Protein AF-0000000075754663 (afdb_homodimer)

InterPro domains:
  IPR060487 Spore killer, N-terminal domain [PF27653] (59-186)

Organism: Penicillium rubens (strain ATCC 28089 / DSM 1075 / NRRL 1951 / Wisconsin 54-1255) (NCBI:txid500485)

Radius of gyration: 35.74 Å; Cα contacts (8 Å, |Δi|>4): 676; chains: 2; bounding box: 62×134×88 Å

Foldseek 3Di:
DPCPPDPPVVVVVVVVVVVVVVVVVVVVVVVVVVVVVVVVVVVVVVVVVVVCQQAFFAFPVVVVVLLCVQQPVLAAADDQVQADDDADDAQFLDDDDQWFDDPPCVVVVVVVVVVVLCCVQQPPDDDRDRQHDGNNVSNVVSVVNNVDHDRFQVNVVVSCVPSPVVRVQSSQQVLQVPVVSCVVVVQANHKDKDQADVVADPPPPPPPPPDPPSNRDRQNWIWMWGDHPNHIDTDDTHDDDGCVRQPPVNCVVVNDIDRCVVPRD/DPCPPPPPVVVVVVVVVVVVVVVVVVVVVVVVVVVVVVVVVVVVVVVVVVVCLQAFFAFPVRVVVLLCVQQPVLAAADDQVQADDDADDAQFLDDDDQWFDDPPCVVVVVVVVVVVLCCVQQPPDDDRDRQHDGNNVSNVVSVVNSVDHDRFQVNVVVSCVPSPVVRVQSSQQVLQVPVVSCVVVVQANHKDKDQADVVAPPPPPPPPPPPPPSNRPRPNWIWMWGDHPNHIDTDDTDDDDGCVRQPPVNVVVVNDIDRCVVPRD

Nearest PDB structures (foldseek):
  5ltt-assembly1_Y  TM=4.547E-01  e=4.573E+00  Homo sapiens
  3vki-assembly1_A  TM=2.164E-01  e=6.735E+00  Salmonella enterica subsp. enterica serovar Typhimurium
  3s24-assembly3_C  TM=4.549E-01  e=5.247E+00  Homo sapiens

Sequence (530 aa):
MSGNSPPNYKALFLKAEEERKRAEEERKRAEERERQAEERQRQAEERERQQRERNRPTTFPEFIRLCHDLLWRPLRAQTPSRSTTGKIPAPIGKHCPLRLRPWTDCEDKQREIYESVCRYLQPTEGDARELFTSLVALEDHGRRFARRPISSEQDLETYERLAVEDHVHDIVAELCKIPEAREEFRLGNGIWFDNHPNALDDDNEVDASQPSTTKPSKPDQFCIYQRDGNRRTLLTTVEYKPPHKLSAANLRLGLRPMDFWREVVMSGNSPPNYKALFLKAEEERKRAEEERKRAEERERQAEERQRQAEERERQQRERNRPTTFPEFIRLCHDLLWRPLRAQTPSRSTTGKIPAPIGKHCPLRLRPWTDCEDKQREIYESVCRYLQPTEGDARELFTSLVALEDHGRRFARRPISSEQDLETYERLAVEDHVHDIVAELCKIPEAREEFRLGNGIWFDNHPNALDDDNEVDASQPSTTKPSKPDQFCIYQRDGNRRTLLTTVEYKPPHKLSAANLRLGLRPMDFWREVV

Solvent-accessible surface area (backbone atoms only — not comparable to full-atom values): 29437 Å² total; per-residue (Å²): 132,84,78,72,69,74,78,61,33,60,61,50,23,55,52,30,45,51,51,25,51,50,29,46,50,50,23,52,51,29,46,51,51,24,52,51,28,46,51,52,24,52,50,28,43,49,52,22,49,55,37,41,63,36,62,35,46,20,32,60,69,57,37,55,51,47,45,43,63,37,52,52,63,54,58,44,73,39,56,61,79,46,17,67,81,75,77,84,73,78,80,60,56,51,92,68,64,69,65,45,71,88,69,87,61,46,65,60,51,50,49,52,51,49,53,51,53,43,54,72,52,45,44,87,69,71,77,72,47,59,79,39,73,19,52,54,32,45,50,51,51,19,54,57,52,52,72,50,50,36,34,32,50,64,47,45,51,46,45,44,45,65,72,40,49,51,52,50,39,52,52,44,49,58,39,44,73,34,66,70,52,19,63,74,66,65,34,58,71,19,64,43,80,33,68,51,75,46,64,60,53,80,80,64,64,73,62,80,75,58,74,87,74,80,62,49,46,69,69,90,32,33,31,34,29,33,31,45,86,94,44,68,43,81,71,48,75,42,81,83,68,31,63,80,76,50,39,73,64,54,48,60,69,60,70,48,79,41,59,36,58,80,74,74,95,130,82,77,72,69,74,77,60,31,61,61,52,24,54,52,29,46,51,51,26,52,50,28,46,50,51,25,53,51,28,46,51,52,24,52,53,27,45,51,51,22,52,51,28,43,50,52,24,50,56,35,40,63,36,62,36,45,21,32,58,70,57,37,55,52,47,46,44,63,39,52,50,65,54,57,46,73,40,57,62,78,46,18,67,79,76,77,86,73,79,82,62,55,51,92,69,63,70,66,45,72,88,68,86,61,46,66,60,50,50,48,53,51,51,51,51,51,41,53,71,53,44,46,87,69,69,77,72,47,58,78,38,74,19,52,52,32,46,50,52,50,18,54,57,51,52,71,50,49,36,33,34,48,64,48,45,51,46,45,44,45,64,70,39,49,51,52,50,42,52,51,44,49,57,39,44,73,34,68,70,50,17,62,75,66,64,34,56,70,22,68,45,82,35,66,49,74,44,63,60,52,80,80,65,66,73,62,81,77,58,74,88,74,78,63,53,47,65,71,84,30,34,30,34,29,33,31,44,86,92,44,68,44,82,72,48,75,44,82,83,67,31,62,82,76,49,39,73,66,55,48,60,70,61,70,48,79,41,58,35,58,78,74,72,97

Secondary structure (DSSP, 8-state):
--------HHHHHHHHHHHHHHHHHHHHHHHHHHHHHHHHHHHHHHHHHHHHHHHSPBPHHHHHHHHIIIIITT--BPPGGGS---------S----SEE---TTHHHHHHHHHHHHHHHHS-SSSSPP--B--HHHHHHHHHHHHTS-B-SHHHHHHHIIIIIIHHHHHHHHHHHTSHHHHHHHT-TT-EEEESSGGGS-SS----TTS-TTS-----S-EEEEEEETTEEEEEEEE----TTTS-HHHHHHH-SSEEHHHHT-/--------HHHHHHHHHHHHHHHHHHHHHHHHHHHHHHHHHHHHHHHHHHHHHHHSPBPHHHHHHHHIIIIITT--BPPGGGS---------S----SEE---TTHHHHHHHHHHHHHHHHS-SSSSPP--B--HHHHHHHHHHHHHS-B-SHHHHHHHIIIIIIHHHHHHHHHHHTSHHHHHHHT-TT-EEEESSGGGS-SS----TTS-TTS------SEEEEEEETTEEEEEEEE----TTTS-HHHHHHH-SSEEHHHHT-

Structure (mmCIF, N/CA/C/O backbone):
data_AF-0000000075754663-model_v1
#
loop_
_entity.id
_entity.type
_entity.pdbx_description
1 polymer 'Pc24g02350 protein'
#
loop_
_atom_site.group_PDB
_atom_site.id
_atom_site.type_symbol
_atom_site.label_atom_id
_atom_site.label_alt_id
_atom_site.label_comp_id
_atom_site.label_asym_id
_atom_site.label_entity_id
_atom_site.label_seq_id
_atom_site.pdbx_PDB_ins_code
_atom_site.Cartn_x
_atom_site.Cartn_y
_atom_site.Cartn_z
_atom_site.occupancy
_atom_site.B_iso_or_equiv
_atom_site.auth_seq_id
_atom_site.auth_comp_id
_atom_site.auth_asym_id
_atom_site.auth_atom_id
_atom_site.pdbx_PDB_model_num
ATOM 1 N N . MET A 1 1 ? 4.602 -79.688 -57.656 1 37.28 1 MET A N 1
ATOM 2 C CA . MET A 1 1 ? 3.871 -79.875 -56.406 1 37.28 1 MET A CA 1
ATOM 3 C C . MET A 1 1 ? 4.656 -79.312 -55.219 1 37.28 1 MET A C 1
ATOM 5 O O . MET A 1 1 ? 5.637 -79.938 -54.781 1 37.28 1 MET A O 1
ATOM 9 N N . SER A 1 2 ? 4.852 -78 -55.125 1 46.41 2 SER A N 1
ATOM 10 C CA . SER A 1 2 ? 5.637 -77.25 -54.188 1 46.41 2 SER A CA 1
ATOM 11 C C . SER A 1 2 ? 5.203 -77.562 -52.75 1 46.41 2 SER A C 1
ATOM 13 O O . SER A 1 2 ? 4.02 -77.438 -52.406 1 46.41 2 SER A O 1
ATOM 15 N N . GLY A 1 3 ? 5.598 -78.688 -52.188 1 45.28 3 GLY A N 1
ATOM 16 C CA . GLY A 1 3 ? 5.352 -79.188 -50.844 1 45.28 3 GLY A CA 1
ATOM 17 C C . GLY A 1 3 ? 5.355 -78.125 -49.781 1 45.28 3 GLY A C 1
ATOM 18 O O . GLY A 1 3 ? 6.422 -77.688 -49.344 1 45.28 3 GLY A O 1
ATOM 19 N N . ASN A 1 4 ? 4.473 -77.188 -49.781 1 51.09 4 ASN A N 1
ATOM 20 C CA . ASN A 1 4 ? 4.262 -76.188 -48.75 1 51.09 4 ASN A CA 1
ATOM 21 C C . ASN A 1 4 ? 4.113 -76.812 -47.375 1 51.09 4 ASN A C 1
ATOM 23 O O . ASN A 1 4 ? 3.152 -77.562 -47.125 1 51.09 4 ASN A O 1
ATOM 27 N N . SER A 1 5 ? 5.105 -77.312 -46.844 1 59.41 5 SER A N 1
ATOM 28 C CA . SER A 1 5 ? 5.121 -77.812 -45.469 1 59.41 5 SER A CA 1
ATOM 29 C C . SER A 1 5 ? 4.246 -77 -44.531 1 59.41 5 SER A C 1
ATOM 31 O O . SER A 1 5 ? 4.223 -75.75 -44.656 1 59.41 5 SER A O 1
ATOM 33 N N . PRO A 1 6 ? 3.252 -77.562 -44 1 69.56 6 PRO A N 1
ATOM 34 C CA . PRO A 1 6 ? 2.33 -76.875 -43.094 1 69.56 6 PRO A CA 1
ATOM 35 C C . PRO A 1 6 ? 3.051 -76 -42.062 1 69.56 6 PRO A C 1
ATOM 37 O O . PRO A 1 6 ? 4.168 -76.312 -41.656 1 69.56 6 PRO A O 1
ATOM 40 N N . PRO A 1 7 ? 2.744 -74.75 -41.969 1 74.12 7 PRO A N 1
ATOM 41 C CA . PRO A 1 7 ? 3.381 -73.812 -41 1 74.12 7 PRO A CA 1
ATOM 42 C C . PRO A 1 7 ? 3.482 -74.438 -39.594 1 74.12 7 PRO A C 1
ATOM 44 O O . PRO A 1 7 ? 2.607 -75.25 -39.219 1 74.12 7 PRO A O 1
ATOM 47 N N . ASN A 1 8 ? 4.684 -74.625 -39.125 1 86.81 8 ASN A N 1
ATOM 48 C CA . ASN A 1 8 ? 4.934 -75.125 -37.75 1 86.81 8 ASN A CA 1
ATOM 49 C C . ASN A 1 8 ? 4.238 -74.188 -36.719 1 86.81 8 ASN A C 1
ATOM 51 O O . ASN A 1 8 ? 4.848 -73.25 -36.188 1 86.81 8 ASN A O 1
ATOM 55 N N . TYR A 1 9 ? 2.949 -74.5 -36.5 1 90.06 9 TYR A N 1
ATOM 56 C CA . TYR A 1 9 ? 2.096 -73.688 -35.656 1 90.06 9 TYR A CA 1
ATOM 57 C C . TYR A 1 9 ? 2.609 -73.688 -34.219 1 90.06 9 TYR A C 1
ATOM 59 O O . TYR A 1 9 ? 2.4 -72.688 -33.5 1 90.06 9 TYR A O 1
ATOM 67 N N . LYS A 1 10 ? 3.275 -74.688 -33.938 1 88 10 LYS A N 1
ATOM 68 C CA . LYS A 1 10 ? 3.859 -74.688 -32.594 1 88 10 LYS A CA 1
ATOM 69 C C . LYS A 1 10 ? 4.91 -73.625 -32.469 1 88 10 LYS A C 1
ATOM 71 O O . LYS A 1 10 ? 4.906 -72.875 -31.484 1 88 10 LYS A O 1
ATOM 76 N N . ALA A 1 11 ? 5.789 -73.438 -33.438 1 92.12 11 ALA A N 1
ATOM 77 C CA . ALA A 1 11 ? 6.828 -72.438 -33.438 1 92.12 11 ALA A CA 1
ATOM 78 C C . ALA A 1 11 ? 6.227 -71 -33.531 1 92.12 11 ALA A C 1
ATOM 80 O O . ALA A 1 11 ? 6.676 -70.125 -32.844 1 92.12 11 ALA A O 1
ATOM 81 N N . LEU A 1 12 ? 5.25 -70.938 -34.312 1 92.12 12 LEU A N 1
ATOM 82 C CA . LEU A 1 12 ? 4.559 -69.625 -34.469 1 92.12 12 LEU A CA 1
ATOM 83 C C . LEU A 1 12 ? 3.859 -69.25 -33.188 1 92.12 12 LEU A C 1
ATOM 85 O O . LEU A 1 12 ? 3.875 -68.062 -32.812 1 92.12 12 LEU A O 1
ATOM 89 N N . PHE A 1 13 ? 3.283 -70.062 -32.531 1 90.44 13 PHE A N 1
ATOM 90 C CA . PHE A 1 13 ? 2.607 -69.812 -31.266 1 90.44 13 PHE A CA 1
ATOM 91 C C . PHE A 1 13 ? 3.598 -69.375 -30.203 1 90.44 13 PHE A C 1
ATOM 93 O O . PHE A 1 13 ? 3.346 -68.375 -29.516 1 90.44 13 PHE A O 1
ATOM 100 N N . LEU A 1 14 ? 4.707 -70.062 -30.156 1 92.62 14 LEU A N 1
ATOM 101 C CA . LEU A 1 14 ? 5.707 -69.75 -29.156 1 92.62 14 LEU A CA 1
ATOM 102 C C . LEU A 1 14 ? 6.238 -68.312 -29.391 1 92.62 14 LEU A C 1
ATOM 104 O O . LEU A 1 14 ? 6.422 -67.562 -28.438 1 92.62 14 LEU A O 1
ATOM 108 N N . LYS A 1 15 ? 6.453 -67.938 -30.609 1 92.31 15 LYS A N 1
ATOM 109 C CA . LYS A 1 15 ? 6.906 -66.625 -30.969 1 92.31 15 LYS A CA 1
ATOM 110 C C . LYS A 1 15 ? 5.844 -65.562 -30.625 1 92.31 15 LYS A C 1
ATOM 112 O O . LYS A 1 15 ? 6.156 -64.5 -30.062 1 92.31 15 LYS A O 1
ATOM 117 N N . ALA A 1 16 ? 4.605 -65.875 -30.938 1 91.75 16 ALA A N 1
ATOM 118 C CA . ALA A 1 16 ? 3.494 -65 -30.672 1 91.75 16 ALA A CA 1
ATOM 119 C C . ALA A 1 16 ? 3.322 -64.75 -29.156 1 91.75 16 ALA A C 1
ATOM 121 O O . ALA A 1 16 ? 3.029 -63.656 -28.719 1 91.75 16 ALA A O 1
ATOM 122 N N . GLU A 1 17 ? 3.555 -65.812 -28.438 1 92.81 17 GLU A N 1
ATOM 123 C CA . GLU A 1 17 ? 3.436 -65.75 -26.984 1 92.81 17 GLU A CA 1
ATOM 124 C C . GLU A 1 17 ? 4.523 -64.875 -26.375 1 92.81 17 GLU A C 1
ATOM 126 O O . GLU A 1 17 ? 4.262 -64.062 -25.453 1 92.81 17 GLU A O 1
ATOM 131 N N . GLU A 1 18 ? 5.676 -65 -26.922 1 94.06 18 GLU A N 1
ATOM 132 C CA . GLU A 1 18 ? 6.773 -64.125 -26.469 1 94.06 18 GLU A CA 1
ATOM 133 C C . GLU A 1 18 ? 6.5 -62.656 -26.781 1 94.06 18 GLU A C 1
ATOM 135 O O . GLU A 1 18 ? 6.715 -61.781 -25.938 1 94.06 18 GLU A O 1
ATOM 140 N N . GLU A 1 19 ? 6.027 -62.438 -27.953 1 93.44 19 GLU A N 1
ATOM 141 C CA . GLU A 1 19 ? 5.711 -61.094 -28.375 1 93.44 19 GLU A CA 1
ATOM 142 C C . GLU A 1 19 ? 4.551 -60.5 -27.562 1 93.44 19 GLU A C 1
ATOM 144 O O . GLU A 1 19 ? 4.543 -59.312 -27.234 1 93.44 19 GLU A O 1
ATOM 149 N N . ARG A 1 20 ? 3.631 -61.312 -27.234 1 91.44 20 ARG A N 1
ATOM 150 C CA . ARG A 1 20 ? 2.51 -60.906 -26.391 1 91.44 20 ARG A CA 1
ATOM 151 C C . ARG A 1 20 ? 2.986 -60.5 -25 1 91.44 20 ARG A C 1
ATOM 153 O O . ARG A 1 20 ? 2.582 -59.469 -24.484 1 91.44 20 ARG A O 1
ATOM 160 N N . LYS A 1 21 ? 3.854 -61.281 -24.469 1 93.31 21 LYS A N 1
ATOM 161 C CA . LYS A 1 21 ? 4.395 -61 -23.156 1 93.31 21 LYS A CA 1
ATOM 162 C C . LYS A 1 21 ? 5.168 -59.656 -23.172 1 93.31 21 LYS A C 1
ATOM 164 O O . LYS A 1 21 ? 5.035 -58.844 -22.25 1 93.31 21 LYS A O 1
ATOM 169 N N . ARG A 1 22 ? 5.891 -59.469 -24.172 1 93.94 22 ARG A N 1
ATOM 170 C CA . ARG A 1 22 ? 6.637 -58.219 -24.312 1 93.94 22 ARG A CA 1
ATOM 171 C C . ARG A 1 22 ? 5.695 -57.031 -24.453 1 93.94 22 ARG A C 1
ATOM 173 O O . ARG A 1 22 ? 5.898 -55.969 -23.828 1 93.94 22 ARG A O 1
ATOM 180 N N . ALA A 1 23 ? 4.695 -57.156 -25.266 1 93.44 23 ALA A N 1
ATOM 181 C CA . ALA A 1 23 ? 3.719 -56.094 -25.469 1 93.44 23 ALA A CA 1
ATOM 182 C C . ALA A 1 23 ? 2.984 -55.781 -24.188 1 93.44 23 ALA A C 1
ATOM 184 O O . ALA A 1 23 ? 2.727 -54.594 -23.891 1 93.44 23 ALA A O 1
ATOM 185 N N . GLU A 1 24 ? 2.695 -56.812 -23.438 1 93.94 24 GLU A N 1
ATOM 186 C CA . GLU A 1 24 ? 2.014 -56.625 -22.172 1 93.94 24 GLU A CA 1
ATOM 187 C C . GLU A 1 24 ? 2.902 -55.875 -21.172 1 93.94 24 GLU A C 1
ATOM 189 O O . GLU A 1 24 ? 2.43 -55 -20.453 1 93.94 24 GLU A O 1
ATOM 194 N N . GLU A 1 25 ? 4.133 -56.219 -21.172 1 95.69 25 GLU A N 1
ATOM 195 C CA . GLU A 1 25 ? 5.078 -55.531 -20.297 1 95.69 25 GLU A CA 1
ATOM 196 C C . GLU A 1 25 ? 5.23 -54.062 -20.688 1 95.69 25 GLU A C 1
ATOM 198 O O . GLU A 1 25 ? 5.262 -53.188 -19.828 1 95.69 25 GLU A O 1
ATOM 203 N N . GLU A 1 26 ? 5.312 -53.875 -21.938 1 95.06 26 GLU A N 1
ATOM 204 C CA . GLU A 1 26 ? 5.43 -52.5 -22.438 1 95.06 26 GLU A CA 1
ATOM 205 C C . GLU A 1 26 ? 4.168 -51.688 -22.141 1 95.06 26 GLU A C 1
ATOM 207 O O . GLU A 1 26 ? 4.25 -50.5 -21.797 1 95.06 26 GLU A O 1
ATOM 212 N N . ARG A 1 27 ? 3.098 -52.344 -22.234 1 93.19 27 ARG A N 1
ATOM 213 C CA . ARG A 1 27 ? 1.831 -51.719 -21.891 1 93.19 27 ARG A CA 1
ATOM 214 C C . ARG A 1 27 ? 1.812 -51.312 -20.422 1 93.19 27 ARG A C 1
ATOM 216 O O . ARG A 1 27 ? 1.45 -50.188 -20.094 1 93.19 27 ARG A O 1
ATOM 223 N N . LYS A 1 28 ? 2.219 -52.156 -19.578 1 94.81 28 LYS A N 1
ATOM 224 C CA . LYS A 1 28 ? 2.254 -51.875 -18.156 1 94.81 28 LYS A CA 1
ATOM 225 C C . LYS A 1 28 ? 3.195 -50.719 -17.844 1 94.81 28 LYS A C 1
ATOM 227 O O . LYS A 1 28 ? 2.873 -49.844 -17.031 1 94.81 28 LYS A O 1
ATOM 232 N N . ARG A 1 29 ? 4.277 -50.656 -18.531 1 95.5 29 ARG A N 1
ATOM 233 C CA . ARG A 1 29 ? 5.223 -49.562 -18.344 1 95.5 29 ARG A CA 1
ATOM 234 C C . ARG A 1 29 ? 4.629 -48.25 -18.828 1 95.5 29 ARG A C 1
ATOM 236 O O . ARG A 1 29 ? 4.797 -47.219 -18.172 1 95.5 29 ARG A O 1
ATOM 243 N N . ALA A 1 30 ? 3.977 -48.281 -19.906 1 94.69 30 ALA A N 1
ATOM 244 C CA . ALA A 1 30 ? 3.338 -47.094 -20.453 1 94.69 30 ALA A CA 1
ATOM 245 C C . ALA A 1 30 ? 2.256 -46.562 -19.516 1 94.69 30 ALA A C 1
ATOM 247 O O . ALA A 1 30 ? 2.139 -45.375 -19.312 1 94.69 30 ALA A O 1
ATOM 248 N N . GLU A 1 31 ? 1.5 -47.5 -19 1 94.62 31 GLU A N 1
ATOM 249 C CA . GLU A 1 31 ? 0.452 -47.125 -18.047 1 94.62 31 GLU A CA 1
ATOM 250 C C . GLU A 1 31 ? 1.044 -46.5 -16.797 1 94.62 31 GLU A C 1
ATOM 252 O O . GLU A 1 31 ? 0.483 -45.531 -16.25 1 94.62 31 GLU A O 1
ATOM 257 N N . GLU A 1 32 ? 2.129 -47.031 -16.359 1 96.25 32 GLU A N 1
ATOM 258 C CA . GLU A 1 32 ? 2.809 -46.469 -15.203 1 96.25 32 GLU A CA 1
ATOM 259 C C . GLU A 1 32 ? 3.316 -45.062 -15.5 1 96.25 32 GLU A C 1
ATOM 261 O O . GLU A 1 32 ? 3.174 -44.156 -14.672 1 96.25 32 GLU A O 1
ATOM 266 N N . ARG A 1 33 ? 3.881 -44.844 -16.609 1 95.44 33 ARG A N 1
ATOM 267 C CA . ARG A 1 33 ? 4.352 -43.531 -17.016 1 95.44 33 ARG A CA 1
ATOM 268 C C . ARG A 1 33 ? 3.193 -42.531 -17.125 1 95.44 33 ARG A C 1
ATOM 270 O O . ARG A 1 33 ? 3.33 -41.375 -16.766 1 95.44 33 ARG A O 1
ATOM 277 N N . GLU A 1 34 ? 2.141 -43.031 -17.578 1 94.69 34 GLU A N 1
ATOM 278 C CA . GLU A 1 34 ? 0.929 -42.219 -17.656 1 94.69 34 GLU A CA 1
ATOM 279 C C . GLU A 1 34 ? 0.484 -41.75 -16.266 1 94.69 34 GLU A C 1
ATOM 281 O O . GLU A 1 34 ? 0.195 -40.594 -16.062 1 94.69 34 GLU A O 1
ATOM 286 N N . ARG A 1 35 ? 0.458 -42.688 -15.375 1 95.56 35 ARG A N 1
ATOM 287 C CA . ARG A 1 35 ? 0.061 -42.375 -14.008 1 95.56 35 ARG A CA 1
ATOM 288 C C . ARG A 1 35 ? 1.013 -41.344 -13.398 1 95.56 35 ARG A C 1
ATOM 290 O O . ARG A 1 35 ? 0.577 -40.406 -12.727 1 95.56 35 ARG A O 1
ATOM 297 N N . GLN A 1 36 ? 2.254 -41.531 -13.633 1 96.31 36 GLN A N 1
ATOM 298 C CA . GLN A 1 36 ? 3.25 -40.594 -13.125 1 96.31 36 GLN A CA 1
ATOM 299 C C . GLN A 1 36 ? 3.082 -39.188 -13.75 1 96.31 36 GLN A C 1
ATOM 301 O O . GLN A 1 36 ? 3.174 -38.188 -13.055 1 96.31 36 GLN A O 1
ATOM 306 N N . ALA A 1 37 ? 2.834 -39.125 -14.945 1 95.81 37 ALA A N 1
ATOM 307 C CA . ALA A 1 37 ? 2.625 -37.875 -15.648 1 95.81 37 ALA A CA 1
ATOM 308 C C . ALA A 1 37 ? 1.385 -37.156 -15.133 1 95.81 37 ALA A C 1
ATOM 310 O O . ALA A 1 37 ? 1.398 -35.938 -14.945 1 95.81 37 ALA A O 1
ATOM 311 N N . GLU A 1 38 ? 0.35 -37.906 -14.898 1 95.06 38 GLU A N 1
ATOM 312 C CA . GLU A 1 38 ? -0.881 -37.344 -14.352 1 95.06 38 GLU A CA 1
ATOM 313 C C . GLU A 1 38 ? -0.659 -36.781 -12.953 1 95.06 38 GLU A C 1
ATOM 315 O O . GLU A 1 38 ? -1.199 -35.719 -12.609 1 95.06 38 GLU A O 1
ATOM 320 N N . GLU A 1 39 ? 0.078 -37.469 -12.203 1 96.62 39 GLU A N 1
ATOM 321 C CA . GLU A 1 39 ? 0.384 -37 -10.859 1 96.62 39 GLU A CA 1
ATOM 322 C C . GLU A 1 39 ? 1.194 -35.719 -10.906 1 96.62 39 GLU A C 1
ATOM 324 O O . GLU A 1 39 ? 0.918 -34.781 -10.156 1 96.62 39 GLU A O 1
ATOM 329 N N . ARG A 1 40 ? 2.131 -35.656 -11.766 1 96.06 40 ARG A N 1
ATOM 330 C CA . ARG A 1 40 ? 2.922 -34.438 -11.938 1 96.06 40 ARG A CA 1
ATOM 331 C C . ARG A 1 40 ? 2.053 -33.281 -12.414 1 96.06 40 ARG A C 1
ATOM 333 O O . ARG A 1 40 ? 2.242 -32.125 -11.992 1 96.06 40 ARG A O 1
ATOM 340 N N . GLN A 1 41 ? 1.186 -33.594 -13.211 1 95.88 41 GLN A N 1
ATOM 341 C CA . GLN A 1 41 ? 0.239 -32.594 -13.688 1 95.88 41 GLN A CA 1
ATOM 342 C C . GLN A 1 41 ? -0.611 -32.062 -12.539 1 95.88 41 GLN A C 1
ATOM 344 O O . GLN A 1 41 ? -0.78 -30.844 -12.406 1 95.88 41 GLN A O 1
ATOM 349 N N . ARG A 1 42 ? -1.092 -32.938 -11.773 1 96.44 42 ARG A N 1
ATOM 350 C CA . ARG A 1 42 ? -1.917 -32.531 -10.641 1 96.44 42 ARG A CA 1
ATOM 351 C C . ARG A 1 42 ? -1.124 -31.656 -9.664 1 96.44 42 ARG A C 1
ATOM 353 O O . ARG A 1 42 ? -1.636 -30.656 -9.156 1 96.44 42 ARG A O 1
ATOM 360 N N . GLN A 1 43 ? 0.031 -32.031 -9.477 1 96.62 43 GLN A N 1
ATOM 361 C CA . GLN A 1 43 ? 0.887 -31.25 -8.586 1 96.62 43 GLN A CA 1
ATOM 362 C C . GLN A 1 43 ? 1.161 -29.859 -9.148 1 96.62 43 GLN A C 1
ATOM 364 O O . GLN A 1 43 ? 1.131 -28.875 -8.422 1 96.62 43 GLN A O 1
ATOM 369 N N . ALA A 1 44 ? 1.394 -29.781 -10.359 1 96.44 44 ALA A N 1
ATOM 370 C CA . ALA A 1 44 ? 1.641 -28.5 -11.016 1 96.44 44 ALA A CA 1
ATOM 371 C C . ALA A 1 44 ? 0.406 -27.594 -10.961 1 96.44 44 ALA A C 1
ATOM 373 O O . ALA A 1 44 ? 0.516 -26.406 -10.703 1 96.44 44 ALA A O 1
ATOM 374 N N . GLU A 1 45 ? -0.693 -28.203 -11.164 1 96.19 45 GLU A N 1
ATOM 375 C CA . GLU A 1 45 ? -1.946 -27.453 -11.102 1 96.19 45 GLU A CA 1
ATOM 376 C C . GLU A 1 45 ? -2.213 -26.938 -9.688 1 96.19 45 GLU A C 1
ATOM 378 O O . GLU A 1 45 ? -2.734 -25.844 -9.516 1 96.19 45 GLU A O 1
ATOM 383 N N . GLU A 1 46 ? -1.876 -27.734 -8.797 1 96.44 46 GLU A N 1
ATOM 384 C CA . GLU A 1 46 ? -2.047 -27.312 -7.406 1 96.44 46 GLU A CA 1
ATOM 385 C C . GLU A 1 46 ? -1.134 -26.141 -7.066 1 96.44 46 GLU A C 1
ATOM 387 O O . GLU A 1 46 ? -1.555 -25.188 -6.406 1 96.44 46 GLU A O 1
ATOM 392 N N . ARG A 1 47 ? 0.027 -26.188 -7.496 1 96.19 47 ARG A N 1
ATOM 393 C CA . ARG A 1 47 ? 0.956 -25.078 -7.281 1 96.19 47 ARG A CA 1
ATOM 394 C C . ARG A 1 47 ? 0.466 -23.812 -7.977 1 96.19 47 ARG A C 1
ATOM 396 O O . ARG A 1 47 ? 0.554 -22.719 -7.414 1 96.19 47 ARG A O 1
ATOM 403 N N . GLU A 1 48 ? -0.001 -24.016 -9.07 1 96.06 48 GLU A N 1
ATOM 404 C CA . GLU A 1 48 ? -0.581 -22.891 -9.805 1 96.06 48 GLU A CA 1
ATOM 405 C C . GLU A 1 48 ? -1.748 -22.281 -9.047 1 96.06 48 GLU A C 1
ATOM 407 O O . GLU A 1 48 ? -1.853 -21.062 -8.945 1 96.06 48 GLU A O 1
ATOM 412 N N . ARG A 1 49 ? -2.547 -23.125 -8.602 1 95 49 ARG A N 1
ATOM 413 C CA . ARG A 1 49 ? -3.715 -22.656 -7.863 1 95 49 ARG A CA 1
ATOM 414 C C . ARG A 1 49 ? -3.301 -21.891 -6.617 1 95 49 ARG A C 1
ATOM 416 O O . ARG A 1 49 ? -3.9 -20.859 -6.289 1 95 49 ARG A O 1
ATOM 423 N N . GLN A 1 50 ? -2.332 -22.328 -6.031 1 95.12 50 GLN A N 1
ATOM 424 C CA . GLN A 1 50 ? -1.848 -21.672 -4.828 1 95.12 50 GLN A CA 1
ATOM 425 C C . GLN A 1 50 ? -1.304 -20.281 -5.145 1 95.12 50 GLN A C 1
ATOM 427 O O . GLN A 1 50 ? -1.589 -19.328 -4.43 1 95.12 50 GLN A O 1
ATOM 432 N N . GLN A 1 51 ? -0.638 -20.188 -6.16 1 95.62 51 GLN A N 1
ATOM 433 C CA . GLN A 1 51 ? -0.104 -18.906 -6.578 1 95.62 51 GLN A CA 1
ATOM 434 C C . GLN A 1 51 ? -1.221 -17.953 -7.027 1 95.62 51 GLN A C 1
ATOM 436 O O . GLN A 1 51 ? -1.197 -16.766 -6.719 1 95.62 51 GLN A O 1
ATOM 441 N N . ARG A 1 52 ? -2.076 -18.484 -7.656 1 95.31 52 ARG A N 1
ATOM 442 C CA . ARG A 1 52 ? -3.209 -17.703 -8.133 1 95.31 52 ARG A CA 1
ATOM 443 C C . ARG A 1 52 ? -4.039 -17.172 -6.969 1 95.31 52 ARG A C 1
ATOM 445 O O . ARG A 1 52 ? -4.523 -16.031 -7.004 1 95.31 52 ARG A O 1
ATOM 452 N N . GLU A 1 53 ? -4.188 -17.984 -6.035 1 94.94 53 GLU A N 1
ATOM 453 C CA . GLU A 1 53 ? -4.969 -17.609 -4.867 1 94.94 53 GLU A CA 1
ATOM 454 C C . GLU A 1 53 ? -4.355 -16.391 -4.164 1 94.94 53 GLU A C 1
ATOM 456 O O . GLU A 1 53 ? -5.078 -15.555 -3.627 1 94.94 53 GLU A O 1
ATOM 461 N N . ARG A 1 54 ? -3.119 -16.25 -4.27 1 95.88 54 ARG A N 1
ATOM 462 C CA . ARG A 1 54 ? -2.422 -15.148 -3.625 1 95.88 54 ARG A CA 1
ATOM 463 C C . ARG A 1 54 ? -2.508 -13.875 -4.469 1 95.88 54 ARG A C 1
ATOM 465 O O . ARG A 1 54 ? -2.516 -12.766 -3.932 1 95.88 54 ARG A O 1
ATOM 472 N N . ASN A 1 55 ? -2.682 -14.102 -5.746 1 95.56 55 ASN A N 1
ATOM 473 C CA . ASN A 1 55 ? -2.604 -13 -6.699 1 95.56 55 ASN A CA 1
ATOM 474 C C . ASN A 1 55 ? -3.986 -12.453 -7.043 1 95.56 55 ASN A C 1
ATOM 476 O O . ASN A 1 55 ? -4.125 -11.281 -7.395 1 95.56 55 ASN A O 1
ATOM 480 N N . ARG A 1 56 ? -4.867 -13.25 -6.918 1 95.12 56 ARG A N 1
ATOM 481 C CA . ARG A 1 56 ? -6.195 -12.859 -7.379 1 95.12 56 ARG A CA 1
ATOM 482 C C . ARG A 1 56 ? -6.82 -11.828 -6.438 1 95.12 56 ARG A C 1
ATOM 484 O O . ARG A 1 56 ? -6.469 -11.766 -5.258 1 95.12 56 ARG A O 1
ATOM 491 N N . PRO A 1 57 ? -7.734 -11.07 -7.023 1 96.56 57 PRO A N 1
ATOM 492 C CA . PRO A 1 57 ? -8.531 -10.25 -6.105 1 96.56 57 PRO A CA 1
ATOM 493 C C . PRO A 1 57 ? -9.281 -11.086 -5.07 1 96.56 57 PRO A C 1
ATOM 495 O O . PRO A 1 57 ? -9.555 -12.266 -5.309 1 96.56 57 PRO A O 1
ATOM 498 N N . THR A 1 58 ? -9.516 -10.555 -4.023 1 97.38 58 THR A N 1
ATOM 499 C CA . THR A 1 58 ? -10.203 -11.258 -2.941 1 97.38 58 THR A CA 1
ATOM 500 C C . THR A 1 58 ? -11.711 -11.055 -3.037 1 97.38 58 THR A C 1
ATOM 502 O O . THR A 1 58 ? -12.18 -10.086 -3.646 1 97.38 58 THR A O 1
ATOM 505 N N . THR A 1 59 ? -12.422 -12.023 -2.465 1 96.5 59 THR A N 1
ATOM 506 C CA . THR A 1 59 ? -13.852 -11.852 -2.246 1 96.5 59 THR A CA 1
ATOM 507 C C . THR A 1 59 ? -14.109 -10.906 -1.074 1 96.5 59 THR A C 1
ATOM 509 O O . THR A 1 59 ? -13.195 -10.609 -0.297 1 96.5 59 THR A O 1
ATOM 512 N N . PHE A 1 60 ? -15.398 -10.477 -0.955 1 96.94 60 PHE A N 1
ATOM 513 C CA . PHE A 1 60 ? -15.711 -9.492 0.073 1 96.94 60 PHE A CA 1
ATOM 514 C C . PHE A 1 60 ? -15.461 -10.062 1.464 1 96.94 60 PHE A C 1
ATOM 516 O O . PHE A 1 60 ? -14.766 -9.445 2.273 1 96.94 60 PHE A O 1
ATOM 523 N N . PRO A 1 61 ? -15.883 -11.25 1.719 1 95.19 61 PRO A N 1
ATOM 524 C CA . PRO A 1 61 ? -15.617 -11.781 3.061 1 95.19 61 PRO A CA 1
ATOM 525 C C . PRO A 1 61 ? -14.133 -12.008 3.322 1 95.19 61 PRO A C 1
ATOM 527 O O . PRO A 1 61 ? -13.641 -11.727 4.418 1 95.19 61 PRO A O 1
ATOM 530 N N . GLU A 1 62 ? -13.469 -12.539 2.299 1 96.31 62 GLU A N 1
ATOM 531 C CA . GLU A 1 62 ? -12.031 -12.703 2.432 1 96.31 62 GLU A CA 1
ATOM 532 C C . GLU A 1 62 ? -11.336 -11.367 2.691 1 96.31 62 GLU A C 1
ATOM 534 O O . GLU A 1 62 ? -10.484 -11.266 3.574 1 96.31 62 GLU A O 1
ATOM 539 N N . PHE A 1 63 ? -11.82 -10.484 1.983 1 98.06 63 PHE A N 1
ATOM 540 C CA . PHE A 1 63 ? -11.227 -9.148 2.029 1 98.06 63 PHE A CA 1
ATOM 541 C C . PHE A 1 63 ? -11.383 -8.539 3.416 1 98.06 63 PHE A C 1
ATOM 543 O O . PHE A 1 63 ? -10.414 -8.047 3.992 1 98.06 63 PHE A O 1
ATOM 550 N N . ILE A 1 64 ? -12.484 -8.562 3.936 1 97.19 64 ILE A N 1
ATOM 551 C CA . ILE A 1 64 ? -12.766 -7.98 5.242 1 97.19 64 ILE A CA 1
ATOM 552 C C . ILE A 1 64 ? -11.938 -8.688 6.312 1 97.19 64 ILE A C 1
ATOM 554 O O . ILE A 1 64 ? -11.336 -8.031 7.172 1 97.19 64 ILE A O 1
ATOM 558 N N . ARG A 1 65 ? -11.883 -9.938 6.223 1 97.69 65 ARG A N 1
ATOM 559 C CA . ARG A 1 65 ? -11.102 -10.711 7.18 1 97.69 65 ARG A CA 1
ATOM 560 C C . ARG A 1 65 ? -9.617 -10.359 7.09 1 97.69 65 ARG A C 1
ATOM 562 O O . ARG A 1 65 ? -8.961 -10.156 8.109 1 97.69 65 ARG A O 1
ATOM 569 N N . LEU A 1 66 ? -9.141 -10.297 5.906 1 98.31 66 LEU A N 1
ATOM 570 C CA . LEU A 1 66 ? -7.73 -9.992 5.688 1 98.31 66 LEU A CA 1
ATOM 571 C C . LEU A 1 66 ? -7.398 -8.578 6.16 1 98.31 66 LEU A C 1
ATOM 573 O O . LEU A 1 66 ? -6.348 -8.352 6.758 1 98.31 66 LEU A O 1
ATOM 577 N N . CYS A 1 67 ? -8.297 -7.648 5.891 1 97.94 67 CYS A N 1
ATOM 578 C CA . CYS A 1 67 ? -8.078 -6.289 6.375 1 97.94 67 CYS A CA 1
ATOM 579 C C . CYS A 1 67 ? -7.984 -6.258 7.895 1 97.94 67 CYS A C 1
ATOM 581 O O . CYS A 1 67 ? -7.133 -5.562 8.453 1 97.94 67 CYS A O 1
ATOM 583 N N . HIS A 1 68 ? -8.812 -7.004 8.484 1 97.38 68 HIS A N 1
ATOM 584 C CA . HIS A 1 68 ? -8.805 -7.07 9.938 1 97.38 68 HIS A CA 1
ATOM 585 C C . HIS A 1 68 ? -7.488 -7.652 10.453 1 97.38 68 HIS A C 1
ATOM 587 O O . HIS A 1 68 ? -6.852 -7.078 11.336 1 97.38 68 HIS A O 1
ATOM 593 N N . ASP A 1 69 ? -7.051 -8.664 9.914 1 97.88 69 ASP A N 1
ATOM 594 C CA . ASP A 1 69 ? -5.91 -9.422 10.422 1 97.88 69 ASP A CA 1
ATOM 595 C C . ASP A 1 69 ? -4.594 -8.727 10.07 1 97.88 69 ASP A C 1
ATOM 597 O O . ASP A 1 69 ? -3.648 -8.742 10.859 1 97.88 69 ASP A O 1
ATOM 601 N N . LEU A 1 70 ? -4.574 -8.125 8.891 1 97.94 70 LEU A N 1
ATOM 602 C CA . LEU A 1 70 ? -3.291 -7.66 8.383 1 97.94 70 LEU A CA 1
ATOM 603 C C . LEU A 1 70 ? -3.133 -6.156 8.594 1 97.94 70 LEU A C 1
ATOM 605 O O . LEU A 1 70 ? -2.012 -5.656 8.695 1 97.94 70 LEU A O 1
ATOM 609 N N . LEU A 1 71 ? -4.234 -5.426 8.656 1 97.38 71 LEU A N 1
ATOM 610 C CA . LEU A 1 71 ? -4.137 -3.973 8.734 1 97.38 71 LEU A CA 1
ATOM 611 C C . LEU A 1 71 ? -4.562 -3.469 10.109 1 97.38 71 LEU A C 1
ATOM 613 O O . LEU A 1 71 ? -3.93 -2.574 10.672 1 97.38 71 LEU A O 1
ATOM 617 N N . TRP A 1 72 ? -5.523 -4.074 10.664 1 96.12 72 TRP A N 1
ATOM 618 C CA . TRP A 1 72 ? -6.074 -3.543 11.906 1 96.12 72 TRP A CA 1
ATOM 619 C C . TRP A 1 72 ? -5.359 -4.137 13.117 1 96.12 72 TRP A C 1
ATOM 621 O O . TRP A 1 72 ? -4.875 -3.402 13.984 1 96.12 72 TRP A O 1
ATOM 631 N N . ARG A 1 73 ? -5.199 -5.398 13.164 1 95.56 73 ARG A N 1
ATOM 632 C CA . ARG A 1 73 ? -4.68 -6.086 14.336 1 95.56 73 ARG A CA 1
ATOM 633 C C . ARG A 1 73 ? -3.254 -5.637 14.648 1 95.56 73 ARG A C 1
ATOM 635 O O . ARG A 1 73 ? -2.904 -5.426 15.812 1 95.56 73 ARG A O 1
ATOM 642 N N . PRO A 1 74 ? -2.496 -5.379 13.68 1 94.75 74 PRO A N 1
ATOM 643 C CA . PRO A 1 74 ? -1.109 -5.016 13.984 1 94.75 74 PRO A CA 1
ATOM 644 C C . PRO A 1 74 ? -0.953 -3.545 14.367 1 94.75 74 PRO A C 1
ATOM 646 O O . PRO A 1 74 ? 0.142 -3.113 14.734 1 94.75 74 PRO A O 1
ATOM 649 N N . LEU A 1 75 ? -1.974 -2.783 14.266 1 93.5 75 LEU A N 1
ATOM 650 C CA . LEU A 1 75 ? -1.915 -1.36 14.578 1 93.5 75 LEU A CA 1
ATOM 651 C C . LEU A 1 75 ? -1.497 -1.137 16.031 1 93.5 75 LEU A C 1
ATOM 653 O O . LEU A 1 75 ? -2.025 -1.78 16.938 1 93.5 75 LEU A O 1
ATOM 657 N N . ARG A 1 76 ? -0.472 -0.211 16.156 1 93.88 76 ARG A N 1
ATOM 658 C CA . ARG A 1 76 ? 0.031 0.071 17.5 1 93.88 76 ARG A CA 1
ATOM 659 C C . ARG A 1 76 ? 0.308 1.561 17.688 1 93.88 76 ARG A C 1
ATOM 661 O O . ARG A 1 76 ? 0.666 2.25 16.719 1 93.88 76 ARG A O 1
ATOM 668 N N . ALA A 1 77 ? 0.141 1.92 18.922 1 92.81 77 ALA A N 1
ATOM 669 C CA . ALA A 1 77 ? 0.532 3.273 19.312 1 92.81 77 ALA A CA 1
ATOM 670 C C . ALA A 1 77 ? 1.97 3.305 19.812 1 92.81 77 ALA A C 1
ATOM 672 O O . ALA A 1 77 ? 2.414 2.377 20.5 1 92.81 77 ALA A O 1
ATOM 673 N N . GLN A 1 78 ? 2.619 4.355 19.406 1 91.88 78 GLN A N 1
ATOM 674 C CA . GLN A 1 78 ? 3.963 4.566 19.922 1 91.88 78 GLN A CA 1
ATOM 675 C C . GLN A 1 78 ? 3.922 5.035 21.375 1 91.88 78 GLN A C 1
ATOM 677 O O . GLN A 1 78 ? 2.912 5.578 21.828 1 91.88 78 GLN A O 1
ATOM 682 N N . THR A 1 79 ? 5.031 4.801 22.031 1 89.94 79 THR A N 1
ATOM 683 C CA . THR A 1 79 ? 5.133 5.312 23.391 1 89.94 79 THR A CA 1
ATOM 684 C C . THR A 1 79 ? 5.055 6.84 23.406 1 89.94 79 THR A C 1
ATOM 686 O O . THR A 1 79 ? 5.555 7.496 22.484 1 89.94 79 THR A O 1
ATOM 689 N N . PRO A 1 80 ? 4.492 7.344 24.438 1 86.94 80 PRO A N 1
ATOM 690 C CA . PRO A 1 80 ? 4.34 8.797 24.5 1 86.94 80 PRO A CA 1
ATOM 691 C C . PRO A 1 80 ? 5.672 9.539 24.406 1 86.94 80 PRO A C 1
ATOM 693 O O . PRO A 1 80 ? 5.742 10.609 23.797 1 86.94 80 PRO A O 1
ATOM 696 N N . SER A 1 81 ? 6.676 8.992 24.922 1 84.88 81 SER A N 1
ATOM 697 C CA . SER A 1 81 ? 7.977 9.648 24.922 1 84.88 81 SER A CA 1
ATOM 698 C C . SER A 1 81 ? 8.539 9.773 23.516 1 84.88 81 SER A C 1
ATOM 700 O O . SER A 1 81 ? 9.352 10.648 23.234 1 84.88 81 SER A O 1
ATOM 702 N N . ARG A 1 82 ? 8.023 8.969 22.625 1 85.44 82 ARG A N 1
ATOM 703 C CA . ARG A 1 82 ? 8.508 8.969 21.25 1 85.44 82 ARG A CA 1
ATOM 704 C C . ARG A 1 82 ? 7.453 9.516 20.297 1 85.44 82 ARG A C 1
ATOM 706 O O . ARG A 1 82 ? 7.531 9.305 19.094 1 85.44 82 ARG A O 1
ATOM 713 N N . SER A 1 83 ? 6.539 10.156 20.938 1 89.19 83 SER A N 1
ATOM 714 C CA . SER A 1 83 ? 5.438 10.727 20.172 1 89.19 83 SER A CA 1
ATOM 715 C C . SER A 1 83 ? 5.445 12.25 20.219 1 89.19 83 SER A C 1
ATOM 717 O O . SER A 1 83 ? 6.203 12.844 21 1 89.19 83 SER A O 1
ATOM 719 N N . THR A 1 84 ? 4.664 12.781 19.297 1 85.75 84 THR A N 1
ATOM 720 C CA . THR A 1 84 ? 4.562 14.234 19.297 1 85.75 84 THR A CA 1
ATOM 721 C C . THR A 1 84 ? 4.027 14.742 20.625 1 85.75 84 THR A C 1
ATOM 723 O O . THR A 1 84 ? 3.254 14.047 21.297 1 85.75 84 THR A O 1
ATOM 726 N N . THR A 1 85 ? 4.395 15.914 21.062 1 79.25 85 THR A N 1
ATOM 727 C CA . THR A 1 85 ? 4.082 16.391 22.406 1 79.25 85 THR A CA 1
ATOM 728 C C . THR A 1 85 ? 3.068 17.531 22.344 1 79.25 85 THR A C 1
ATOM 730 O O . THR A 1 85 ? 2.654 18.047 23.391 1 79.25 85 THR A O 1
ATOM 733 N N . GLY A 1 86 ? 2.568 17.906 21.297 1 76.12 86 GLY A N 1
ATOM 734 C CA . GLY A 1 86 ? 1.632 19.016 21.234 1 76.12 86 GLY A CA 1
ATOM 735 C C . GLY A 1 86 ? 0.323 18.734 21.953 1 76.12 86 GLY A C 1
ATOM 736 O O . GLY A 1 86 ? 0.002 17.578 22.234 1 76.12 86 GLY A O 1
ATOM 737 N N . LYS A 1 87 ? -0.293 19.828 22.391 1 78.19 87 LYS A N 1
ATOM 738 C CA . LYS A 1 87 ? -1.592 19.719 23.047 1 78.19 87 LYS A CA 1
ATOM 739 C C . LYS A 1 87 ? -2.732 19.906 22.047 1 78.19 87 LYS A C 1
ATOM 741 O O . LYS A 1 87 ? -2.518 20.422 20.953 1 78.19 87 LYS A O 1
ATOM 746 N N . ILE A 1 88 ? -3.857 19.391 22.484 1 78.81 88 ILE A N 1
ATOM 747 C CA . ILE A 1 88 ? -5.047 19.625 21.672 1 78.81 88 ILE A CA 1
ATOM 748 C C . ILE A 1 88 ? -5.586 21.031 21.938 1 78.81 88 ILE A C 1
ATOM 750 O O . ILE A 1 88 ? -6.016 21.328 23.062 1 78.81 88 ILE A O 1
ATOM 754 N N . PRO A 1 89 ? -5.543 21.797 20.938 1 74.75 89 PRO A N 1
ATOM 755 C CA . PRO A 1 89 ? -6.047 23.141 21.172 1 74.75 89 PRO A CA 1
ATOM 756 C C . PRO A 1 89 ? -7.559 23.188 21.375 1 74.75 89 PRO A C 1
ATOM 758 O O . PRO A 1 89 ? -8.273 22.297 20.906 1 74.75 89 PRO A O 1
ATOM 761 N N . ALA A 1 90 ? -7.973 24.234 22.078 1 73.44 90 ALA A N 1
ATOM 762 C CA . ALA A 1 90 ? -9.414 24.453 22.203 1 73.44 90 ALA A CA 1
ATOM 763 C C . ALA A 1 90 ? -10.062 24.703 20.859 1 73.44 90 ALA A C 1
ATOM 765 O O . ALA A 1 90 ? -9.484 25.391 20 1 73.44 90 ALA A O 1
ATOM 766 N N . PRO A 1 91 ? -11.188 24.062 20.688 1 71.5 91 PRO A N 1
ATOM 767 C CA . PRO A 1 91 ? -11.852 24.297 19.406 1 71.5 91 PRO A CA 1
ATOM 768 C C . PRO A 1 91 ? -12.344 25.734 19.234 1 71.5 91 PRO A C 1
ATOM 770 O O . PRO A 1 91 ? -13.172 26.203 20.031 1 71.5 91 PRO A O 1
ATOM 773 N N . ILE A 1 92 ? -11.617 26.484 18.578 1 67.19 92 ILE A N 1
ATOM 774 C CA . ILE A 1 92 ? -12.047 27.859 18.344 1 67.19 92 ILE A CA 1
ATOM 775 C C . ILE A 1 92 ? -12.609 27.984 16.922 1 67.19 92 ILE A C 1
ATOM 777 O O . ILE A 1 92 ? -11.984 27.547 15.953 1 67.19 92 ILE A O 1
ATOM 781 N N . GLY A 1 93 ? -13.891 28.531 16.906 1 66.81 93 GLY A N 1
ATOM 782 C CA . GLY A 1 93 ? -14.469 28.859 15.602 1 66.81 93 GLY A CA 1
ATOM 783 C C . GLY A 1 93 ? -14.961 27.641 14.852 1 66.81 93 GLY A C 1
ATOM 784 O O . GLY A 1 93 ? -15.18 27.688 13.641 1 66.81 93 GLY A O 1
ATOM 785 N N . LYS A 1 94 ? -14.984 26.516 15.508 1 68.56 94 LYS A N 1
ATOM 786 C CA . LYS A 1 94 ? -15.445 25.297 14.836 1 68.56 94 LYS A CA 1
ATOM 787 C C . LYS A 1 94 ? -16.938 25.094 15.047 1 68.56 94 LYS A C 1
ATOM 789 O O . LYS A 1 94 ? -17.5 25.547 16.047 1 68.56 94 LYS A O 1
ATOM 794 N N . HIS A 1 95 ? -17.438 24.531 14.016 1 71.75 95 HIS A N 1
ATOM 795 C CA . HIS A 1 95 ? -18.828 24.125 14.195 1 71.75 95 HIS A CA 1
ATOM 796 C C . HIS A 1 95 ? -18.969 23.078 15.289 1 71.75 95 HIS A C 1
ATOM 798 O O . HIS A 1 95 ? -18.109 22.203 15.414 1 71.75 95 HIS A O 1
ATOM 804 N N . CYS A 1 96 ? -19.875 23.344 16.172 1 75.06 96 CYS A N 1
ATOM 805 C CA . CYS A 1 96 ? -20.094 22.375 17.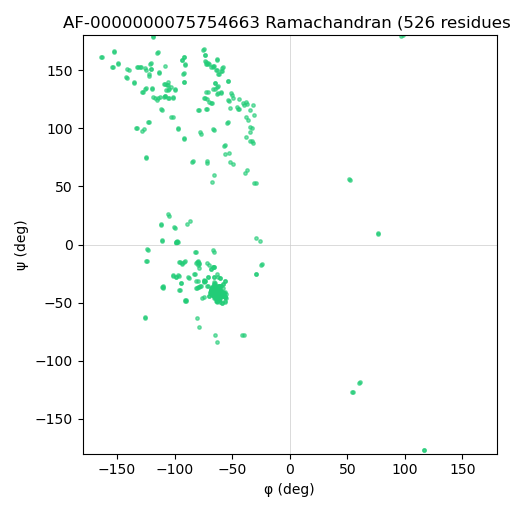25 1 75.06 96 CYS A CA 1
ATOM 806 C C . CYS A 1 96 ? -21.531 21.891 17.266 1 75.06 96 CYS A C 1
ATOM 808 O O . CYS A 1 96 ? -22.438 22.641 16.875 1 75.06 96 CYS A O 1
ATOM 810 N N . PRO A 1 97 ? -21.594 20.609 17.625 1 77.62 97 PRO A N 1
ATOM 811 C CA . PRO A 1 97 ? -22.984 20.141 17.781 1 77.62 97 PRO A CA 1
ATOM 812 C C . PRO A 1 97 ? -23.703 20.812 18.953 1 77.62 97 PRO A C 1
ATOM 814 O O . PRO A 1 97 ? -23.047 21.297 19.891 1 77.62 97 PRO A O 1
ATOM 817 N N . LEU A 1 98 ? -24.969 20.875 18.781 1 79.19 98 LEU A N 1
ATOM 818 C CA . LEU A 1 98 ? -25.766 21.469 19.844 1 79.19 98 LEU A CA 1
ATOM 819 C C . LEU A 1 98 ? -25.984 20.484 20.984 1 79.19 98 LEU A C 1
ATOM 821 O O . LEU A 1 98 ? -25.953 20.859 22.156 1 79.19 98 LEU A O 1
ATOM 825 N N . ARG A 1 99 ? -26.141 19.266 20.609 1 81.81 99 ARG A N 1
ATOM 826 C CA . ARG A 1 99 ? -26.422 18.234 21.609 1 81.81 99 ARG A CA 1
ATOM 827 C C . ARG A 1 99 ? -25.688 16.938 21.266 1 81.81 99 ARG A C 1
ATOM 829 O O . ARG A 1 99 ? -25.484 16.625 20.094 1 81.81 99 ARG A O 1
ATOM 836 N N . LEU A 1 100 ? -25.25 16.297 22.328 1 84.94 100 LEU A N 1
ATOM 837 C CA . LEU A 1 100 ? -24.719 14.945 22.219 1 84.94 100 LEU A CA 1
ATOM 838 C C . LEU A 1 100 ? -25.641 13.945 22.906 1 84.94 100 LEU A C 1
ATOM 840 O O . LEU A 1 100 ? -25.953 14.086 24.094 1 84.94 100 LEU A O 1
ATOM 844 N N . ARG A 1 101 ? -26.172 13.055 22.062 1 85.56 101 ARG A N 1
ATOM 845 C CA . ARG A 1 101 ? -27.109 12.062 22.578 1 85.56 101 ARG A CA 1
ATOM 846 C C . ARG A 1 101 ? -26.656 10.648 22.219 1 85.56 101 ARG A C 1
ATOM 848 O O . ARG A 1 101 ? -25.984 10.438 21.219 1 85.56 101 ARG A O 1
ATOM 855 N N . PRO A 1 102 ? -27.062 9.711 23.109 1 86.88 102 PRO A N 1
ATOM 856 C CA . PRO A 1 102 ? -26.734 8.32 22.781 1 86.88 102 PRO A CA 1
ATOM 857 C C . PRO A 1 102 ? -27.484 7.824 21.531 1 86.88 102 PRO A C 1
ATOM 859 O O . PRO A 1 102 ? -28.641 8.164 21.328 1 86.88 102 PRO A O 1
ATOM 862 N N . TRP A 1 103 ? -26.719 7.168 20.656 1 89.44 103 TRP A N 1
ATOM 863 C CA . TRP A 1 103 ? -27.312 6.473 19.516 1 89.44 103 TRP A CA 1
ATOM 864 C C . TRP A 1 103 ? -27.609 5.02 19.859 1 89.44 103 TRP A C 1
ATOM 866 O O . TRP A 1 103 ? -26.797 4.133 19.609 1 89.44 103 TRP A O 1
ATOM 876 N N . THR A 1 104 ? -28.844 4.758 20.359 1 92.19 104 THR A N 1
ATOM 877 C CA . THR A 1 104 ? -29.188 3.508 21.016 1 92.19 104 THR A CA 1
ATOM 878 C C . THR A 1 104 ? -29.312 2.371 20.016 1 92.19 104 THR A C 1
ATOM 880 O O . THR A 1 104 ? -29.062 1.209 20.344 1 92.19 104 THR A O 1
ATOM 883 N N . ASP A 1 105 ? -29.719 2.613 18.812 1 94.62 105 ASP A N 1
ATOM 884 C CA . ASP A 1 105 ? -29.922 1.535 17.844 1 94.62 105 ASP A CA 1
ATOM 885 C C . ASP A 1 105 ? -28.797 1.507 16.812 1 94.62 105 ASP A C 1
ATOM 887 O O . ASP A 1 105 ? -28.984 1.036 15.688 1 94.62 105 ASP A O 1
ATOM 891 N N . CYS A 1 106 ? -27.641 2.031 17.156 1 94.5 106 CYS A N 1
ATOM 892 C CA . CYS A 1 106 ? -26.516 2.141 16.234 1 94.5 106 CYS A CA 1
ATOM 893 C C . CYS A 1 106 ? -26.047 0.763 15.773 1 94.5 106 CYS A C 1
ATOM 895 O O . CYS A 1 106 ? -25.875 0.533 14.57 1 94.5 106 CYS A O 1
ATOM 897 N N . GLU A 1 107 ? -25.906 -0.114 16.672 1 95.75 107 GLU A N 1
ATOM 898 C CA . GLU A 1 107 ? -25.406 -1.45 16.359 1 95.75 107 GLU A CA 1
ATOM 899 C C . GLU A 1 107 ? -26.344 -2.184 15.414 1 95.75 107 GLU A C 1
ATOM 901 O O . GLU A 1 107 ? -25.906 -2.84 14.469 1 95.75 107 GLU A O 1
ATOM 906 N N . ASP A 1 108 ? -27.594 -2.061 15.727 1 96.81 108 ASP A N 1
ATOM 907 C CA . ASP A 1 108 ? -28.578 -2.711 14.883 1 96.81 108 ASP A CA 1
ATOM 908 C C . ASP A 1 108 ? -28.562 -2.137 13.469 1 96.81 108 ASP A C 1
ATOM 910 O O . ASP A 1 108 ? -28.656 -2.881 12.484 1 96.81 108 ASP A O 1
ATOM 914 N N . LYS A 1 109 ? -28.453 -0.892 13.422 1 96.31 109 LYS A N 1
ATOM 915 C CA . LYS A 1 109 ? -28.422 -0.237 12.117 1 96.31 109 LYS A CA 1
ATOM 916 C C . LYS A 1 109 ? -27.172 -0.631 11.344 1 96.31 109 LYS A C 1
ATOM 918 O O . LYS A 1 109 ? -27.234 -0.87 10.133 1 96.31 109 LYS A O 1
ATOM 923 N N . GLN A 1 110 ? -26.109 -0.684 12.039 1 95.75 110 GLN A N 1
ATOM 924 C CA . GLN A 1 110 ? -24.859 -1.094 11.398 1 95.75 110 GLN A CA 1
ATOM 925 C C . GLN A 1 110 ? -24.953 -2.525 10.883 1 95.75 110 GLN A C 1
ATOM 927 O O . GLN A 1 110 ? -24.469 -2.822 9.781 1 95.75 110 GLN A O 1
ATOM 932 N N . ARG A 1 111 ? -25.516 -3.322 11.609 1 96.81 111 ARG A N 1
ATOM 933 C CA . ARG A 1 111 ? -25.672 -4.719 11.219 1 96.81 111 ARG A CA 1
ATOM 934 C C . ARG A 1 111 ? -26.547 -4.844 9.984 1 96.81 111 ARG A C 1
ATOM 936 O O . ARG A 1 111 ? -26.25 -5.621 9.078 1 96.81 111 ARG A O 1
ATOM 943 N N . GLU A 1 112 ? -27.594 -4.121 10.016 1 97.12 112 GLU A N 1
ATOM 944 C CA . GLU A 1 112 ? -28.516 -4.133 8.875 1 97.12 112 GLU A CA 1
ATOM 945 C C . GLU A 1 112 ? -27.812 -3.682 7.598 1 97.12 112 GLU A C 1
ATOM 947 O O . GLU A 1 112 ? -27.969 -4.297 6.543 1 97.12 112 GLU A O 1
ATOM 952 N N . ILE A 1 113 ? -27.047 -2.674 7.727 1 96.62 113 ILE A N 1
ATOM 953 C CA . ILE A 1 113 ? -26.328 -2.137 6.582 1 96.62 113 ILE A CA 1
ATOM 954 C C . ILE A 1 113 ? -25.297 -3.15 6.102 1 96.62 113 ILE A C 1
ATOM 956 O O . ILE A 1 113 ? -25.188 -3.418 4.902 1 96.62 113 ILE A O 1
ATOM 960 N N . TYR A 1 114 ? -24.625 -3.73 7.02 1 96.19 114 TYR A N 1
ATOM 961 C CA . TYR A 1 114 ? -23.609 -4.715 6.68 1 96.19 114 TYR A CA 1
ATOM 962 C C . TYR A 1 114 ? -24.219 -5.922 5.977 1 96.19 114 TYR A C 1
ATOM 964 O O . TYR A 1 114 ? -23.656 -6.422 4.996 1 96.19 114 TYR A O 1
ATOM 972 N N . GLU A 1 115 ? -25.266 -6.332 6.488 1 95.81 115 GLU A N 1
ATOM 973 C CA . GLU A 1 115 ? -25.953 -7.465 5.875 1 95.81 115 GLU A CA 1
ATOM 974 C C . GLU A 1 115 ? -26.391 -7.141 4.449 1 95.81 115 GLU A C 1
ATOM 976 O O . GLU A 1 115 ? -26.281 -7.988 3.559 1 95.81 115 GLU A O 1
ATOM 981 N N . SER A 1 116 ? -26.844 -5.984 4.305 1 96.56 116 SER A N 1
ATOM 982 C CA . SER A 1 116 ? -27.234 -5.551 2.965 1 96.56 116 SER A CA 1
ATOM 983 C C . SER A 1 116 ? -26.031 -5.496 2.033 1 96.56 116 SER A C 1
ATOM 985 O O . SER A 1 116 ? -26.094 -5.949 0.888 1 96.56 116 SER A O 1
ATOM 987 N N . VAL A 1 117 ? -24.938 -4.957 2.496 1 96.62 117 VAL A N 1
ATOM 988 C CA . VAL A 1 117 ? -23.703 -4.898 1.713 1 96.62 117 VAL A CA 1
ATOM 989 C C . VAL A 1 117 ? -23.266 -6.309 1.324 1 96.62 117 VAL A C 1
ATOM 991 O O . VAL A 1 117 ? -22.922 -6.562 0.17 1 96.62 117 VAL A O 1
ATOM 994 N N . CYS A 1 118 ? -23.391 -7.23 2.232 1 94.88 118 CYS A N 1
ATOM 995 C CA . CYS A 1 118 ? -23.016 -8.617 1.984 1 94.88 118 CYS A CA 1
ATOM 996 C C . CYS A 1 118 ? -23.906 -9.242 0.917 1 94.88 118 CYS A C 1
ATOM 998 O O . CYS A 1 118 ? -23.422 -9.984 0.057 1 94.88 118 CYS A O 1
ATOM 1000 N N . ARG A 1 119 ? -25.141 -8.961 1.019 1 93.88 119 ARG A N 1
ATOM 1001 C CA . ARG A 1 119 ? -26.094 -9.5 0.046 1 93.88 119 ARG A CA 1
ATOM 1002 C C . ARG A 1 119 ? -25.719 -9.07 -1.37 1 93.88 119 ARG A C 1
ATOM 1004 O O . ARG A 1 119 ? -25.828 -9.859 -2.312 1 93.88 119 ARG A O 1
ATOM 1011 N N . TYR A 1 120 ? -25.25 -7.887 -1.503 1 95.06 120 TYR A N 1
ATOM 1012 C CA . TYR A 1 120 ? -24.938 -7.359 -2.826 1 95.06 120 TYR A CA 1
ATOM 1013 C C . TYR A 1 120 ? -23.578 -7.863 -3.312 1 95.06 120 TYR A C 1
ATOM 1015 O O . TYR A 1 120 ? -23.406 -8.133 -4.504 1 95.06 120 TYR A O 1
ATOM 1023 N N . LEU A 1 121 ? -22.656 -7.969 -2.4 1 95.69 121 LEU A N 1
ATOM 1024 C CA . LEU A 1 121 ? -21.281 -8.234 -2.814 1 95.69 121 LEU A CA 1
ATOM 1025 C C . LEU A 1 121 ? -20.969 -9.727 -2.748 1 95.69 121 LEU A C 1
ATOM 1027 O O . LEU A 1 121 ? -19.969 -10.18 -3.297 1 95.69 121 LEU A O 1
ATOM 1031 N N . GLN A 1 122 ? -21.766 -10.414 -2.102 1 90.69 122 GLN A N 1
ATOM 1032 C CA . GLN A 1 122 ? -21.641 -11.859 -1.998 1 90.69 122 GLN A CA 1
ATOM 1033 C C . GLN A 1 122 ? -22.922 -12.555 -2.441 1 90.69 122 GLN A C 1
ATOM 1035 O O . GLN A 1 122 ? -23.656 -13.125 -1.618 1 90.69 122 GLN A O 1
ATOM 1040 N N . PRO A 1 123 ? -23.062 -12.539 -3.678 1 77.12 123 PRO A N 1
ATOM 1041 C CA . PRO A 1 123 ? -24.312 -13.188 -4.086 1 77.12 123 PRO A CA 1
ATOM 1042 C C . PRO A 1 123 ? -24.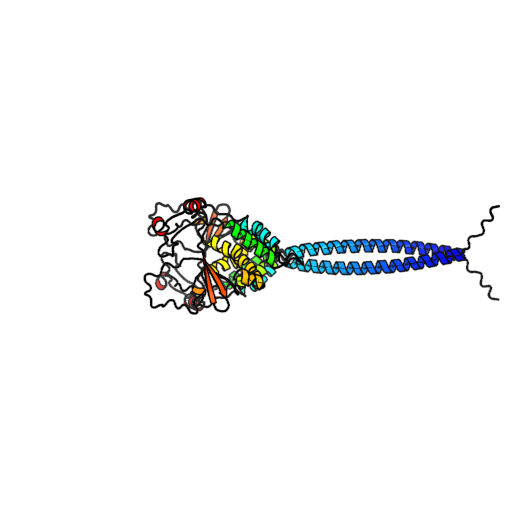344 -14.68 -3.768 1 77.12 123 PRO A C 1
ATOM 1044 O O . PRO A 1 123 ? -23.297 -15.336 -3.779 1 77.12 123 PRO A O 1
ATOM 1047 N N . THR A 1 124 ? -25.469 -15.102 -3.324 1 76.88 124 THR A N 1
ATOM 1048 C CA . THR A 1 124 ? -25.703 -16.484 -2.9 1 76.88 124 THR A CA 1
ATOM 1049 C C . THR A 1 124 ? -25.578 -17.438 -4.082 1 76.88 124 THR A C 1
ATOM 1051 O O . THR A 1 124 ? -25.203 -18.594 -3.912 1 76.88 124 THR A O 1
ATOM 1054 N N . GLU A 1 125 ? -25.953 -16.922 -5.105 1 77 125 GLU A N 1
ATOM 1055 C CA . GLU A 1 125 ? -25.891 -17.766 -6.289 1 77 125 GLU A CA 1
ATOM 1056 C C . GLU A 1 125 ? -24.719 -17.375 -7.188 1 77 125 GLU A C 1
ATOM 1058 O O . GLU A 1 125 ? -24.422 -16.188 -7.328 1 77 125 GLU A O 1
ATOM 1063 N N . GLY A 1 126 ? -24.031 -18.328 -7.594 1 74.69 126 GLY A N 1
ATOM 1064 C CA . GLY A 1 126 ? -22.938 -18.094 -8.531 1 74.69 126 GLY A CA 1
ATOM 1065 C C . GLY A 1 126 ? -21.578 -17.984 -7.852 1 74.69 126 GLY A C 1
ATOM 1066 O O . GLY A 1 126 ? -21.469 -18.219 -6.641 1 74.69 126 GLY A O 1
ATOM 1067 N N . ASP A 1 127 ? -20.594 -17.797 -8.656 1 78.69 127 ASP A N 1
ATOM 1068 C CA . ASP A 1 127 ? -19.219 -17.703 -8.172 1 78.69 127 ASP A CA 1
ATOM 1069 C C . ASP A 1 127 ? -18.984 -16.391 -7.418 1 78.69 127 ASP A C 1
ATOM 1071 O O . ASP A 1 127 ? -19.516 -15.352 -7.789 1 78.69 127 ASP A O 1
ATOM 1075 N N . ALA A 1 128 ? -18.391 -16.609 -6.242 1 84.25 128 ALA A N 1
ATOM 1076 C CA . ALA A 1 128 ? -18.016 -15.438 -5.465 1 84.25 128 ALA A CA 1
ATOM 1077 C C . ALA A 1 128 ? -17.234 -14.445 -6.312 1 84.25 128 ALA A C 1
ATOM 1079 O O . ALA A 1 128 ? -16.328 -14.836 -7.055 1 84.25 128 ALA A O 1
ATOM 1080 N N . ARG A 1 129 ? -17.688 -13.25 -6.258 1 91.69 129 ARG A N 1
ATOM 1081 C CA . ARG A 1 129 ? -17.016 -12.195 -7.031 1 91.69 129 ARG A CA 1
ATOM 1082 C C . ARG A 1 129 ? -15.688 -11.812 -6.398 1 91.69 129 ARG A C 1
ATOM 1084 O O . ARG A 1 129 ? -15.625 -11.523 -5.199 1 91.69 129 ARG A O 1
ATOM 1091 N N . GLU A 1 130 ? -14.672 -11.859 -7.164 1 94.88 130 GLU A N 1
ATOM 1092 C CA . GLU A 1 130 ? -13.328 -11.453 -6.754 1 94.88 130 GLU A CA 1
ATOM 1093 C C . GLU A 1 130 ? -13.031 -10.023 -7.188 1 94.88 130 GLU A C 1
ATOM 1095 O O . GLU A 1 130 ? -12.625 -9.789 -8.328 1 94.88 130 GLU A O 1
ATOM 1100 N N . LEU A 1 131 ? -13.18 -9.062 -6.172 1 96.56 131 LEU A N 1
ATOM 1101 C CA . LEU A 1 131 ? -13.266 -7.664 -6.578 1 96.56 131 LEU A CA 1
ATOM 1102 C C . LEU A 1 131 ? -12.203 -6.824 -5.875 1 96.56 131 LEU A C 1
ATOM 1104 O O . LEU A 1 131 ? -11.906 -5.707 -6.301 1 96.56 131 LEU A O 1
ATOM 1108 N N . PHE A 1 132 ? -11.609 -7.367 -4.867 1 97.81 132 PHE A N 1
ATOM 1109 C CA . PHE A 1 132 ? -10.898 -6.469 -3.969 1 97.81 132 PHE A CA 1
ATOM 1110 C C . PHE A 1 132 ? -9.406 -6.809 -3.934 1 97.81 132 PHE A C 1
ATOM 1112 O O . PHE A 1 132 ? -8.961 -7.719 -4.633 1 97.81 132 PHE A O 1
ATOM 1119 N N . THR A 1 133 ? -8.688 -6.035 -3.162 1 98 133 THR A N 1
ATOM 1120 C CA . THR A 1 133 ? -7.234 -6.105 -3.111 1 98 133 THR A CA 1
ATOM 1121 C C . THR A 1 133 ? -6.77 -7.531 -2.834 1 98 133 THR A C 1
ATOM 1123 O O . THR A 1 133 ? -7.348 -8.227 -1.992 1 98 133 THR A O 1
ATOM 1126 N N . SER A 1 134 ? -5.715 -7.934 -3.49 1 98.06 134 SER A N 1
ATOM 1127 C CA . SER A 1 134 ? -5.18 -9.289 -3.379 1 98.06 134 SER A CA 1
ATOM 1128 C C . SER A 1 134 ? -4.477 -9.5 -2.041 1 98.06 134 SER A C 1
ATOM 1130 O O . SER A 1 134 ? -4.117 -8.531 -1.366 1 98.06 134 SER A O 1
ATOM 1132 N N . LEU A 1 135 ? -4.305 -10.734 -1.769 1 98.12 135 LEU A N 1
ATOM 1133 C CA . LEU A 1 135 ? -3.643 -11.109 -0.521 1 98.12 135 LEU A CA 1
ATOM 1134 C C . LEU A 1 135 ? -2.223 -10.555 -0.475 1 98.12 135 LEU A C 1
ATOM 1136 O O . LEU A 1 135 ? -1.809 -9.977 0.533 1 98.12 135 LEU A O 1
ATOM 1140 N N . VAL A 1 136 ? -1.525 -10.656 -1.543 1 97.62 136 VAL A N 1
ATOM 1141 C CA . VAL A 1 136 ? -0.13 -10.234 -1.604 1 97.62 136 VAL A CA 1
ATOM 1142 C C . VAL A 1 136 ? -0.037 -8.727 -1.363 1 97.62 136 VAL A C 1
ATOM 1144 O O . VAL A 1 136 ? 0.835 -8.266 -0.625 1 97.62 136 VAL A O 1
ATOM 1147 N N . ALA A 1 137 ? -0.908 -8.023 -1.905 1 97.75 137 ALA A N 1
ATOM 1148 C CA . ALA A 1 137 ? -0.917 -6.574 -1.738 1 97.75 137 ALA A CA 1
ATOM 1149 C C . ALA A 1 137 ? -1.271 -6.188 -0.304 1 97.75 137 ALA A C 1
ATOM 1151 O O . ALA A 1 137 ? -0.648 -5.297 0.278 1 97.75 137 ALA A O 1
ATOM 1152 N N . LEU A 1 138 ? -2.203 -6.875 0.251 1 98.12 138 LEU A N 1
ATOM 1153 C CA . LEU A 1 138 ? -2.605 -6.582 1.622 1 98.12 138 LEU A CA 1
ATOM 1154 C C . LEU A 1 138 ? -1.491 -6.93 2.604 1 98.12 138 LEU A C 1
ATOM 1156 O O . LEU A 1 138 ? -1.285 -6.227 3.592 1 98.12 138 LEU A O 1
ATOM 1160 N N . GLU A 1 139 ? -0.82 -7.992 2.279 1 97.56 139 GLU A N 1
ATOM 1161 C CA . GLU A 1 139 ? 0.314 -8.367 3.117 1 97.56 139 GLU A CA 1
ATOM 1162 C C . GLU A 1 139 ? 1.399 -7.297 3.09 1 97.56 139 GLU A C 1
ATOM 1164 O O . GLU A 1 139 ? 2.004 -6.992 4.121 1 97.56 139 GLU A O 1
ATOM 1169 N N . ASP A 1 140 ? 1.59 -6.777 1.949 1 96.94 140 ASP A N 1
ATOM 1170 C CA . ASP A 1 140 ? 2.584 -5.711 1.833 1 96.94 140 ASP A CA 1
ATOM 1171 C C . ASP A 1 140 ? 2.156 -4.473 2.617 1 96.94 140 ASP A C 1
ATOM 1173 O O . ASP A 1 140 ? 2.963 -3.877 3.332 1 96.94 140 ASP A O 1
ATOM 1177 N N . HIS A 1 141 ? 0.939 -4.094 2.518 1 96.12 141 HIS A N 1
ATOM 1178 C CA . HIS A 1 141 ? 0.405 -3.004 3.324 1 96.12 141 HIS A CA 1
ATOM 1179 C C . HIS A 1 141 ? 0.601 -3.271 4.812 1 96.12 141 HIS A C 1
ATOM 1181 O O . HIS A 1 141 ? 1.059 -2.396 5.551 1 96.12 141 HIS A O 1
ATOM 1187 N N . GLY A 1 142 ? 0.217 -4.426 5.133 1 96.5 142 GLY A N 1
ATOM 1188 C CA . GLY A 1 142 ? 0.32 -4.793 6.535 1 96.5 142 GLY A CA 1
ATOM 1189 C C . GLY A 1 142 ? 1.729 -4.668 7.082 1 96.5 142 GLY A C 1
ATOM 1190 O O . GLY A 1 142 ? 1.928 -4.152 8.188 1 96.5 142 GLY A O 1
ATOM 1191 N N . ARG A 1 143 ? 2.67 -5.07 6.324 1 93.94 143 ARG A N 1
ATOM 1192 C CA . ARG A 1 143 ? 4.07 -4.988 6.73 1 93.94 143 ARG A CA 1
ATOM 1193 C C . ARG A 1 143 ? 4.5 -3.539 6.926 1 93.94 143 ARG A C 1
ATOM 1195 O O . ARG A 1 143 ? 5.207 -3.217 7.879 1 93.94 143 ARG A O 1
ATOM 1202 N N . ARG A 1 144 ? 4.082 -2.732 6.109 1 92.25 144 ARG A N 1
ATOM 1203 C CA . ARG A 1 144 ? 4.469 -1.326 6.156 1 92.25 144 ARG A CA 1
ATOM 1204 C C . ARG A 1 144 ? 3.854 -0.63 7.367 1 92.25 144 ARG A C 1
ATOM 1206 O O . ARG A 1 144 ? 4.527 0.13 8.062 1 92.25 144 ARG A O 1
ATOM 1213 N N . PHE A 1 145 ? 2.672 -0.927 7.621 1 92.62 145 PHE A N 1
ATOM 1214 C CA . PHE A 1 145 ? 1.994 -0.288 8.742 1 92.62 145 PHE A CA 1
ATOM 1215 C C . PHE A 1 145 ? 2.484 -0.861 10.07 1 92.62 145 PHE A C 1
ATOM 1217 O O . PHE A 1 145 ? 2.529 -0.154 11.078 1 92.62 145 PHE A O 1
ATOM 1224 N N . ALA A 1 146 ? 2.842 -2.121 10.008 1 91.94 146 ALA A N 1
ATOM 1225 C CA . ALA A 1 146 ? 3.316 -2.766 11.234 1 91.94 146 ALA A CA 1
ATOM 1226 C C . ALA A 1 146 ? 4.664 -2.197 11.664 1 91.94 146 ALA A C 1
ATOM 1228 O O . ALA A 1 146 ? 5.02 -2.248 12.844 1 91.94 146 ALA A O 1
ATOM 1229 N N . ARG A 1 147 ? 5.332 -1.635 10.781 1 87.88 147 ARG A N 1
ATOM 1230 C CA . ARG A 1 147 ? 6.676 -1.125 11.047 1 87.88 147 ARG A CA 1
ATOM 1231 C C . ARG A 1 147 ? 6.621 0.219 11.758 1 87.88 147 ARG A C 1
ATOM 1233 O O . ARG A 1 147 ? 7.586 0.622 12.414 1 87.88 147 ARG A O 1
ATOM 1240 N N . ARG A 1 148 ? 5.504 0.828 11.68 1 87.19 148 ARG A N 1
ATOM 1241 C CA . ARG A 1 148 ? 5.445 2.199 12.18 1 87.19 148 ARG A CA 1
ATOM 1242 C C . ARG A 1 148 ? 4.301 2.379 13.164 1 87.19 148 ARG A C 1
ATOM 1244 O O . ARG A 1 148 ? 3.176 2.699 12.773 1 87.19 148 ARG A O 1
ATOM 1251 N N . PRO A 1 149 ? 4.664 2.309 14.422 1 92.25 149 PRO A N 1
ATOM 1252 C CA . PRO A 1 149 ? 3.607 2.66 15.367 1 92.25 149 PRO A CA 1
ATOM 1253 C C . PRO A 1 149 ? 3.146 4.109 15.234 1 92.25 149 PRO A C 1
ATOM 1255 O O . PRO A 1 149 ? 3.938 4.977 14.859 1 92.25 149 PRO A O 1
ATOM 1258 N N . ILE A 1 150 ? 1.941 4.371 15.531 1 93.5 150 ILE A N 1
ATOM 1259 C CA . ILE A 1 150 ? 1.361 5.703 15.398 1 93.5 150 ILE A CA 1
ATOM 1260 C C . ILE A 1 150 ? 1.93 6.625 16.469 1 93.5 150 ILE A C 1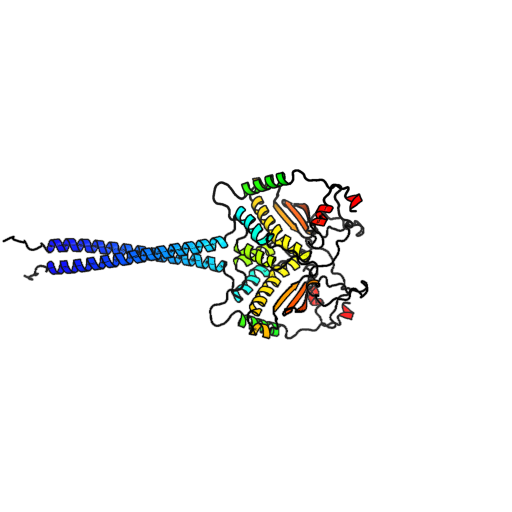
ATOM 1262 O O . ILE A 1 150 ? 1.708 6.41 17.672 1 93.5 150 ILE A O 1
ATOM 1266 N N . SER A 1 151 ? 2.629 7.641 16.031 1 91.06 151 SER A N 1
ATOM 1267 C CA . SER A 1 151 ? 3.268 8.547 16.984 1 91.06 151 SER A CA 1
ATOM 1268 C C . SER A 1 151 ? 2.828 9.984 16.75 1 91.06 151 SER A C 1
ATOM 1270 O O . SER A 1 151 ? 3.232 10.891 17.484 1 91.06 151 SER A O 1
ATOM 1272 N N . SER A 1 152 ? 2.049 10.18 15.727 1 89.25 152 SER A N 1
ATOM 1273 C CA . SER A 1 152 ? 1.625 11.531 15.359 1 89.25 152 SER A CA 1
ATOM 1274 C C . SER A 1 152 ? 0.283 11.508 14.633 1 89.25 152 SER A C 1
ATOM 1276 O O . SER A 1 152 ? -0.191 10.453 14.227 1 89.25 152 SER A O 1
ATOM 1278 N N . GLU A 1 153 ? -0.316 12.68 14.508 1 89.12 153 GLU A N 1
ATOM 1279 C CA . GLU A 1 153 ? -1.534 12.828 13.719 1 89.12 153 GLU A CA 1
ATOM 1280 C C . GLU A 1 153 ? -1.297 12.453 12.258 1 89.12 153 GLU A C 1
ATOM 1282 O O . GLU A 1 153 ? -2.154 11.836 11.625 1 89.12 153 GLU A O 1
ATOM 1287 N N . GLN A 1 154 ? -0.195 12.766 11.844 1 86.81 154 GLN A N 1
ATOM 1288 C CA . GLN A 1 154 ? 0.151 12.461 10.461 1 86.81 154 GLN A CA 1
ATOM 1289 C C . GLN A 1 154 ? 0.217 10.953 10.234 1 86.81 154 GLN A C 1
ATOM 1291 O O . GLN A 1 154 ? -0.207 10.453 9.188 1 86.81 154 GLN A O 1
ATOM 1296 N N . ASP A 1 155 ? 0.812 10.281 11.172 1 90.81 155 ASP A N 1
ATOM 1297 C CA . ASP A 1 155 ? 0.84 8.82 11.078 1 90.81 155 ASP A CA 1
ATOM 1298 C C . ASP A 1 155 ? -0.573 8.25 10.992 1 90.81 155 ASP A C 1
ATOM 1300 O O . ASP A 1 155 ? -0.838 7.359 10.18 1 90.81 155 ASP A O 1
ATOM 1304 N N . LEU A 1 156 ? -1.342 8.789 11.812 1 92.25 156 LEU A N 1
ATOM 1305 C CA . LEU A 1 156 ? -2.719 8.312 11.867 1 92.25 156 LEU A CA 1
ATOM 1306 C C . LEU A 1 156 ? -3.453 8.617 10.57 1 92.25 156 LEU A C 1
ATOM 1308 O O . LEU A 1 156 ? -4.195 7.777 10.062 1 92.25 156 LEU A O 1
ATOM 1312 N N . GLU A 1 157 ? -3.271 9.758 10.086 1 90.62 157 GLU A N 1
ATOM 1313 C CA . GLU A 1 157 ? -3.898 10.148 8.828 1 90.62 157 GLU A CA 1
ATOM 1314 C C . GLU A 1 157 ? -3.455 9.242 7.688 1 90.62 157 GLU A C 1
ATOM 1316 O O . GLU A 1 157 ? -4.27 8.844 6.852 1 90.62 157 GLU A O 1
ATOM 1321 N N . THR A 1 158 ? -2.234 8.977 7.656 1 90.56 158 THR A N 1
ATOM 1322 C CA . THR A 1 158 ? -1.697 8.102 6.625 1 90.56 158 THR A CA 1
ATOM 1323 C C . THR A 1 158 ? -2.316 6.707 6.727 1 90.56 158 THR A C 1
ATOM 1325 O O . THR A 1 158 ? -2.725 6.129 5.719 1 90.56 158 THR A O 1
ATOM 1328 N N . TYR A 1 159 ? -2.334 6.25 7.934 1 93.75 159 TYR A N 1
ATOM 1329 C CA . TYR A 1 159 ? -2.945 4.945 8.156 1 93.75 159 TYR A CA 1
ATOM 1330 C C . TYR A 1 159 ? -4.402 4.941 7.699 1 93.75 159 TYR A C 1
ATOM 1332 O O . TYR A 1 159 ? -4.828 4.047 6.969 1 93.75 159 TYR A O 1
ATOM 1340 N N . GLU A 1 160 ? -5.156 5.914 8.141 1 93.5 160 GLU A N 1
ATOM 1341 C CA . GLU A 1 160 ? -6.578 5.977 7.809 1 93.5 160 GLU A CA 1
ATOM 1342 C C . GLU A 1 160 ? -6.789 6.066 6.297 1 93.5 160 GLU A C 1
ATOM 1344 O O . GLU A 1 160 ? -7.691 5.43 5.754 1 93.5 160 GLU A O 1
ATOM 1349 N N . ARG A 1 161 ? -6.02 6.773 5.68 1 91.25 161 ARG A N 1
ATOM 1350 C CA . ARG A 1 161 ? -6.156 6.969 4.238 1 91.25 161 ARG A CA 1
ATOM 1351 C C . ARG A 1 161 ? -5.918 5.668 3.484 1 91.25 161 ARG A C 1
ATOM 1353 O O . ARG A 1 161 ? -6.738 5.262 2.658 1 91.25 161 ARG A O 1
ATOM 1360 N N . LEU A 1 162 ? -4.879 4.992 3.861 1 92.5 162 LEU A N 1
ATOM 1361 C CA . LEU A 1 162 ? -4.426 3.887 3.023 1 92.5 162 LEU A CA 1
ATOM 1362 C C . LEU A 1 162 ? -5.016 2.564 3.502 1 92.5 162 LEU A C 1
ATOM 1364 O O . LEU A 1 162 ? -5.262 1.663 2.697 1 92.5 162 LEU A O 1
ATOM 1368 N N . ALA A 1 163 ? -5.203 2.469 4.781 1 95 163 ALA A N 1
ATOM 1369 C CA . ALA A 1 163 ? -5.648 1.19 5.324 1 95 163 ALA A CA 1
ATOM 1370 C C . ALA A 1 163 ? -7.172 1.146 5.445 1 95 163 ALA A C 1
ATOM 1372 O O . ALA A 1 163 ? -7.762 0.069 5.555 1 95 163 ALA A O 1
ATOM 1373 N N . VAL A 1 164 ? -7.793 2.311 5.383 1 94.88 164 VAL A N 1
ATOM 1374 C CA . VAL A 1 164 ? -9.234 2.305 5.625 1 94.88 164 VAL A CA 1
ATOM 1375 C C . VAL A 1 164 ? -9.961 2.971 4.461 1 94.88 164 VAL A C 1
ATOM 1377 O O . VAL A 1 164 ? -10.648 2.303 3.689 1 94.88 164 VAL A O 1
ATOM 1380 N N . GLU A 1 165 ? -9.688 4.211 4.254 1 93.75 165 GLU A N 1
ATOM 1381 C CA . GLU A 1 165 ? -10.461 5.008 3.311 1 93.75 165 GLU A CA 1
ATOM 1382 C C . GLU A 1 165 ? -10.367 4.438 1.898 1 93.75 165 GLU A C 1
ATOM 1384 O O . GLU A 1 165 ? -11.375 4.344 1.193 1 93.75 165 GLU A O 1
ATOM 1389 N N . ASP A 1 166 ? -9.211 4.113 1.513 1 93.88 166 ASP A N 1
ATOM 1390 C CA . ASP A 1 166 ? -9.031 3.564 0.172 1 93.88 166 ASP A CA 1
ATOM 1391 C C . ASP A 1 166 ? -9.852 2.289 -0.017 1 93.88 166 ASP A C 1
ATOM 1393 O O . ASP A 1 166 ? -10.43 2.07 -1.082 1 93.88 166 ASP A O 1
ATOM 1397 N N . HIS A 1 167 ? -9.812 1.497 0.951 1 96.56 167 HIS A N 1
ATOM 1398 C CA . HIS A 1 167 ? -10.539 0.236 0.85 1 96.56 167 HIS A CA 1
ATOM 1399 C C . HIS A 1 167 ? -12.047 0.46 0.917 1 96.56 167 HIS A C 1
ATOM 1401 O O . HIS A 1 167 ? -12.812 -0.236 0.247 1 96.56 167 HIS A O 1
ATOM 1407 N N . VAL A 1 168 ? -12.469 1.411 1.701 1 95.69 168 VAL A N 1
ATOM 1408 C CA . VAL A 1 168 ? -13.875 1.785 1.728 1 95.69 168 VAL A CA 1
ATOM 1409 C C . VAL A 1 168 ? -14.297 2.32 0.36 1 95.69 168 VAL A C 1
ATOM 1411 O O . VAL A 1 168 ? -15.375 1.989 -0.14 1 95.69 168 VAL A O 1
ATOM 1414 N N . HIS A 1 169 ? -13.469 3.076 -0.172 1 95.19 169 HIS A N 1
ATOM 1415 C CA . HIS A 1 169 ? -13.727 3.576 -1.519 1 95.19 169 HIS A CA 1
ATOM 1416 C C . HIS A 1 169 ? -13.938 2.428 -2.5 1 95.19 169 HIS A C 1
ATOM 1418 O O . HIS A 1 169 ? -14.859 2.469 -3.322 1 95.19 169 HIS A O 1
ATOM 1424 N N . ASP A 1 170 ? -13.062 1.429 -2.404 1 96.56 170 ASP A N 1
ATOM 1425 C CA . ASP A 1 170 ? -13.188 0.278 -3.295 1 96.56 170 ASP A CA 1
ATOM 1426 C C . ASP A 1 170 ? -14.539 -0.41 -3.125 1 96.56 170 ASP A C 1
ATOM 1428 O O . ASP A 1 170 ? -15.18 -0.781 -4.109 1 96.56 170 ASP A O 1
ATOM 1432 N N . ILE A 1 171 ? -14.898 -0.561 -1.906 1 97.38 171 ILE A N 1
ATOM 1433 C CA . ILE A 1 171 ? -16.156 -1.229 -1.614 1 97.38 171 ILE A CA 1
ATOM 1434 C C . ILE A 1 171 ? -17.312 -0.414 -2.186 1 97.38 171 ILE A C 1
ATOM 1436 O O . ILE A 1 171 ? -18.188 -0.954 -2.877 1 97.38 171 ILE A O 1
ATOM 1440 N N . VAL A 1 172 ? -17.344 0.834 -1.935 1 97 172 VAL A N 1
ATOM 1441 C CA . VAL A 1 172 ? -18.406 1.718 -2.391 1 97 172 VAL A CA 1
ATOM 1442 C C . VAL A 1 172 ? -18.438 1.756 -3.916 1 97 172 VAL A C 1
ATOM 1444 O O . VAL A 1 172 ? -19.5 1.755 -4.527 1 97 172 VAL A O 1
ATOM 1447 N N . ALA A 1 173 ? -17.266 1.791 -4.508 1 96 173 ALA A N 1
ATOM 1448 C CA . ALA A 1 173 ? -17.188 1.796 -5.965 1 96 173 ALA A CA 1
ATOM 1449 C C . ALA A 1 173 ? -17.844 0.555 -6.559 1 96 173 ALA A C 1
ATOM 1451 O O . ALA A 1 173 ? -18.547 0.642 -7.562 1 96 173 ALA A O 1
ATOM 1452 N N . GLU A 1 174 ? -17.609 -0.575 -5.945 1 97.25 174 GLU A N 1
ATOM 1453 C CA . GLU A 1 174 ? -18.234 -1.808 -6.422 1 97.25 174 GLU A CA 1
ATOM 1454 C C . GLU A 1 174 ? -19.75 -1.781 -6.215 1 97.25 174 GLU A C 1
ATOM 1456 O O . GLU A 1 174 ? -20.5 -2.26 -7.059 1 97.25 174 GLU A O 1
ATOM 1461 N N . LEU A 1 175 ? -20.141 -1.224 -5.117 1 97.12 175 LEU A N 1
ATOM 1462 C CA . LEU A 1 175 ? -21.562 -1.101 -4.844 1 97.12 175 LEU A CA 1
ATOM 1463 C C . LEU A 1 175 ? -22.234 -0.162 -5.844 1 97.12 175 LEU A C 1
ATOM 1465 O O . LEU A 1 175 ? -23.375 -0.378 -6.234 1 97.12 175 LEU A O 1
ATOM 1469 N N . CYS A 1 176 ? -21.547 0.811 -6.258 1 96.44 176 CYS A N 1
ATOM 1470 C CA . CYS A 1 176 ? -22.078 1.797 -7.188 1 96.44 176 CYS A CA 1
ATOM 1471 C C . CYS A 1 176 ? -22.375 1.167 -8.547 1 96.44 176 CYS A C 1
ATOM 1473 O O . CYS A 1 176 ? -23.156 1.705 -9.328 1 96.44 176 CYS A O 1
ATOM 1475 N N . LYS A 1 177 ? -21.812 0.051 -8.844 1 95.56 177 LYS A N 1
ATOM 1476 C CA . LYS A 1 177 ? -22.031 -0.648 -10.109 1 95.56 177 LYS A CA 1
ATOM 1477 C C . LYS A 1 177 ? -23.344 -1.425 -10.078 1 95.56 177 LYS A C 1
ATOM 1479 O O . LYS A 1 177 ? -23.812 -1.894 -11.117 1 95.56 177 LYS A O 1
ATOM 1484 N N . ILE A 1 178 ? -23.844 -1.584 -8.938 1 95.38 178 ILE A N 1
ATOM 1485 C CA . ILE A 1 178 ? -25.109 -2.291 -8.742 1 95.38 178 ILE A CA 1
ATOM 1486 C C . ILE A 1 178 ? -26.234 -1.284 -8.523 1 95.38 178 ILE A C 1
ATOM 1488 O O . ILE A 1 178 ? -26.344 -0.702 -7.441 1 95.38 178 ILE A O 1
ATOM 1492 N N . PRO A 1 179 ? -27.156 -1.127 -9.469 1 96.31 179 PRO A N 1
ATOM 1493 C CA . PRO A 1 179 ? -28.188 -0.09 -9.383 1 96.31 179 PRO A CA 1
ATOM 1494 C C . PRO A 1 179 ? -29.016 -0.187 -8.109 1 96.31 179 PRO A C 1
ATOM 1496 O O . PRO A 1 179 ? -29.297 0.832 -7.469 1 96.31 179 PRO A O 1
ATOM 1499 N N . GLU A 1 180 ? -29.359 -1.357 -7.719 1 96.44 180 GLU A N 1
ATOM 1500 C CA . GLU A 1 180 ? -30.172 -1.534 -6.52 1 96.44 180 GLU A CA 1
ATOM 1501 C C . GLU A 1 180 ? -29.422 -1.084 -5.27 1 96.44 180 GLU A C 1
ATOM 1503 O O . GLU A 1 180 ? -30.016 -0.474 -4.371 1 96.44 180 GLU A O 1
ATOM 1508 N N . ALA A 1 181 ? -28.203 -1.361 -5.23 1 96.5 181 ALA A N 1
ATOM 1509 C CA . ALA A 1 181 ? -27.375 -0.944 -4.102 1 96.5 181 ALA A CA 1
ATOM 1510 C C . ALA A 1 181 ? -27.203 0.572 -4.078 1 96.5 181 ALA A C 1
ATOM 1512 O O . ALA A 1 181 ? -27.266 1.196 -3.018 1 96.5 181 ALA A O 1
ATOM 1513 N N . ARG A 1 182 ? -26.984 1.113 -5.242 1 95.12 182 ARG A N 1
ATOM 1514 C CA . ARG A 1 182 ? -26.828 2.559 -5.363 1 95.12 182 ARG A CA 1
ATOM 1515 C C . ARG A 1 182 ? -28.047 3.289 -4.82 1 95.12 182 ARG A C 1
ATOM 1517 O O . ARG A 1 182 ? -27.922 4.289 -4.109 1 95.12 182 ARG A O 1
ATOM 1524 N N . GLU A 1 183 ? -29.156 2.828 -5.125 1 95.75 183 GLU A N 1
ATOM 1525 C CA . GLU A 1 183 ? -30.406 3.428 -4.668 1 95.75 183 GLU A CA 1
ATOM 1526 C C . GLU A 1 183 ? -30.609 3.225 -3.17 1 95.75 183 GLU A C 1
ATOM 1528 O O . GLU A 1 183 ? -30.922 4.172 -2.443 1 95.75 183 GLU A O 1
ATOM 1533 N N . GLU A 1 184 ? -30.359 2.066 -2.715 1 96.75 184 GLU A N 1
ATOM 1534 C CA . GLU A 1 184 ? -30.578 1.74 -1.31 1 96.75 184 GLU A CA 1
ATOM 1535 C C . GLU A 1 184 ? -29.703 2.588 -0.398 1 96.75 184 GLU A C 1
ATOM 1537 O O . GLU A 1 184 ? -30.156 3.088 0.631 1 96.75 184 GLU A O 1
ATOM 1542 N N . PHE A 1 185 ? -28.406 2.723 -0.843 1 95.31 185 PHE A N 1
ATOM 1543 C CA . PHE A 1 185 ? -27.453 3.406 0.022 1 95.31 185 PHE A CA 1
ATOM 1544 C C . PHE A 1 185 ? -27.281 4.859 -0.407 1 95.31 185 PHE A C 1
ATOM 1546 O O . PHE A 1 185 ? -26.453 5.582 0.153 1 95.31 185 PHE A O 1
ATOM 1553 N N . ARG A 1 186 ? -28 5.266 -1.412 1 92.38 186 ARG A N 1
ATOM 1554 C CA . ARG A 1 186 ? -27.938 6.637 -1.906 1 92.38 186 ARG A CA 1
ATOM 1555 C C . ARG A 1 186 ? -26.5 7.055 -2.186 1 92.38 186 ARG A C 1
ATOM 1557 O O . ARG A 1 186 ? -26.047 8.102 -1.711 1 92.38 186 ARG A O 1
ATOM 1564 N N . LEU A 1 187 ? -25.859 6.262 -3.012 1 94.19 187 LEU A N 1
ATOM 1565 C CA . LEU A 1 187 ? -24.422 6.402 -3.195 1 94.19 187 LEU A CA 1
ATOM 1566 C C . LEU A 1 187 ? -24.109 7.367 -4.34 1 94.19 187 LEU A C 1
ATOM 1568 O O . LEU A 1 187 ? -22.984 7.855 -4.453 1 94.19 187 LEU A O 1
ATOM 1572 N N . GLY A 1 188 ? -25.109 7.641 -5.102 1 91.75 188 GLY A N 1
ATOM 1573 C CA . GLY A 1 188 ? -24.797 8.422 -6.289 1 91.75 188 GLY A CA 1
ATOM 1574 C C . GLY A 1 188 ? -23.703 7.797 -7.141 1 91.75 188 GLY A C 1
ATOM 1575 O O . GLY A 1 188 ? -23.781 6.621 -7.5 1 91.75 188 GLY A O 1
ATOM 1576 N N . ASN A 1 189 ? -22.672 8.602 -7.434 1 91.5 189 ASN A N 1
ATOM 1577 C CA . ASN A 1 189 ? -21.562 8.094 -8.227 1 91.5 189 ASN A CA 1
ATOM 1578 C C . ASN A 1 189 ? -20.375 7.73 -7.352 1 91.5 189 ASN A C 1
ATOM 1580 O O . ASN A 1 189 ? -19.25 7.594 -7.848 1 91.5 189 ASN A O 1
ATOM 1584 N N . GLY A 1 190 ? -20.625 7.625 -6.062 1 93.06 190 GLY A N 1
ATOM 1585 C CA . GLY A 1 190 ? -19.562 7.191 -5.176 1 93.06 190 GLY A CA 1
ATOM 1586 C C . GLY A 1 190 ? -19.172 8.242 -4.156 1 93.06 190 GLY A C 1
ATOM 1587 O O . GLY A 1 190 ? -19.812 9.289 -4.055 1 93.06 190 GLY A O 1
ATOM 1588 N N . ILE A 1 191 ? -18.141 7.898 -3.357 1 91.75 191 ILE A N 1
ATOM 1589 C CA . ILE A 1 191 ? -17.672 8.797 -2.309 1 91.75 191 ILE A CA 1
ATOM 1590 C C . ILE A 1 191 ? -16.203 9.133 -2.537 1 91.75 191 ILE A C 1
ATOM 1592 O O . ILE A 1 191 ? -15.484 8.375 -3.186 1 91.75 191 ILE A O 1
ATOM 1596 N N . TRP A 1 192 ? -15.875 10.25 -1.996 1 87.94 192 TRP A N 1
ATOM 1597 C CA . TRP A 1 192 ? -14.492 10.711 -2.107 1 87.94 192 TRP A CA 1
ATOM 1598 C C . TRP A 1 192 ? -13.977 11.227 -0.769 1 87.94 192 TRP A C 1
ATOM 1600 O O . TRP A 1 192 ? -14.719 11.875 -0.024 1 87.94 192 TRP A O 1
ATOM 1610 N N . PHE A 1 193 ? -12.758 10.883 -0.529 1 89.25 193 PHE A N 1
ATOM 1611 C CA . PHE A 1 193 ? -12.094 11.344 0.684 1 89.25 193 PHE A CA 1
ATOM 1612 C C . PHE A 1 193 ? -11.086 12.438 0.366 1 89.25 193 PHE A C 1
ATOM 1614 O O . PHE A 1 193 ? -10.242 12.281 -0.523 1 89.25 193 PHE A O 1
ATOM 1621 N N . ASP A 1 194 ? -11.281 13.531 1.074 1 84.88 194 ASP A N 1
ATOM 1622 C CA . ASP A 1 194 ? -10.344 14.641 0.881 1 84.88 194 ASP A CA 1
ATOM 1623 C C . ASP A 1 194 ? -9.852 15.18 2.221 1 84.88 194 ASP A C 1
ATOM 1625 O O . ASP A 1 194 ? -10.531 15.055 3.238 1 84.88 194 ASP A O 1
ATOM 1629 N N . ASN A 1 195 ? -8.656 15.734 2.143 1 82.25 195 ASN A N 1
ATOM 1630 C CA . ASN A 1 195 ? -8.109 16.281 3.381 1 82.25 195 ASN A CA 1
ATOM 1631 C C . ASN A 1 195 ? -8.32 17.781 3.469 1 82.25 195 ASN A C 1
ATOM 1633 O O . ASN A 1 195 ? -7.832 18.438 4.402 1 82.25 195 ASN A O 1
ATOM 1637 N N . HIS A 1 196 ? -8.992 18.359 2.451 1 76.12 196 HIS A N 1
ATOM 1638 C CA . HIS A 1 196 ? -9.344 19.781 2.447 1 76.12 196 HIS A CA 1
ATOM 1639 C C . HIS A 1 196 ? -10.641 20.016 1.69 1 76.12 196 HIS A C 1
ATOM 1641 O O . HIS A 1 196 ? -11.047 19.203 0.861 1 76.12 196 HIS A O 1
ATOM 1647 N N . PRO A 1 197 ? -11.289 21.094 2.039 1 68.75 197 PRO A N 1
ATOM 1648 C CA . PRO A 1 197 ? -12.625 21.328 1.482 1 68.75 197 PRO A CA 1
ATOM 1649 C C . PRO A 1 197 ? -12.586 21.906 0.072 1 68.75 197 PRO A C 1
ATOM 1651 O O . PRO A 1 197 ? -13.617 22.016 -0.59 1 68.75 197 PRO A O 1
ATOM 1654 N N . ASN A 1 198 ? -11.484 22.406 -0.376 1 65.12 198 ASN A N 1
ATOM 1655 C CA . ASN A 1 198 ? -11.422 23.125 -1.639 1 65.12 198 ASN A CA 1
ATOM 1656 C C . ASN A 1 198 ? -11.688 22.219 -2.828 1 65.12 198 ASN A C 1
ATOM 1658 O O . ASN A 1 198 ? -11.797 22.672 -3.965 1 65.12 198 ASN A O 1
ATOM 1662 N N . ALA A 1 199 ? -11.805 21.062 -2.518 1 58.72 199 ALA A N 1
ATOM 1663 C CA . ALA A 1 199 ? -12.047 20.172 -3.643 1 58.72 199 ALA A CA 1
ATOM 1664 C C . ALA A 1 199 ? -13.461 20.344 -4.195 1 58.72 199 ALA A C 1
ATOM 1666 O O . ALA A 1 199 ? -13.805 19.781 -5.238 1 58.72 199 ALA A O 1
ATOM 1667 N N . LEU A 1 200 ? -14.508 21 -3.488 1 48.84 200 LEU A N 1
ATOM 1668 C CA . LEU A 1 200 ? -15.922 21.109 -3.832 1 48.84 200 LEU A CA 1
ATOM 1669 C C . LEU A 1 200 ? -16.141 22.188 -4.887 1 48.84 200 LEU A C 1
ATOM 1671 O O . LEU A 1 200 ? -17.094 22.109 -5.668 1 48.84 200 LEU A O 1
ATOM 1675 N N . ASP A 1 201 ? -15.984 23.594 -4.52 1 47.06 201 ASP A N 1
ATOM 1676 C CA .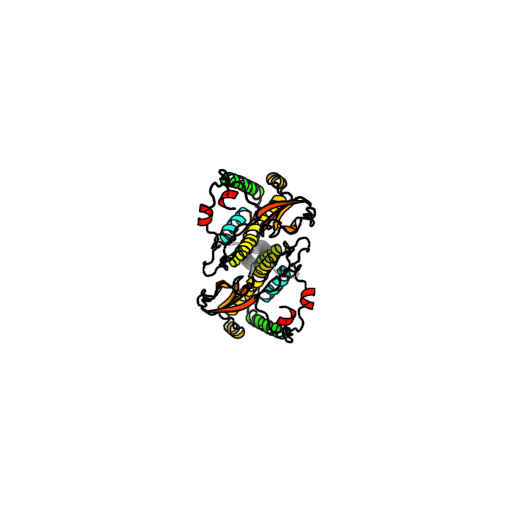 ASP A 1 201 ? -16.781 24.703 -5.02 1 47.06 201 ASP A CA 1
ATOM 1677 C C . ASP A 1 201 ? -16.547 24.906 -6.516 1 47.06 201 ASP A C 1
ATOM 1679 O O . ASP A 1 201 ? -15.547 25.5 -6.914 1 47.06 201 ASP A O 1
ATOM 1683 N N . ASP A 1 202 ? -16.766 24.062 -7.359 1 45.75 202 ASP A N 1
ATOM 1684 C CA . ASP A 1 202 ? -17.031 24.906 -8.516 1 45.75 202 ASP A CA 1
ATOM 1685 C C . ASP A 1 202 ? -17.859 26.125 -8.125 1 45.75 202 ASP A C 1
ATOM 1687 O O . ASP A 1 202 ? -17.531 27.25 -8.523 1 45.75 202 ASP A O 1
ATOM 1691 N N . ASP A 1 203 ? -19.312 26.031 -7.906 1 40.12 203 ASP A N 1
ATOM 1692 C CA . ASP A 1 203 ? -20.359 27.031 -7.723 1 40.12 203 ASP A CA 1
ATOM 1693 C C . ASP A 1 203 ? -20.297 27.656 -6.328 1 40.12 203 ASP A C 1
ATOM 1695 O O . ASP A 1 203 ? -21.062 28.562 -6.008 1 40.12 203 ASP A O 1
ATOM 1699 N N . ASN A 1 204 ? -20.156 27.062 -5.301 1 37.25 204 ASN A N 1
ATOM 1700 C CA . ASN A 1 204 ? -20.219 27.844 -4.074 1 37.25 204 ASN A CA 1
ATOM 1701 C C . ASN A 1 204 ? -18.984 28.719 -3.898 1 37.25 204 ASN A C 1
ATOM 1703 O O . ASN A 1 204 ? -17.938 28.234 -3.42 1 37.25 204 ASN A O 1
ATOM 1707 N N . GLU A 1 205 ? -18.844 29.75 -4.711 1 36.53 205 GLU A N 1
ATOM 1708 C CA . GLU A 1 205 ? -18.234 31.047 -4.398 1 36.53 205 GLU A CA 1
ATOM 1709 C C . GLU A 1 205 ? -18.406 31.391 -2.924 1 36.53 205 GLU A C 1
ATOM 1711 O O . GLU A 1 205 ? -19.453 31.891 -2.523 1 36.53 205 GLU A O 1
ATOM 1716 N N . VAL A 1 206 ? -18.109 30.719 -1.975 1 36 206 VAL A N 1
ATOM 1717 C CA . VAL A 1 206 ? -18 31.578 -0.797 1 36 206 VAL A CA 1
ATOM 1718 C C . VAL A 1 206 ? -17.484 32.969 -1.203 1 36 206 VAL A C 1
ATOM 1720 O O . VAL A 1 206 ? -16.484 33.062 -1.916 1 36 206 VAL A O 1
ATOM 1723 N N . ASP A 1 207 ? -18.359 33.938 -1.333 1 32.59 207 ASP A N 1
ATOM 1724 C CA . ASP A 1 207 ? -18.125 35.344 -1.541 1 32.59 207 ASP A CA 1
ATOM 1725 C C . ASP A 1 207 ? -16.828 35.812 -0.869 1 32.59 207 ASP A C 1
ATOM 1727 O O . ASP A 1 207 ? -16.703 35.75 0.355 1 32.59 207 ASP A O 1
ATOM 1731 N N . ALA A 1 208 ? -15.766 35.75 -1.445 1 36.16 208 ALA A N 1
ATOM 1732 C CA . ALA A 1 208 ? -14.555 36.5 -1.117 1 36.16 208 ALA A CA 1
ATOM 1733 C C . ALA A 1 208 ? -14.883 37.844 -0.48 1 36.16 208 ALA A C 1
ATOM 1735 O O . ALA A 1 208 ? -13.992 38.562 -0.034 1 36.16 208 ALA A O 1
ATOM 1736 N N . SER A 1 209 ? -16.031 38.344 -0.773 1 33.44 209 SER A N 1
ATOM 1737 C CA . SER A 1 209 ? -16.375 39.656 -0.202 1 33.44 209 SER A CA 1
ATOM 1738 C C . SER A 1 209 ? -16.625 39.531 1.299 1 33.44 209 SER A C 1
ATOM 1740 O O . SER A 1 209 ? -16.938 40.531 1.954 1 33.44 209 SER A O 1
ATOM 1742 N N . GLN A 1 210 ? -17.078 38.375 1.84 1 36.44 210 GLN A N 1
ATOM 1743 C CA . GLN A 1 210 ? -17.188 38.594 3.281 1 36.44 210 GLN A CA 1
ATOM 1744 C C . GLN A 1 210 ? -15.805 38.719 3.924 1 36.44 210 GLN A C 1
ATOM 1746 O O . GLN A 1 210 ? -14.852 38.062 3.5 1 36.44 210 GLN A O 1
ATOM 1751 N N . PRO A 1 211 ? -15.461 39.844 4.637 1 35.31 211 PRO A N 1
ATOM 1752 C CA . PRO A 1 211 ? -14.195 40.188 5.273 1 35.31 211 PRO A CA 1
ATOM 1753 C C . PRO A 1 211 ? -13.492 39 5.895 1 35.31 211 PRO A C 1
ATOM 1755 O O . PRO A 1 211 ? -14.141 38 6.262 1 35.31 211 PRO A O 1
ATOM 1758 N N . SER A 1 212 ? -12.211 38.625 5.496 1 38.91 212 SER A N 1
ATOM 1759 C CA . SER A 1 212 ? -11.164 37.719 5.984 1 38.91 212 SER A CA 1
ATOM 1760 C C . SER A 1 212 ? -11.305 37.469 7.48 1 38.91 212 SER A C 1
ATOM 1762 O O . SER A 1 212 ? -10.523 36.719 8.07 1 38.91 212 SER A O 1
ATOM 1764 N N . THR A 1 213 ? -12.039 38.281 8.188 1 38.5 213 THR A N 1
ATOM 1765 C CA . THR A 1 213 ? -11.93 38.344 9.641 1 38.5 213 THR A CA 1
ATOM 1766 C C . THR A 1 213 ? -12.344 37 10.25 1 38.5 213 THR A C 1
ATOM 1768 O O . THR A 1 213 ? -11.75 36.531 11.234 1 38.5 213 THR A O 1
ATOM 1771 N N . THR A 1 214 ? -13.766 36.719 10.477 1 40.59 214 THR A N 1
ATOM 1772 C CA . THR A 1 214 ? -14.211 35.688 11.422 1 40.59 214 THR A CA 1
ATOM 1773 C C . THR A 1 214 ? -14.266 34.312 10.75 1 40.59 214 THR A C 1
ATOM 1775 O O . THR A 1 214 ? -15.352 33.812 10.438 1 40.59 214 THR A O 1
ATOM 1778 N N . LYS A 1 215 ? -13.609 34.125 9.703 1 45.12 215 LYS A N 1
ATOM 1779 C CA . LYS A 1 215 ? -13.828 32.812 9.094 1 45.12 215 LYS A CA 1
ATOM 1780 C C . LYS A 1 215 ? -13.578 31.688 10.102 1 45.12 215 LYS A C 1
ATOM 1782 O O . LYS A 1 215 ? -12.531 31.641 10.742 1 45.12 215 LYS A O 1
ATOM 1787 N N . PRO A 1 216 ? -14.641 31.062 10.594 1 44.78 216 PRO A N 1
ATOM 1788 C CA . PRO A 1 216 ? -14.406 29.938 11.508 1 44.78 216 PRO A CA 1
ATOM 1789 C C . PRO A 1 216 ? -13.258 29.047 11.062 1 44.78 216 PRO A C 1
ATOM 1791 O O . PRO A 1 216 ? -12.977 28.953 9.859 1 44.78 216 PRO A O 1
ATOM 1794 N N . SER A 1 217 ? -12.336 28.969 11.953 1 46.53 217 SER A N 1
ATOM 1795 C CA . SER A 1 217 ? -11.195 28.078 11.758 1 46.53 217 SER A CA 1
ATOM 1796 C C . SER A 1 217 ? -11.594 26.812 11.016 1 46.53 217 SER A C 1
ATOM 1798 O O . SER A 1 217 ? -12.594 26.188 11.359 1 46.53 217 SER A O 1
ATOM 1800 N N . LYS A 1 218 ? -11.391 26.781 9.711 1 48.41 218 LYS A N 1
ATOM 1801 C CA . LYS A 1 218 ? -11.578 25.594 8.891 1 48.41 218 LYS A CA 1
ATOM 1802 C C . LYS A 1 218 ? -11.109 24.328 9.625 1 48.41 218 LYS A C 1
ATOM 1804 O O . LYS A 1 218 ? -10.109 24.375 10.352 1 48.41 218 LYS A O 1
ATOM 1809 N N . PRO A 1 219 ? -11.922 23.594 9.969 1 46.97 219 PRO A N 1
ATOM 1810 C CA . PRO A 1 219 ? -11.453 22.328 10.547 1 46.97 219 PRO A CA 1
ATOM 1811 C C . PRO A 1 219 ? -10.195 21.812 9.867 1 46.97 219 PRO A C 1
ATOM 1813 O O . PRO A 1 219 ? -9.969 22.062 8.688 1 46.97 219 PRO A O 1
ATOM 1816 N N . ASP A 1 220 ? -9.125 21.828 10.344 1 52.16 220 ASP A N 1
ATOM 1817 C CA . ASP A 1 220 ? -7.949 21.125 9.844 1 52.16 220 ASP A CA 1
ATOM 1818 C C . ASP A 1 220 ? -8.344 19.891 9.039 1 52.16 220 ASP A C 1
ATOM 1820 O O . ASP A 1 220 ? -7.492 19.094 8.664 1 52.16 220 ASP A O 1
ATOM 1824 N N . GLN A 1 221 ? -9.812 19.453 8.703 1 58.38 221 GLN A N 1
ATOM 1825 C CA . GLN A 1 221 ? -10.477 18.172 8.922 1 58.38 221 GLN A CA 1
ATOM 1826 C C . GLN A 1 221 ? -10.688 17.422 7.602 1 58.38 221 GLN A C 1
ATOM 1828 O O . GLN A 1 221 ? -10.773 18.047 6.539 1 58.38 221 GLN A O 1
ATOM 1833 N N . PHE A 1 222 ? -10.406 16.156 7.422 1 74.69 222 PHE A N 1
ATOM 1834 C CA . PHE A 1 222 ? -10.742 15.133 6.445 1 74.69 222 PHE A CA 1
ATOM 1835 C C . PHE A 1 222 ? -12.227 15.172 6.102 1 74.69 222 PHE A C 1
ATOM 1837 O O . PHE A 1 222 ? -13.07 15.305 6.992 1 74.69 222 PHE A O 1
ATOM 1844 N N . CYS A 1 223 ? -12.516 15.469 4.801 1 82.12 223 CYS A N 1
ATOM 1845 C CA . CYS A 1 223 ? -13.867 15.562 4.262 1 82.12 223 CYS A CA 1
ATOM 1846 C C . CYS A 1 223 ? -14.227 14.32 3.455 1 82.12 223 CYS A C 1
ATOM 1848 O O . CYS A 1 223 ? -13.391 13.805 2.705 1 82.12 223 CYS A O 1
ATOM 1850 N N . ILE A 1 224 ? -15.422 13.867 3.703 1 89.12 224 ILE A N 1
ATOM 1851 C CA . ILE A 1 224 ? -15.984 12.812 2.873 1 89.12 224 ILE A CA 1
ATOM 1852 C C . ILE A 1 224 ? -17.109 13.375 2.012 1 89.12 224 ILE A C 1
ATOM 1854 O O . ILE A 1 224 ? -18.047 13.992 2.529 1 89.12 224 ILE A O 1
ATOM 1858 N N . TYR A 1 225 ? -16.969 13.125 0.727 1 87.62 225 TYR A N 1
ATOM 1859 C CA . TYR A 1 225 ? -17.922 13.672 -0.216 1 87.62 225 TYR A CA 1
ATOM 1860 C C . TYR A 1 225 ? -18.625 12.57 -0.992 1 87.62 225 TYR A C 1
ATOM 1862 O O . TYR A 1 225 ? -18.062 11.492 -1.204 1 87.62 225 TYR A O 1
ATOM 1870 N N . GLN A 1 226 ? -19.797 12.945 -1.337 1 90.94 226 GLN A N 1
ATOM 1871 C CA . GLN A 1 226 ? -20.5 12.148 -2.332 1 90.94 226 GLN A CA 1
ATOM 1872 C C . GLN A 1 226 ? -20.531 12.859 -3.682 1 90.94 226 GLN A C 1
ATOM 1874 O O . GLN A 1 226 ? -20.719 14.078 -3.744 1 90.94 226 GLN A O 1
ATOM 1879 N N . ARG A 1 227 ? -20.281 11.977 -4.664 1 86.25 227 ARG A N 1
ATOM 1880 C CA . ARG A 1 227 ? -20.391 12.516 -6.016 1 86.25 227 ARG A CA 1
ATOM 1881 C C . ARG A 1 227 ? -21.641 11.984 -6.723 1 86.25 227 ARG A C 1
ATOM 1883 O O . ARG A 1 227 ? -21.906 10.781 -6.695 1 86.25 227 ARG A O 1
ATOM 1890 N N . ASP A 1 228 ? -22.359 13 -7.203 1 85.5 228 ASP A N 1
ATOM 1891 C CA . ASP A 1 228 ? -23.516 12.688 -8.031 1 85.5 228 ASP A CA 1
ATOM 1892 C C . ASP A 1 228 ? -23.531 13.531 -9.305 1 85.5 228 ASP A C 1
ATOM 1894 O O . ASP A 1 228 ? -24.016 14.664 -9.297 1 85.5 228 ASP A O 1
ATOM 1898 N N . GLY A 1 229 ? -23.078 12.852 -10.336 1 80 229 GLY A N 1
ATOM 1899 C CA . GLY A 1 229 ? -22.859 13.664 -11.523 1 80 229 GLY A CA 1
ATOM 1900 C C . GLY A 1 229 ? -21.844 14.773 -11.305 1 80 229 GLY A C 1
ATOM 1901 O O . GLY A 1 229 ? -20.719 14.523 -10.906 1 80 229 GLY A O 1
ATOM 1902 N N . ASN A 1 230 ? -22.297 16 -11.477 1 79.62 230 ASN A N 1
ATOM 1903 C CA . ASN A 1 230 ? -21.406 17.156 -11.312 1 79.62 230 ASN A CA 1
ATOM 1904 C C . ASN A 1 230 ? -21.531 17.766 -9.914 1 79.62 230 ASN A C 1
ATOM 1906 O O . ASN A 1 230 ? -20.812 18.703 -9.578 1 79.62 230 ASN A O 1
ATOM 1910 N N . ARG A 1 231 ? -22.359 17.109 -9.148 1 83.06 231 ARG A N 1
ATOM 1911 C CA . ARG A 1 231 ? -22.609 17.641 -7.812 1 83.06 231 ARG A CA 1
ATOM 1912 C C . ARG A 1 231 ? -21.781 16.891 -6.77 1 83.06 231 ARG A C 1
ATOM 1914 O O . ARG A 1 231 ? -21.688 15.664 -6.816 1 83.06 231 ARG A O 1
ATOM 1921 N N . ARG A 1 232 ? -21.156 17.609 -5.918 1 83.06 232 ARG A N 1
ATOM 1922 C CA . ARG A 1 232 ? -20.438 17.062 -4.773 1 83.06 232 ARG A CA 1
ATOM 1923 C C . ARG A 1 232 ? -21.078 17.5 -3.459 1 83.06 232 ARG A C 1
ATOM 1925 O O . ARG A 1 232 ? -21.297 18.688 -3.229 1 83.06 232 ARG A O 1
ATOM 1932 N N . THR A 1 233 ? -21.422 16.609 -2.668 1 86.06 233 THR A N 1
ATOM 1933 C CA . THR A 1 233 ? -22.062 16.891 -1.389 1 86.06 233 THR A CA 1
ATOM 1934 C C . THR A 1 233 ? -21.188 16.422 -0.231 1 86.06 233 THR A C 1
ATOM 1936 O O . THR A 1 233 ? -20.734 15.273 -0.219 1 86.06 233 THR A O 1
ATOM 1939 N N . LEU A 1 234 ? -20.922 17.359 0.68 1 85.88 234 LEU A N 1
ATOM 1940 C CA . LEU A 1 234 ? -20.203 16.984 1.888 1 85.88 234 LEU A CA 1
ATOM 1941 C C . LEU A 1 234 ? -21.047 16.078 2.777 1 85.88 234 LEU A C 1
ATOM 1943 O O . LEU A 1 234 ? -22.141 16.469 3.186 1 85.88 234 LEU A O 1
ATOM 1947 N N . LEU A 1 235 ? -20.484 14.922 3.016 1 87.62 235 LEU A N 1
ATOM 1948 C CA . LEU A 1 235 ? -21.219 13.984 3.85 1 87.62 235 LEU A CA 1
ATOM 1949 C C . LEU A 1 235 ? -20.859 14.156 5.32 1 87.62 235 LEU A C 1
ATOM 1951 O O . LEU A 1 235 ? -21.734 14.156 6.184 1 87.62 235 LEU A O 1
ATOM 1955 N N . THR A 1 236 ? -19.625 14.211 5.488 1 85.88 236 THR A N 1
ATOM 1956 C CA . THR A 1 236 ? -19.156 14.367 6.863 1 85.88 236 THR A CA 1
ATOM 1957 C C . THR A 1 236 ? -17.703 14.82 6.891 1 85.88 236 THR A C 1
ATOM 1959 O O . THR A 1 236 ? -17.047 14.852 5.855 1 85.88 236 THR A O 1
ATOM 1962 N N . THR A 1 237 ? -17.297 15.359 8.055 1 84 237 THR A N 1
ATOM 1963 C CA . THR A 1 237 ? -15.898 15.719 8.297 1 84 237 THR A CA 1
ATOM 1964 C C . THR A 1 237 ? -15.305 14.82 9.383 1 84 237 THR A C 1
ATOM 1966 O O . THR A 1 237 ? -16.031 14.289 10.227 1 84 237 THR A O 1
ATOM 1969 N N . VAL A 1 238 ? -14.047 14.617 9.211 1 86.19 238 VAL A N 1
ATOM 1970 C CA . VAL A 1 238 ? -13.344 13.773 10.172 1 86.19 238 VAL A CA 1
ATOM 1971 C C . VAL A 1 238 ? -12.141 14.516 10.734 1 86.19 238 VAL A C 1
ATOM 1973 O O . VAL A 1 238 ? -11.422 15.195 10 1 86.19 238 VAL A O 1
ATOM 1976 N N . GLU A 1 239 ? -12.008 14.438 12.055 1 83 239 GLU A N 1
ATOM 1977 C CA . GLU A 1 239 ? -10.812 14.945 12.727 1 83 239 GLU A CA 1
ATOM 1978 C C . GLU A 1 239 ? -10.086 13.836 13.484 1 83 239 GLU A C 1
ATOM 1980 O O . GLU A 1 239 ? -10.727 13.039 14.18 1 83 239 GLU A O 1
ATOM 1985 N N . TYR A 1 240 ? -8.719 13.844 13.281 1 85.81 240 TYR A N 1
ATOM 1986 C CA . TYR A 1 240 ? -7.918 12.805 13.93 1 85.81 240 TYR A CA 1
ATOM 1987 C C . TYR A 1 240 ? -7.074 13.398 15.055 1 85.81 240 TYR A C 1
ATOM 1989 O O . TYR A 1 240 ? -6.539 14.5 14.922 1 85.81 240 TYR A O 1
ATOM 1997 N N . LYS A 1 241 ? -7.055 12.648 16.125 1 87.75 241 LYS A N 1
ATOM 1998 C CA . LYS A 1 241 ? -6.117 12.906 17.219 1 87.75 241 LYS A CA 1
ATOM 1999 C C . LYS A 1 241 ? -5.332 11.648 17.578 1 87.75 241 LYS A C 1
ATOM 2001 O O . LYS A 1 241 ? -5.91 10.562 17.703 1 87.75 241 LYS A O 1
ATOM 2006 N N . PRO A 1 242 ? -4.07 11.773 17.672 1 89.69 242 PRO A N 1
ATOM 2007 C CA . PRO A 1 242 ? -3.289 10.57 17.984 1 89.69 242 PRO A CA 1
ATOM 2008 C C . PRO A 1 242 ? -3.615 9.984 19.359 1 89.69 242 PRO A C 1
ATOM 2010 O O . PRO A 1 242 ? -4.098 10.703 20.234 1 89.69 242 PRO A O 1
ATOM 2013 N N . PRO A 1 243 ? -3.291 8.766 19.484 1 90.06 243 PRO A N 1
ATOM 2014 C CA . PRO A 1 243 ? -3.736 8.047 20.672 1 90.06 243 PRO A CA 1
ATOM 2015 C C . PRO A 1 243 ? -3.096 8.578 21.953 1 90.06 243 PRO A C 1
ATOM 2017 O O . PRO A 1 243 ? -3.689 8.484 23.031 1 90.06 243 PRO A O 1
ATOM 2020 N N . HIS A 1 244 ? -1.921 9.141 21.875 1 89.5 244 HIS A N 1
ATOM 2021 C CA . HIS A 1 244 ? -1.26 9.594 23.094 1 89.5 244 HIS A CA 1
ATOM 2022 C C . HIS A 1 244 ? -1.833 10.93 23.562 1 89.5 244 HIS A C 1
ATOM 2024 O O . HIS A 1 244 ? -1.598 11.344 24.703 1 89.5 244 HIS A O 1
ATOM 2030 N N . LYS A 1 245 ? -2.525 11.578 22.703 1 89.12 245 LYS A N 1
ATOM 2031 C CA . LYS A 1 245 ? -3.15 12.852 23.062 1 89.12 245 LYS A CA 1
ATOM 2032 C C . LYS A 1 245 ? -4.605 12.648 23.469 1 89.12 245 LYS A C 1
ATOM 2034 O O . LYS A 1 245 ? -5.141 13.406 24.281 1 89.12 245 LYS A O 1
ATOM 2039 N N . LEU A 1 246 ? -5.254 11.82 22.812 1 89.44 246 LEU A N 1
ATOM 2040 C CA . LEU A 1 246 ? -6.645 11.492 23.109 1 89.44 246 LEU A CA 1
ATOM 2041 C C . LEU A 1 246 ? -6.812 10 23.375 1 89.44 246 LEU A C 1
ATOM 2043 O O . LEU A 1 246 ? -6.879 9.203 22.438 1 89.44 246 LEU A O 1
ATOM 2047 N N . SER A 1 247 ? -6.977 9.727 24.656 1 85.75 247 SER A N 1
ATOM 2048 C CA . SER A 1 247 ? -7.066 8.328 25.062 1 85.75 247 SER A CA 1
ATOM 2049 C C . SER A 1 247 ? -8.516 7.852 25.078 1 85.75 247 SER A C 1
ATOM 2051 O O . SER A 1 247 ? -9.445 8.664 25.031 1 85.75 247 SER A O 1
ATOM 2053 N N . ALA A 1 248 ? -8.57 6.551 25.047 1 86.69 248 ALA A N 1
ATOM 2054 C CA . ALA A 1 248 ? -9.898 5.961 25.172 1 86.69 248 ALA A CA 1
ATOM 2055 C C . ALA A 1 248 ? -10.594 6.438 26.453 1 86.69 248 ALA A C 1
ATOM 2057 O O . ALA A 1 248 ? -11.805 6.645 26.469 1 86.69 248 ALA A O 1
ATOM 2058 N N . ALA A 1 249 ? -9.805 6.688 27.438 1 88.69 249 ALA A N 1
ATOM 2059 C CA . ALA A 1 249 ? -10.352 7.164 28.703 1 88.69 249 ALA A CA 1
ATOM 2060 C C . ALA A 1 249 ? -10.922 8.57 28.562 1 88.69 249 ALA A C 1
ATOM 2062 O O . ALA A 1 249 ? -11.992 8.867 29.094 1 88.69 249 ALA A O 1
ATOM 2063 N N . ASN A 1 250 ? -10.211 9.375 27.812 1 85.94 250 ASN A N 1
ATOM 2064 C CA . ASN A 1 250 ? -10.695 10.727 27.562 1 85.94 250 ASN A CA 1
ATOM 2065 C C . ASN A 1 250 ? -12.031 10.711 26.812 1 85.94 250 ASN A C 1
ATOM 2067 O O . ASN A 1 250 ? -12.938 11.484 27.125 1 85.94 250 ASN A O 1
ATOM 2071 N N . LEU A 1 251 ? -12.125 9.781 25.875 1 87.19 251 LEU A N 1
ATOM 2072 C CA . LEU A 1 251 ? -13.344 9.688 25.078 1 87.19 251 LEU A CA 1
ATOM 2073 C C . LEU A 1 251 ? -14.516 9.219 25.922 1 87.19 251 LEU A C 1
ATOM 2075 O O . LEU A 1 251 ? -15.625 9.742 25.797 1 87.19 251 LEU A O 1
ATOM 2079 N N . ARG A 1 252 ? -14.242 8.312 26.781 1 86.44 252 ARG A N 1
ATOM 2080 C CA . ARG A 1 252 ? -15.297 7.793 27.656 1 86.44 252 ARG A CA 1
ATOM 2081 C C . ARG A 1 252 ? -15.82 8.883 28.594 1 86.44 252 ARG A C 1
ATOM 2083 O O . ARG A 1 252 ? -17.031 8.969 28.828 1 86.44 252 ARG A O 1
ATOM 2090 N N . LEU A 1 253 ? -14.945 9.695 28.984 1 83.81 253 LEU A N 1
ATOM 2091 C CA . LEU A 1 253 ? -15.32 10.773 29.891 1 83.81 253 LEU A CA 1
ATOM 2092 C C . LEU A 1 253 ? -16.094 11.859 29.156 1 83.81 253 LEU A C 1
ATOM 2094 O O . LEU A 1 253 ? -17 12.477 29.719 1 83.81 253 LEU A O 1
ATOM 2098 N N . GLY A 1 254 ? -15.758 11.977 27.922 1 83.44 254 GLY A N 1
ATOM 2099 C CA . GLY A 1 254 ? -16.344 13.062 27.156 1 83.44 254 GLY A CA 1
ATOM 2100 C C . GLY A 1 254 ? -17.656 12.688 26.5 1 83.44 254 GLY A C 1
ATOM 2101 O O . GLY A 1 254 ? -18.484 13.555 26.219 1 83.44 254 GLY A O 1
ATOM 2102 N N . LEU A 1 255 ? -17.781 11.414 26.219 1 85.75 255 LEU A N 1
ATOM 2103 C CA . LEU A 1 255 ? -18.969 10.977 25.484 1 85.75 255 LEU A CA 1
ATOM 2104 C C . LEU A 1 255 ? -20.125 10.727 26.453 1 85.75 255 LEU A C 1
ATOM 2106 O O . LEU A 1 255 ? -20.469 9.57 26.734 1 85.75 255 LEU A O 1
ATOM 2110 N N . ARG A 1 256 ? -20.656 11.758 27 1 83.75 256 ARG A N 1
ATOM 2111 C CA . ARG A 1 256 ? -21.844 11.789 27.859 1 83.75 256 ARG A CA 1
ATOM 2112 C C . ARG A 1 256 ? -22.844 12.836 27.375 1 83.75 256 ARG A C 1
ATOM 2114 O O . ARG A 1 256 ? -22.469 13.758 26.641 1 83.75 256 ARG A O 1
ATOM 2121 N N . PRO A 1 257 ? -24.109 12.477 27.734 1 83.56 257 PRO A N 1
ATOM 2122 C CA . PRO A 1 257 ? -25.062 13.539 27.391 1 83.56 257 PRO A CA 1
ATOM 2123 C C . PRO A 1 257 ? -24.656 14.898 27.953 1 83.56 257 PRO A C 1
ATOM 2125 O O . PRO A 1 257 ? -24.281 15 29.125 1 83.56 257 PRO A O 1
ATOM 2128 N N . MET A 1 258 ? -24.531 15.906 27.031 1 82.62 258 MET A N 1
ATOM 2129 C CA . MET A 1 258 ? -24.125 17.234 27.5 1 82.62 258 MET A CA 1
ATOM 2130 C C . MET A 1 258 ? -24.625 18.328 26.578 1 82.62 258 MET A C 1
ATOM 2132 O O . MET A 1 258 ? -24.953 18.062 25.406 1 82.62 258 MET A O 1
ATOM 2136 N N . ASP A 1 259 ? -24.797 19.484 27.25 1 80.62 259 ASP A N 1
ATOM 2137 C CA . ASP A 1 259 ? -24.922 20.703 26.453 1 80.62 259 ASP A CA 1
ATOM 2138 C C . ASP A 1 259 ? -23.562 21.172 25.938 1 80.62 259 ASP A C 1
ATOM 2140 O O . ASP A 1 259 ? -22.828 21.844 26.641 1 80.62 259 ASP A O 1
ATOM 2144 N N . PHE A 1 260 ? -23.25 20.781 24.75 1 78 260 PHE A N 1
ATOM 2145 C CA . PHE A 1 260 ? -21.906 20.859 24.172 1 78 260 PHE A CA 1
ATOM 2146 C C . PHE A 1 260 ? -21.391 22.297 24.234 1 78 260 PHE A C 1
ATOM 2148 O O . PHE A 1 260 ? -20.234 22.516 24.594 1 78 260 PHE A O 1
ATOM 2155 N N . TRP A 1 261 ? -22.234 23.25 23.844 1 76 261 TRP A N 1
ATOM 2156 C CA . TRP A 1 261 ? -21.812 24.641 23.781 1 76 261 TRP A CA 1
ATOM 2157 C C . TRP A 1 261 ? -21.391 25.156 25.156 1 76 261 TRP A C 1
ATOM 2159 O O . TRP A 1 261 ? -20.406 25.875 25.297 1 76 261 TRP A O 1
ATOM 2169 N N . ARG A 1 262 ? -22.062 24.766 26.141 1 76.38 262 ARG A N 1
ATOM 2170 C CA . ARG A 1 262 ? -21.828 25.266 27.484 1 76.38 262 ARG A CA 1
ATOM 2171 C C . ARG A 1 262 ? -20.625 24.578 28.125 1 76.38 262 ARG A C 1
ATOM 2173 O O . ARG A 1 262 ? -19.859 25.203 28.875 1 76.38 262 ARG A O 1
ATOM 2180 N N . GLU A 1 263 ? -20.438 23.375 27.75 1 77.12 263 GLU A N 1
ATOM 2181 C CA . GLU A 1 263 ? -19.453 22.594 28.5 1 77.12 263 GLU A CA 1
ATOM 2182 C C . GLU A 1 263 ? -18.109 22.562 27.766 1 77.12 263 GLU A C 1
ATOM 2184 O O . GLU A 1 263 ? -17.062 22.359 28.391 1 77.12 263 GLU A O 1
ATOM 2189 N N . VAL A 1 264 ? -18.141 22.672 26.484 1 74 264 VAL A N 1
ATOM 2190 C CA . VAL A 1 264 ? -16.922 22.453 25.703 1 74 264 VAL A CA 1
ATOM 2191 C C . VAL A 1 264 ? -16.453 23.781 25.109 1 74 264 VAL A C 1
ATOM 2193 O O . VAL A 1 264 ? -15.258 24.047 25.031 1 74 264 VAL A O 1
ATOM 2196 N N . VAL A 1 265 ? -17.453 24.547 24.75 1 68.88 265 VAL A N 1
ATOM 2197 C CA . VAL A 1 265 ? -17.094 25.812 24.109 1 68.88 265 VAL A CA 1
ATOM 2198 C C . VAL A 1 265 ? -17.109 26.938 25.125 1 68.88 265 VAL A C 1
ATOM 2200 O O . VAL A 1 265 ? -16.219 27.781 25.156 1 68.88 265 VAL A O 1
ATOM 2203 N N . MET B 1 1 ? -5.324 -94.375 -20.953 1 37.19 1 MET B N 1
ATOM 2204 C CA . MET B 1 1 ? -4.59 -93.688 -22.016 1 37.19 1 MET B CA 1
ATOM 2205 C C . MET B 1 1 ? -5.312 -92.438 -22.453 1 37.19 1 MET B C 1
ATOM 2207 O O . MET B 1 1 ? -6.32 -92.5 -23.156 1 37.19 1 MET B O 1
ATOM 2211 N N . SER B 1 2 ? -5.43 -91.438 -21.531 1 45.91 2 SER B N 1
ATOM 2212 C CA . SER B 1 2 ? -6.109 -90.188 -21.688 1 45.91 2 SER B CA 1
ATOM 2213 C C . SER B 1 2 ? -5.645 -89.438 -22.938 1 45.91 2 SER B C 1
ATOM 2215 O O . SER B 1 2 ? -4.445 -89.188 -23.125 1 45.91 2 SER B O 1
ATOM 2217 N N . GLY B 1 3 ? -6.125 -89.812 -24.094 1 45.16 3 GLY B N 1
ATOM 2218 C CA . GLY B 1 3 ? -5.871 -89.312 -25.422 1 45.16 3 GLY B CA 1
ATOM 2219 C C . GLY B 1 3 ? -5.746 -87.75 -25.438 1 45.16 3 GLY B C 1
ATOM 2220 O O . GLY B 1 3 ? -6.75 -87.062 -25.359 1 45.16 3 GLY B O 1
ATOM 2221 N N . ASN B 1 4 ? -4.805 -87.188 -24.766 1 51.22 4 ASN B N 1
ATOM 2222 C CA . ASN B 1 4 ? -4.48 -85.75 -24.797 1 51.22 4 ASN B CA 1
ATOM 2223 C C . ASN B 1 4 ? -4.352 -85.25 -26.234 1 51.22 4 ASN B C 1
ATOM 2225 O O . ASN B 1 4 ? -3.451 -85.688 -26.969 1 51.22 4 ASN B O 1
ATOM 2229 N N . SER B 1 5 ? -5.379 -85.188 -26.906 1 60 5 SER B N 1
ATOM 2230 C CA . SER B 1 5 ? -5.395 -84.562 -28.234 1 60 5 SER B CA 1
ATOM 2231 C C . SER B 1 5 ? -4.406 -83.438 -28.328 1 60 5 SER B C 1
ATOM 2233 O O . SER B 1 5 ? -4.254 -82.625 -27.391 1 60 5 SER B O 1
ATOM 2235 N N . PRO B 1 6 ? -3.455 -83.438 -29.172 1 69.75 6 PRO B N 1
ATOM 2236 C CA . PRO B 1 6 ? -2.426 -82.438 -29.328 1 69.75 6 PRO B CA 1
ATOM 2237 C C . PRO B 1 6 ? -3.01 -81 -29.391 1 69.75 6 PRO B C 1
ATOM 2239 O O . PRO B 1 6 ? -4.141 -80.812 -29.844 1 69.75 6 PRO B O 1
ATOM 2242 N N . PRO B 1 7 ? -2.562 -80.125 -28.578 1 74.88 7 PRO B N 1
ATOM 2243 C CA . PRO B 1 7 ? -3.055 -78.75 -28.562 1 74.88 7 PRO B CA 1
ATOM 2244 C C . PRO B 1 7 ? -3.164 -78.125 -29.969 1 74.88 7 PRO B C 1
ATOM 2246 O O . PRO B 1 7 ? -2.369 -78.438 -30.844 1 74.88 7 PRO B O 1
ATOM 2249 N N . ASN B 1 8 ? -4.375 -77.75 -30.391 1 87.12 8 ASN B N 1
ATOM 2250 C CA . ASN B 1 8 ? -4.609 -77.062 -31.656 1 87.12 8 ASN B CA 1
ATOM 2251 C C . ASN B 1 8 ? -3.779 -75.75 -31.734 1 87.12 8 ASN B C 1
ATOM 2253 O O . ASN B 1 8 ? -4.254 -74.688 -31.375 1 87.12 8 ASN B O 1
ATOM 2257 N N . TYR B 1 9 ? -2.531 -75.938 -32.156 1 90.31 9 TYR B N 1
ATOM 2258 C CA . TYR B 1 9 ? -1.552 -74.875 -32.156 1 90.31 9 TYR B CA 1
ATOM 2259 C C . TYR B 1 9 ? -1.998 -73.75 -33.094 1 90.31 9 TYR B C 1
ATOM 2261 O O . TYR B 1 9 ? -1.655 -72.562 -32.875 1 90.31 9 TYR B O 1
ATOM 2269 N N . LYS B 1 10 ? -2.73 -74.125 -34.062 1 88.75 10 LYS B N 1
ATOM 2270 C CA . LYS B 1 10 ? -3.254 -73.062 -34.938 1 88.75 10 LYS B CA 1
ATOM 2271 C C . LYS B 1 10 ? -4.184 -72.125 -34.188 1 88.75 10 LYS B C 1
ATOM 2273 O O . LYS B 1 10 ? -4.059 -70.938 -34.281 1 88.75 10 LYS B O 1
ATOM 2278 N N . ALA B 1 11 ? -5.086 -72.688 -33.344 1 92.44 11 ALA B N 1
ATOM 2279 C CA . ALA B 1 11 ? -6.023 -71.875 -32.562 1 92.44 11 ALA B CA 1
ATOM 2280 C C . ALA B 1 11 ? -5.293 -71.062 -31.5 1 92.44 11 ALA B C 1
ATOM 2282 O O . ALA B 1 11 ? -5.629 -69.875 -31.266 1 92.44 11 ALA B O 1
ATOM 2283 N N . LEU B 1 12 ? -4.332 -71.625 -30.938 1 92.56 12 LEU B N 1
ATOM 2284 C CA . LEU B 1 12 ? -3.535 -70.938 -29.906 1 92.56 12 LEU B CA 1
ATOM 2285 C C . LEU B 1 12 ? -2.736 -69.812 -30.516 1 92.56 12 LEU B C 1
ATOM 2287 O O . LEU B 1 12 ? -2.623 -68.75 -29.906 1 92.56 12 LEU B O 1
ATOM 2291 N N . PHE B 1 13 ? -2.23 -70 -31.609 1 91.19 13 PHE B N 1
ATOM 2292 C CA . PHE B 1 13 ? -1.487 -68.938 -32.344 1 91.19 13 PHE B CA 1
ATOM 2293 C C . PHE B 1 13 ? -2.381 -67.75 -32.656 1 91.19 13 PHE B C 1
ATOM 2295 O O . PHE B 1 13 ? -2.012 -66.625 -32.406 1 91.19 13 PHE B O 1
ATOM 2302 N N . LEU B 1 14 ? -3.555 -68.062 -33.188 1 93.12 14 LEU B N 1
ATOM 2303 C CA . LEU B 1 14 ? -4.48 -67 -33.562 1 93.12 14 LEU B CA 1
ATOM 2304 C C . LEU B 1 14 ? -4.898 -66.188 -32.312 1 93.12 14 LEU B C 1
ATOM 2306 O O . LEU B 1 14 ? -4.992 -64.938 -32.406 1 93.12 14 LEU B O 1
ATOM 2310 N N . LYS B 1 15 ? -5.121 -66.812 -31.234 1 92.69 15 LYS B N 1
ATOM 2311 C CA . LYS B 1 15 ? -5.484 -66.125 -29.984 1 92.69 15 LYS B CA 1
ATOM 2312 C C . LYS B 1 15 ? -4.336 -65.25 -29.484 1 92.69 15 LYS B C 1
ATOM 2314 O O . LYS B 1 15 ? -4.555 -64.125 -29.078 1 92.69 15 LYS B O 1
ATOM 2319 N N . ALA B 1 16 ? -3.119 -65.75 -29.531 1 92.31 16 ALA B N 1
ATOM 2320 C CA . ALA B 1 16 ? -1.936 -65 -29.094 1 92.31 16 ALA B CA 1
ATOM 2321 C C . ALA B 1 16 ? -1.719 -63.75 -29.969 1 92.31 16 ALA B C 1
ATOM 2323 O O . ALA B 1 16 ? -1.349 -62.688 -29.453 1 92.31 16 ALA B O 1
ATOM 2324 N N . GLU B 1 17 ? -2.002 -63.938 -31.219 1 93.06 17 GLU B N 1
ATOM 2325 C CA . GLU B 1 17 ? -1.854 -62.812 -32.156 1 93.06 17 GLU B CA 1
ATOM 2326 C C . GLU B 1 17 ? -2.879 -61.719 -31.875 1 93.06 17 GLU B C 1
ATOM 2328 O O . GLU B 1 17 ? -2.557 -60.531 -31.938 1 93.06 17 GLU B O 1
ATOM 2333 N N . GLU B 1 18 ? -4.066 -62.156 -31.594 1 94.31 18 GLU B N 1
ATOM 2334 C CA . GLU B 1 18 ? -5.109 -61.188 -31.25 1 94.31 18 GLU B CA 1
ATOM 2335 C C . GLU B 1 18 ? -4.77 -60.438 -29.969 1 94.31 18 GLU B C 1
ATOM 2337 O O . GLU B 1 18 ? -4.93 -59.219 -29.891 1 94.31 18 GLU B O 1
ATOM 2342 N N . GLU B 1 19 ? -4.293 -61.125 -29.016 1 93.81 19 GLU B N 1
ATOM 2343 C CA . GLU B 1 19 ? -3.918 -60.531 -27.734 1 93.81 19 GLU B CA 1
ATOM 2344 C C . GLU B 1 19 ? -2.723 -59.594 -27.891 1 93.81 19 GLU B C 1
ATOM 2346 O O . GLU B 1 19 ? -2.658 -58.562 -27.25 1 93.81 19 GLU B O 1
ATOM 2351 N N . ARG B 1 20 ? -1.845 -59.938 -28.734 1 91.88 20 ARG B N 1
ATOM 2352 C CA . ARG B 1 20 ? -0.699 -59.094 -29.047 1 91.88 20 ARG B CA 1
ATOM 2353 C C . ARG B 1 20 ? -1.145 -57.781 -29.672 1 91.88 20 ARG B C 1
ATOM 2355 O O . ARG B 1 20 ? -0.705 -56.688 -29.266 1 91.88 20 ARG B O 1
ATOM 2362 N N . LYS B 1 21 ? -2.047 -57.906 -30.594 1 93.56 21 LYS B N 1
ATOM 2363 C CA . LYS B 1 21 ? -2.559 -56.719 -31.266 1 93.56 21 LYS B CA 1
ATOM 2364 C C . LYS B 1 21 ? -3.293 -55.781 -30.297 1 93.56 21 LYS B C 1
ATOM 2366 O O . LYS B 1 21 ? -3.129 -54.562 -30.328 1 93.56 21 LYS B O 1
ATOM 2371 N N . ARG B 1 22 ? -4.02 -56.375 -29.438 1 94.06 22 ARG B N 1
ATOM 2372 C CA . ARG B 1 22 ? -4.738 -55.594 -28.422 1 94.06 22 ARG B CA 1
ATOM 2373 C C . ARG B 1 22 ? -3.77 -54.906 -27.469 1 94.06 22 ARG B C 1
ATOM 2375 O O . ARG B 1 22 ? -3.943 -53.75 -27.141 1 94.06 22 ARG B O 1
ATOM 2382 N N . ALA B 1 23 ? -2.783 -55.594 -27.047 1 93.62 23 ALA B N 1
ATOM 2383 C CA . ALA B 1 23 ? -1.783 -55.031 -26.125 1 93.62 23 ALA B CA 1
ATOM 2384 C C . ALA B 1 23 ? -1.029 -53.875 -26.781 1 93.62 23 ALA B C 1
ATOM 2386 O O . ALA B 1 23 ? -0.743 -52.875 -26.125 1 93.62 23 ALA B O 1
ATOM 2387 N N . GLU B 1 24 ? -0.758 -54.062 -28.016 1 93.94 24 GLU B N 1
ATOM 2388 C CA . GLU B 1 24 ? -0.06 -53 -28.766 1 93.94 24 GLU B CA 1
ATOM 2389 C C . GLU B 1 24 ? -0.926 -51.75 -28.906 1 93.94 24 GLU B C 1
ATOM 2391 O O . GLU B 1 24 ? -0.435 -50.625 -28.766 1 93.94 24 GLU B O 1
ATOM 2396 N N . GLU B 1 25 ? -2.174 -52 -29.188 1 95.75 25 GLU B N 1
ATOM 2397 C CA . GLU B 1 25 ? -3.102 -50.875 -29.281 1 95.75 25 GLU B CA 1
ATOM 2398 C C . GLU B 1 25 ? -3.238 -50.156 -27.953 1 95.75 25 GLU B C 1
ATOM 2400 O O . GLU B 1 25 ? -3.244 -48.906 -27.906 1 95.75 25 GLU B O 1
ATOM 2405 N N . GLU B 1 26 ? -3.328 -50.875 -26.922 1 95.12 26 GLU B N 1
ATOM 2406 C CA . GLU B 1 26 ? -3.436 -50.312 -25.594 1 95.12 26 GLU B CA 1
ATOM 2407 C C . GLU B 1 26 ? -2.164 -49.531 -25.219 1 95.12 26 GLU B C 1
ATOM 2409 O O . GLU B 1 26 ? -2.227 -48.5 -24.594 1 95.12 26 GLU B O 1
ATOM 2414 N N . ARG B 1 27 ? -1.088 -50.094 -25.625 1 93.25 27 ARG B N 1
ATOM 2415 C CA . ARG B 1 27 ? 0.185 -49.406 -25.406 1 93.25 27 ARG B CA 1
ATOM 2416 C C . ARG B 1 27 ? 0.218 -48.062 -26.125 1 93.25 27 ARG B C 1
ATOM 2418 O O . ARG B 1 27 ? 0.585 -47.062 -25.531 1 93.25 27 ARG B O 1
ATOM 2425 N N . LYS B 1 28 ? -0.201 -48.062 -27.328 1 94.81 28 LYS B N 1
ATOM 2426 C CA . LYS B 1 28 ? -0.217 -46.844 -28.109 1 94.81 28 LYS B CA 1
ATOM 2427 C C . LYS B 1 28 ? -1.147 -45.812 -27.484 1 94.81 28 LYS B C 1
ATOM 2429 O O . LYS B 1 28 ? -0.813 -44.625 -27.406 1 94.81 28 LYS B O 1
ATOM 2434 N N . ARG B 1 29 ? -2.24 -46.219 -26.984 1 95.31 29 ARG B N 1
ATOM 2435 C CA . ARG B 1 29 ? -3.184 -45.344 -26.328 1 95.31 29 ARG B CA 1
ATOM 2436 C C . ARG B 1 29 ? -2.59 -44.75 -25.047 1 95.31 29 ARG B C 1
ATOM 2438 O O . ARG B 1 29 ? -2.734 -43.562 -24.75 1 95.31 29 ARG B O 1
ATOM 2445 N N . ALA B 1 30 ? -1.956 -45.594 -24.297 1 94.62 30 ALA B N 1
ATOM 2446 C CA . ALA B 1 30 ? -1.321 -45.156 -23.062 1 94.62 30 ALA B CA 1
ATOM 2447 C C . ALA B 1 30 ? -0.221 -44.125 -23.312 1 94.62 30 ALA B C 1
ATOM 2449 O O . ALA B 1 30 ? -0.092 -43.156 -22.594 1 94.62 30 ALA B O 1
ATOM 2450 N N . GLU B 1 31 ? 0.536 -44.406 -24.344 1 94.62 31 GLU B N 1
ATOM 2451 C CA . GLU B 1 31 ? 1.602 -43.5 -24.719 1 94.62 31 GLU B CA 1
ATOM 2452 C C . GLU B 1 31 ? 1.036 -42.156 -25.141 1 94.62 31 GLU B C 1
ATOM 2454 O O . GLU B 1 31 ? 1.612 -41.094 -24.828 1 94.62 31 GLU B O 1
ATOM 2459 N N . GLU B 1 32 ? -0.067 -42.188 -25.844 1 96.25 32 GLU B N 1
ATOM 2460 C CA . GLU B 1 32 ? -0.723 -40.938 -26.234 1 96.25 32 GLU B CA 1
ATOM 2461 C C . GLU B 1 32 ? -1.229 -40.188 -25.016 1 96.25 32 GLU B C 1
ATOM 2463 O O . GLU B 1 32 ? -1.065 -38.969 -24.922 1 96.25 32 GLU B O 1
ATOM 2468 N N . ARG B 1 33 ? -1.799 -40.812 -24.094 1 95.31 33 ARG B N 1
ATOM 2469 C CA . ARG B 1 33 ? -2.279 -40.188 -22.859 1 95.31 33 ARG B CA 1
ATOM 2470 C C . ARG B 1 33 ? -1.122 -39.625 -22.047 1 95.31 33 ARG B C 1
ATOM 2472 O O . ARG B 1 33 ? -1.248 -38.562 -21.422 1 95.31 33 ARG B O 1
ATOM 2479 N N . GLU B 1 34 ? -0.074 -40.312 -22.078 1 94.75 34 GLU B N 1
ATOM 2480 C CA . GLU B 1 34 ? 1.14 -39.844 -21.438 1 94.75 34 GLU B CA 1
ATOM 2481 C C . GLU B 1 34 ? 1.604 -38.5 -22.047 1 94.75 34 GLU B C 1
ATOM 2483 O O . GLU B 1 34 ? 1.896 -37.562 -21.328 1 94.75 34 GLU B O 1
ATOM 2488 N N . ARG B 1 35 ? 1.647 -38.531 -23.344 1 95.5 35 ARG B N 1
ATOM 2489 C CA . ARG B 1 35 ? 2.066 -37.312 -24.031 1 95.5 35 ARG B CA 1
ATOM 2490 C C . ARG B 1 35 ? 1.122 -36.156 -23.719 1 95.5 35 ARG B C 1
ATOM 2492 O O . ARG B 1 35 ? 1.566 -35.031 -23.5 1 95.5 35 ARG B O 1
ATOM 2499 N N . GLN B 1 36 ? -0.143 -36.438 -23.703 1 96.12 36 GLN B N 1
ATOM 2500 C CA . GLN B 1 36 ? -1.132 -35.406 -23.375 1 96.12 36 GLN B CA 1
ATOM 2501 C C . GLN B 1 36 ? -0.966 -34.906 -21.938 1 96.12 36 GLN B C 1
ATOM 2503 O O . GLN B 1 36 ? -1.043 -33.719 -21.688 1 96.12 36 GLN B O 1
ATOM 2508 N N . ALA B 1 37 ? -0.737 -35.75 -21.062 1 95.75 37 ALA B N 1
ATOM 2509 C CA . ALA B 1 37 ? -0.53 -35.375 -19.656 1 95.75 37 ALA B CA 1
ATOM 2510 C C . ALA B 1 37 ? 0.725 -34.531 -19.484 1 95.75 37 ALA B C 1
ATOM 2512 O O . ALA B 1 37 ? 0.729 -33.562 -18.719 1 95.75 37 ALA B O 1
ATOM 2513 N N . GLU B 1 38 ? 1.74 -34.906 -20.203 1 95.12 38 GLU B N 1
ATOM 2514 C CA . GLU B 1 38 ? 2.982 -34.125 -20.141 1 95.12 38 GLU B CA 1
ATOM 2515 C C . GLU B 1 38 ? 2.783 -32.719 -20.688 1 95.12 38 GLU B C 1
ATOM 2517 O O . GLU B 1 38 ? 3.336 -31.75 -20.141 1 95.12 38 GLU B O 1
ATOM 2522 N N . GLU B 1 39 ? 2.035 -32.625 -21.703 1 96.5 39 GLU B N 1
ATOM 2523 C CA . GLU B 1 39 ? 1.741 -31.312 -22.266 1 96.5 39 GLU B CA 1
ATOM 2524 C C . GLU B 1 39 ? 0.937 -30.469 -21.281 1 96.5 39 GLU B C 1
ATOM 2526 O O . GLU B 1 39 ? 1.225 -29.281 -21.094 1 96.5 39 GLU B O 1
ATOM 2531 N N . ARG B 1 40 ? -0.002 -31.047 -20.656 1 95.88 40 ARG B N 1
ATOM 2532 C CA . ARG B 1 40 ? -0.794 -30.344 -19.656 1 95.88 40 ARG B CA 1
ATOM 2533 C C . ARG B 1 40 ? 0.065 -29.938 -18.453 1 95.88 40 ARG B C 1
ATOM 2535 O O . ARG B 1 40 ? -0.13 -28.875 -17.875 1 95.88 40 ARG B O 1
ATOM 2542 N N . GLN B 1 41 ? 0.948 -30.766 -18.188 1 95.94 41 GLN B N 1
ATOM 2543 C CA . GLN B 1 41 ? 1.894 -30.453 -17.125 1 95.94 41 GLN B CA 1
ATOM 2544 C C . GLN B 1 41 ? 2.738 -29.219 -17.469 1 95.94 41 GLN B C 1
ATOM 2546 O O . GLN B 1 41 ? 2.898 -28.312 -16.656 1 95.94 41 GLN B O 1
ATOM 2551 N N . ARG B 1 42 ? 3.215 -29.266 -18.641 1 96.44 42 ARG B N 1
ATOM 2552 C CA . ARG B 1 42 ? 4.035 -28.156 -19.078 1 96.44 42 ARG B CA 1
ATOM 2553 C C . ARG B 1 42 ? 3.236 -26.844 -19.078 1 96.44 42 ARG B C 1
ATOM 2555 O O . ARG B 1 42 ? 3.742 -25.797 -18.672 1 96.44 42 ARG B O 1
ATOM 2562 N N . GLN B 1 43 ? 2.074 -26.922 -19.5 1 96.5 43 GLN B N 1
ATOM 2563 C CA . GLN B 1 43 ? 1.211 -25.75 -19.5 1 96.5 43 GLN B CA 1
ATOM 2564 C C . GLN B 1 43 ? 0.93 -25.266 -18.078 1 96.5 43 GLN B C 1
ATOM 2566 O O . GLN B 1 43 ? 0.963 -24.062 -17.812 1 96.5 43 GLN B O 1
ATOM 2571 N N . ALA B 1 44 ? 0.686 -26.141 -17.234 1 96.31 44 ALA B N 1
ATOM 2572 C CA . ALA B 1 44 ? 0.429 -25.812 -15.844 1 96.31 44 ALA B CA 1
ATOM 2573 C C . ALA B 1 44 ? 1.659 -25.188 -15.195 1 96.31 44 ALA B C 1
ATOM 2575 O O . ALA B 1 44 ? 1.543 -24.219 -14.438 1 96.31 44 ALA B O 1
ATOM 2576 N N . GLU B 1 45 ? 2.758 -25.719 -15.516 1 96.31 45 GLU B N 1
ATOM 2577 C CA . GLU B 1 45 ? 4.004 -25.188 -14.977 1 96.31 45 GLU B CA 1
ATOM 2578 C C . GLU B 1 45 ? 4.262 -23.766 -15.5 1 96.31 45 GLU B C 1
ATOM 2580 O O . GLU B 1 45 ? 4.77 -22.922 -14.773 1 96.31 45 GLU B O 1
ATOM 2585 N N . GLU B 1 46 ? 3.93 -23.609 -16.703 1 96.5 46 GLU B N 1
ATOM 2586 C CA . GLU B 1 46 ? 4.082 -22.266 -17.266 1 96.5 46 GLU B CA 1
ATOM 2587 C C . GLU B 1 46 ? 3.148 -21.266 -16.594 1 96.5 46 GLU B C 1
ATOM 2589 O O . GLU B 1 46 ? 3.553 -20.156 -16.266 1 96.5 46 GLU B O 1
ATOM 2594 N N . ARG B 1 47 ? 1.983 -21.641 -16.359 1 96.19 47 ARG B N 1
ATOM 2595 C CA . ARG B 1 47 ? 1.035 -20.781 -15.656 1 96.19 47 ARG B CA 1
ATOM 2596 C C . ARG B 1 47 ? 1.496 -20.516 -14.227 1 96.19 47 ARG B C 1
ATOM 2598 O O . ARG B 1 47 ? 1.371 -19.391 -13.734 1 96.19 47 ARG B O 1
ATOM 2605 N N . GLU B 1 48 ? 1.98 -21.5 -13.695 1 96.19 48 GLU B N 1
ATOM 2606 C CA . GLU B 1 48 ? 2.539 -21.359 -12.352 1 96.19 48 GLU B CA 1
ATOM 2607 C C . GLU B 1 48 ? 3.682 -20.344 -12.336 1 96.19 48 GLU B C 1
ATOM 2609 O O . GLU B 1 48 ? 3.756 -19.5 -11.445 1 96.19 48 GLU B O 1
ATOM 2614 N N . ARG B 1 49 ? 4.504 -20.516 -13.273 1 95 49 ARG B N 1
ATOM 2615 C CA . ARG B 1 49 ? 5.645 -19.609 -13.367 1 95 49 ARG B CA 1
ATOM 2616 C C . ARG B 1 49 ? 5.188 -18.172 -13.547 1 95 49 ARG B C 1
ATOM 2618 O O . ARG B 1 49 ? 5.75 -17.25 -12.945 1 95 49 ARG B O 1
ATOM 2625 N N . GLN B 1 50 ? 4.23 -18.016 -14.273 1 95.12 50 GLN B N 1
ATOM 2626 C CA . GLN B 1 50 ? 3.699 -16.672 -14.516 1 95.12 50 GLN B CA 1
ATOM 2627 C C . GLN B 1 50 ? 3.109 -16.078 -13.242 1 95.12 50 GLN B C 1
ATOM 2629 O O . GLN B 1 50 ? 3.342 -14.914 -12.93 1 95.12 50 GLN B O 1
ATOM 2634 N N . GLN B 1 51 ? 2.441 -16.844 -12.57 1 95.56 51 GLN B N 1
ATOM 2635 C CA . GLN B 1 51 ? 1.863 -16.406 -11.305 1 95.56 51 GLN B CA 1
ATOM 2636 C C . GLN B 1 51 ? 2.949 -16.125 -10.273 1 95.56 51 GLN B C 1
ATOM 2638 O O . GLN B 1 51 ? 2.869 -15.148 -9.523 1 95.56 51 GLN B O 1
ATOM 2643 N N . ARG B 1 52 ? 3.857 -16.906 -10.273 1 95.38 52 ARG B N 1
ATOM 2644 C CA . ARG B 1 52 ? 4.969 -16.75 -9.344 1 95.38 52 ARG B CA 1
ATOM 2645 C C . ARG B 1 52 ? 5.75 -15.469 -9.633 1 95.38 52 ARG B C 1
ATOM 2647 O O . ARG B 1 52 ? 6.191 -14.781 -8.711 1 95.38 52 ARG B O 1
ATOM 2654 N N . GLU B 1 53 ? 5.898 -15.234 -10.852 1 95 53 GLU B N 1
ATOM 2655 C CA . GLU B 1 53 ? 6.629 -14.039 -11.25 1 95 53 GLU B CA 1
ATOM 2656 C C . GLU B 1 53 ? 5.945 -12.773 -10.734 1 95 53 GLU B C 1
ATOM 2658 O O . GLU B 1 53 ? 6.609 -11.797 -10.391 1 95 53 GLU B O 1
ATOM 2663 N N . ARG B 1 54 ? 4.703 -12.836 -10.586 1 95.88 54 ARG B N 1
ATOM 2664 C CA . ARG B 1 54 ? 3.939 -11.688 -10.117 1 95.88 54 ARG B CA 1
ATOM 2665 C C . ARG B 1 54 ? 3.98 -11.586 -8.594 1 95.88 54 ARG B C 1
ATOM 2667 O O . ARG B 1 54 ? 3.93 -10.484 -8.039 1 95.88 54 ARG B O 1
ATOM 2674 N N . ASN B 1 55 ? 4.184 -12.719 -8 1 95.62 55 ASN B N 1
ATOM 2675 C CA . A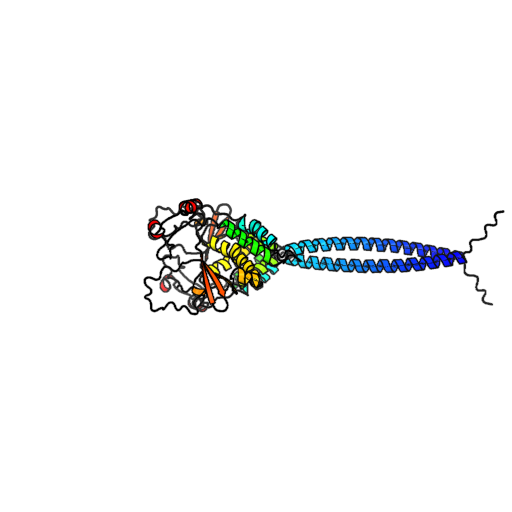SN B 1 55 ? 4.066 -12.812 -6.547 1 95.62 55 ASN B CA 1
ATOM 2676 C C . ASN B 1 55 ? 5.426 -12.688 -5.867 1 95.62 55 ASN B C 1
ATOM 2678 O O . ASN B 1 55 ? 5.512 -12.258 -4.715 1 95.62 55 ASN B O 1
ATOM 2682 N N . ARG B 1 56 ? 6.355 -13.039 -6.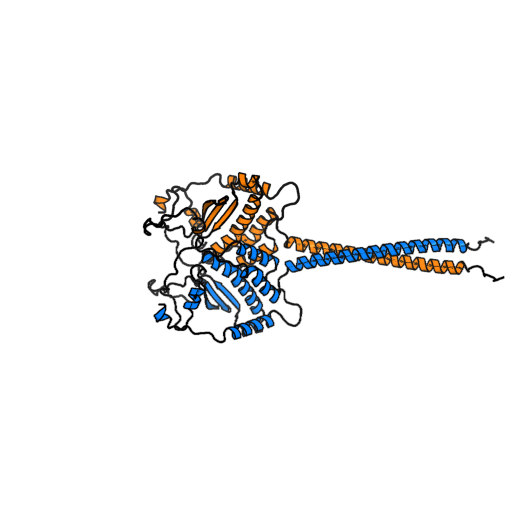543 1 95.06 56 ARG B N 1
ATOM 2683 C CA . ARG B 1 56 ? 7.672 -13.094 -5.918 1 95.06 56 ARG B CA 1
ATOM 2684 C C . ARG B 1 56 ? 8.219 -11.695 -5.652 1 95.06 56 ARG B C 1
ATOM 2686 O O . ARG B 1 56 ? 7.828 -10.734 -6.32 1 95.06 56 ARG B O 1
ATOM 2693 N N . PRO B 1 57 ? 9.102 -11.648 -4.668 1 96.56 57 PRO B N 1
ATOM 2694 C CA . PRO B 1 57 ? 9.828 -10.383 -4.551 1 96.56 57 PRO B CA 1
ATOM 2695 C C . PRO B 1 57 ? 10.594 -10.023 -5.82 1 96.56 57 PRO B C 1
ATOM 2697 O O . PRO B 1 57 ? 10.945 -10.906 -6.605 1 96.56 57 PRO B O 1
ATOM 2700 N N . THR B 1 58 ? 10.781 -8.852 -6.027 1 97.31 58 THR B N 1
ATOM 2701 C CA . THR B 1 58 ? 11.469 -8.375 -7.219 1 97.31 58 THR B CA 1
ATOM 2702 C C . THR B 1 58 ? 12.969 -8.25 -6.961 1 97.31 58 THR B C 1
ATOM 2704 O O . THR B 1 58 ? 13.398 -8.125 -5.812 1 97.31 58 THR B O 1
ATOM 2707 N N . THR B 1 59 ? 13.719 -8.352 -8.062 1 96.44 59 THR B N 1
ATOM 2708 C CA . THR B 1 59 ? 15.133 -7.992 -8.016 1 96.44 59 THR B CA 1
ATOM 2709 C C . THR B 1 59 ? 15.305 -6.477 -7.969 1 96.44 59 THR B C 1
ATOM 2711 O O . THR B 1 59 ? 14.359 -5.73 -8.227 1 96.44 59 THR B O 1
ATOM 2714 N N . PHE B 1 60 ? 16.562 -6.051 -7.672 1 96.88 60 PHE B N 1
ATOM 2715 C CA . PHE B 1 60 ? 16.797 -4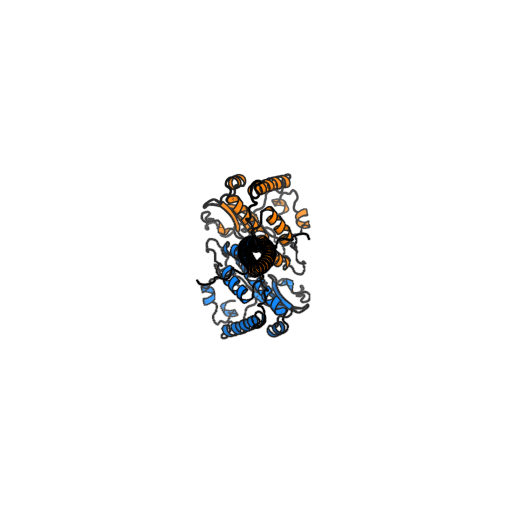.621 -7.5 1 96.88 60 PHE B CA 1
ATOM 2716 C C . PHE B 1 60 ? 16.531 -3.873 -8.805 1 96.88 60 PHE B C 1
ATOM 2718 O O . PHE B 1 60 ? 15.789 -2.895 -8.82 1 96.88 60 PHE B O 1
ATOM 2725 N N . PRO B 1 61 ? 17.016 -4.359 -9.891 1 95.12 61 PRO B N 1
ATOM 2726 C CA . PRO B 1 61 ? 16.75 -3.625 -11.133 1 95.12 61 PRO B CA 1
ATOM 2727 C C . PRO B 1 61 ? 15.266 -3.637 -11.516 1 95.12 61 PRO B C 1
ATOM 2729 O O . PRO B 1 61 ? 14.734 -2.619 -11.969 1 95.12 61 PRO B O 1
ATOM 2732 N N . GLU B 1 62 ? 14.664 -4.805 -11.328 1 96.25 62 GLU B N 1
ATOM 2733 C CA . GLU B 1 62 ? 13.234 -4.879 -11.578 1 96.25 62 GLU B CA 1
ATOM 2734 C C . GLU B 1 62 ? 12.461 -3.9 -10.695 1 96.25 62 GLU B C 1
ATOM 2736 O O . GLU B 1 62 ? 11.586 -3.184 -11.172 1 96.25 62 GLU B O 1
ATOM 2741 N N . PHE B 1 63 ? 12.906 -3.902 -9.555 1 98.06 63 PHE B N 1
ATOM 2742 C CA . PHE B 1 63 ? 12.242 -3.094 -8.539 1 98.06 63 PHE B CA 1
ATOM 2743 C C . PHE B 1 63 ? 12.328 -1.612 -8.883 1 98.06 63 PHE B C 1
ATOM 2745 O O . PHE B 1 63 ? 11.312 -0.909 -8.867 1 98.06 63 PHE B O 1
ATOM 2752 N N . ILE B 1 64 ? 13.43 -1.153 -9.195 1 97.12 64 ILE B N 1
ATOM 2753 C CA . ILE B 1 64 ? 13.641 0.255 -9.508 1 97.12 64 ILE B CA 1
ATOM 2754 C C . ILE B 1 64 ? 12.82 0.637 -10.742 1 97.12 64 ILE B C 1
ATOM 2756 O O . ILE B 1 64 ? 12.164 1.684 -10.758 1 97.12 64 ILE B O 1
ATOM 2760 N N . ARG B 1 65 ? 12.836 -0.199 -11.688 1 97.69 65 ARG B N 1
ATOM 2761 C CA . ARG B 1 65 ? 12.078 0.056 -12.906 1 97.69 65 ARG B CA 1
ATOM 2762 C C . ARG B 1 65 ? 10.578 0.113 -12.609 1 97.69 65 ARG B C 1
ATOM 2764 O O . ARG B 1 65 ? 9.883 1.011 -13.086 1 97.69 65 ARG B O 1
ATOM 2771 N N . LEU B 1 66 ? 10.133 -0.821 -11.844 1 98.31 66 LEU B N 1
ATOM 2772 C CA . LEU B 1 66 ? 8.719 -0.887 -11.516 1 98.31 66 LEU B CA 1
ATOM 2773 C C . LEU B 1 66 ? 8.297 0.321 -10.68 1 98.31 66 LEU B C 1
ATOM 2775 O O . LEU B 1 66 ? 7.215 0.877 -10.891 1 98.31 66 LEU B O 1
ATOM 2779 N N . CYS B 1 67 ? 9.133 0.724 -9.75 1 97.94 67 CYS B N 1
ATOM 2780 C CA . CYS B 1 67 ? 8.828 1.917 -8.969 1 97.94 67 CYS B CA 1
ATOM 2781 C C . CYS B 1 67 ? 8.695 3.139 -9.875 1 97.94 67 CYS B C 1
ATOM 2783 O O . CYS B 1 67 ? 7.793 3.957 -9.68 1 97.94 67 CYS B O 1
ATOM 2785 N N . HIS B 1 68 ? 9.555 3.211 -10.797 1 97.31 68 HIS B N 1
ATOM 2786 C CA . HIS B 1 68 ? 9.5 4.328 -11.734 1 97.31 68 HIS B CA 1
ATOM 2787 C C . HIS B 1 68 ? 8.211 4.312 -12.539 1 97.31 68 HIS B C 1
ATOM 2789 O O . HIS B 1 68 ? 7.523 5.332 -12.633 1 97.31 68 HIS B O 1
ATOM 2795 N N . ASP B 1 69 ? 7.844 3.242 -13.039 1 97.88 69 ASP B N 1
ATOM 2796 C CA . ASP B 1 69 ? 6.73 3.131 -13.977 1 97.88 69 ASP B CA 1
ATOM 2797 C C . ASP B 1 69 ? 5.391 3.201 -13.25 1 97.88 69 ASP B C 1
ATOM 2799 O O . ASP B 1 69 ? 4.426 3.773 -13.758 1 97.88 69 ASP B O 1
ATOM 2803 N N . LEU B 1 70 ? 5.371 2.621 -12.039 1 97.94 70 LEU B N 1
ATOM 2804 C CA . LEU B 1 70 ? 4.078 2.426 -11.398 1 97.94 70 LEU B CA 1
ATOM 2805 C C . LEU B 1 70 ? 3.834 3.494 -10.336 1 97.94 70 LEU B C 1
ATOM 2807 O O . LEU B 1 70 ? 2.684 3.818 -10.031 1 97.94 70 LEU B O 1
ATOM 2811 N N . LEU B 1 71 ? 4.895 4.039 -9.758 1 97.31 71 LEU B N 1
ATOM 2812 C CA . LEU B 1 71 ? 4.715 4.965 -8.648 1 97.31 71 LEU B CA 1
ATOM 2813 C C . LEU B 1 71 ? 5.074 6.387 -9.062 1 97.31 71 LEU B C 1
ATOM 2815 O O . LEU B 1 71 ? 4.383 7.34 -8.688 1 97.31 71 LEU B O 1
ATOM 2819 N N . TRP B 1 72 ? 6.043 6.531 -9.859 1 96.12 72 TRP B N 1
ATOM 2820 C CA . TRP B 1 72 ? 6.527 7.871 -10.172 1 96.12 72 TRP B CA 1
ATOM 2821 C C . TRP B 1 72 ? 5.812 8.438 -11.391 1 96.12 72 TRP B C 1
ATOM 2823 O O . TRP B 1 72 ? 5.262 9.539 -11.336 1 96.12 72 TRP B O 1
ATOM 2833 N N . ARG B 1 73 ? 5.719 7.719 -12.43 1 95.62 73 ARG B N 1
ATOM 2834 C CA . ARG B 1 73 ? 5.203 8.219 -13.703 1 95.62 73 ARG B CA 1
ATOM 2835 C C . ARG B 1 73 ? 3.748 8.656 -13.57 1 95.62 73 ARG B C 1
ATOM 2837 O O . ARG B 1 73 ? 3.354 9.688 -14.117 1 95.62 73 ARG B O 1
ATOM 2844 N N . PRO B 1 74 ? 3.006 7.984 -12.805 1 94.88 74 PRO B N 1
ATOM 2845 C CA . PRO B 1 74 ? 1.594 8.367 -12.742 1 94.88 74 PRO B CA 1
ATOM 2846 C C . PRO B 1 74 ? 1.345 9.547 -11.805 1 94.88 74 PRO B C 1
ATOM 2848 O O . PRO B 1 74 ? 0.219 10.047 -11.719 1 94.88 74 PRO B O 1
ATOM 2851 N N . LEU B 1 75 ? 2.332 9.969 -11.109 1 93.56 75 LEU B N 1
ATOM 2852 C CA . LEU B 1 75 ? 2.188 11.078 -10.172 1 93.56 75 LEU B CA 1
ATOM 2853 C C . LEU B 1 75 ? 1.727 12.344 -10.891 1 93.56 75 LEU B C 1
ATOM 2855 O O . LEU B 1 75 ? 2.27 12.695 -11.938 1 93.56 75 LEU B O 1
ATOM 2859 N N . ARG B 1 76 ? 0.661 12.961 -10.258 1 93.88 76 ARG B N 1
ATOM 2860 C CA . ARG B 1 76 ? 0.121 14.18 -10.859 1 93.88 76 ARG B CA 1
ATOM 2861 C C . ARG B 1 76 ? -0.255 15.195 -9.789 1 93.88 76 ARG B C 1
ATOM 2863 O O . ARG B 1 76 ? -0.641 14.828 -8.68 1 93.88 76 ARG B O 1
ATOM 2870 N N . ALA B 1 77 ? -0.143 16.406 -10.242 1 92.81 77 ALA B N 1
ATOM 2871 C CA . ALA B 1 77 ? -0.617 17.516 -9.406 1 92.81 77 ALA B CA 1
ATOM 2872 C C . ALA B 1 77 ? -2.066 17.859 -9.727 1 92.81 77 ALA B C 1
ATOM 2874 O O . ALA B 1 77 ? -2.477 17.828 -10.891 1 92.81 77 ALA B O 1
ATOM 2875 N N . GLN B 1 78 ? -2.766 18.125 -8.648 1 91.88 78 GLN B N 1
ATOM 2876 C CA . GLN B 1 78 ? -4.133 18.594 -8.836 1 91.88 78 GLN B CA 1
ATOM 2877 C C . GLN B 1 78 ? -4.152 20.031 -9.344 1 91.88 78 GLN B C 1
ATOM 2879 O O . GLN B 1 78 ? -3.188 20.781 -9.156 1 91.88 78 GLN B O 1
ATOM 2884 N N . THR B 1 79 ? -5.262 20.359 -9.977 1 89.81 79 THR B N 1
ATOM 2885 C CA . THR B 1 79 ? -5.426 21.75 -10.391 1 89.81 79 THR B CA 1
ATOM 2886 C C . THR B 1 79 ? -5.438 22.688 -9.18 1 89.81 79 THR B C 1
ATOM 2888 O O . THR B 1 79 ? -5.961 22.328 -8.125 1 89.81 79 THR B O 1
ATOM 2891 N N . PRO B 1 80 ? -4.926 23.828 -9.383 1 86.88 80 PRO B N 1
ATOM 2892 C CA . PRO B 1 80 ? -4.852 24.766 -8.258 1 86.88 80 PRO B CA 1
ATOM 2893 C C . PRO B 1 80 ? -6.223 25.078 -7.652 1 86.88 80 PRO B C 1
ATOM 2895 O O . PRO B 1 80 ? -6.34 25.234 -6.434 1 86.88 80 PRO B O 1
ATOM 2898 N N . SER B 1 81 ? -7.211 25.109 -8.43 1 84.56 81 SER B N 1
ATOM 2899 C CA . SER B 1 81 ? -8.547 25.438 -7.949 1 84.56 81 SER B CA 1
ATOM 2900 C C . SER B 1 81 ? -9.086 24.359 -7.016 1 84.56 81 SER B C 1
ATOM 2902 O O . SER B 1 81 ? -9.953 24.625 -6.18 1 84.56 81 SER B O 1
ATOM 2904 N N . ARG B 1 82 ? -8.508 23.188 -7.098 1 85.5 82 ARG B N 1
ATOM 2905 C CA . ARG B 1 82 ? -8.961 22.078 -6.277 1 85.5 82 ARG B CA 1
ATOM 2906 C C . ARG B 1 82 ? -7.914 21.703 -5.238 1 85.5 82 ARG B C 1
ATOM 2908 O O . ARG B 1 82 ? -7.953 20.594 -4.68 1 85.5 82 ARG B O 1
ATOM 2915 N N . SER B 1 83 ? -7.051 22.656 -5.078 1 89.06 83 SER B N 1
ATOM 2916 C CA . SER B 1 83 ? -5.961 22.438 -4.133 1 89.06 83 SER B CA 1
ATOM 2917 C C . SER B 1 83 ? -6.055 23.406 -2.953 1 89.06 83 SER B C 1
ATOM 2919 O O . SER B 1 83 ? -6.863 24.328 -2.969 1 89.06 83 SER B O 1
ATOM 2921 N N . THR B 1 84 ? -5.273 23.016 -1.939 1 85.62 84 THR B N 1
ATOM 2922 C CA . THR B 1 84 ? -5.25 23.906 -0.778 1 85.62 84 THR B CA 1
ATOM 2923 C C . THR B 1 84 ? -4.777 25.297 -1.168 1 85.62 84 THR B C 1
ATOM 2925 O O . THR B 1 84 ? -3.982 25.453 -2.098 1 85.62 84 THR B O 1
ATOM 2928 N N . THR B 1 85 ? -5.227 26.344 -0.509 1 79.38 85 THR B N 1
ATOM 2929 C CA . THR B 1 85 ? -4.973 27.703 -0.936 1 79.38 85 THR B CA 1
ATOM 2930 C C . THR B 1 85 ? -4.023 28.406 0.032 1 79.38 85 THR B C 1
ATOM 2932 O O . THR B 1 85 ? -3.664 29.562 -0.172 1 79.38 85 THR B O 1
ATOM 2935 N N . GLY B 1 86 ? -3.518 27.828 0.982 1 76 86 GLY B N 1
ATOM 2936 C CA . GLY B 1 86 ? -2.643 28.5 1.928 1 76 86 GLY B CA 1
ATOM 2937 C C . GLY B 1 86 ? -1.336 28.953 1.308 1 76 86 GLY B C 1
ATOM 2938 O O . GLY B 1 86 ? -0.958 28.5 0.229 1 76 86 GLY B O 1
ATOM 2939 N N . LYS B 1 87 ? -0.772 30 1.918 1 78.12 87 LYS B N 1
ATOM 2940 C CA . LYS B 1 87 ? 0.519 30.516 1.477 1 78.12 87 LYS B CA 1
ATOM 2941 C C . LYS B 1 87 ? 1.664 29.891 2.264 1 78.12 87 LYS B C 1
ATOM 2943 O O . LYS B 1 87 ? 1.445 29.297 3.322 1 78.12 87 LYS B O 1
ATOM 2948 N N . ILE B 1 88 ? 2.797 29.969 1.63 1 78.81 88 ILE B N 1
ATOM 2949 C CA . ILE B 1 88 ? 3.988 29.516 2.342 1 78.81 88 ILE B CA 1
ATOM 2950 C C . ILE B 1 88 ? 4.445 30.609 3.316 1 78.81 88 ILE B C 1
ATOM 2952 O O . ILE B 1 88 ? 4.84 31.703 2.9 1 78.81 88 ILE B O 1
ATOM 2956 N N . PRO B 1 89 ? 4.375 30.25 4.539 1 74.75 89 PRO B N 1
ATOM 2957 C CA . PRO B 1 89 ? 4.809 31.281 5.492 1 74.75 89 PRO B CA 1
ATOM 2958 C C . PRO B 1 89 ? 6.316 31.516 5.453 1 74.75 89 PRO B C 1
ATOM 2960 O O . PRO B 1 89 ? 7.078 30.641 5.039 1 74.75 89 PRO B O 1
ATOM 2963 N N . ALA B 1 90 ? 6.664 32.719 5.887 1 73.88 90 ALA B N 1
ATOM 2964 C CA . ALA B 1 90 ? 8.086 33.031 6.012 1 73.88 90 ALA B CA 1
ATOM 2965 C C . ALA B 1 90 ? 8.75 32.125 7.047 1 73.88 90 ALA B C 1
ATOM 2967 O O . ALA B 1 90 ? 8.156 31.812 8.086 1 73.88 90 ALA B O 1
ATOM 2968 N N . PRO B 1 91 ? 9.898 31.656 6.66 1 71.94 91 PRO B N 1
ATOM 2969 C CA . PRO B 1 91 ? 10.578 30.781 7.625 1 71.94 91 PRO B CA 1
ATOM 2970 C C . PRO B 1 91 ? 11.016 31.531 8.883 1 71.94 91 PRO B C 1
ATOM 2972 O O . PRO B 1 91 ? 11.828 32.438 8.812 1 71.94 91 PRO B O 1
ATOM 2975 N N . ILE B 1 92 ? 10.258 31.406 9.883 1 67.38 92 ILE B N 1
ATOM 2976 C CA . ILE B 1 92 ? 10.633 32.062 11.133 1 67.38 92 ILE B CA 1
ATOM 2977 C C . ILE B 1 92 ? 11.227 31.031 12.086 1 67.38 92 ILE B C 1
ATOM 2979 O O . ILE B 1 92 ? 10.656 29.953 12.289 1 67.38 92 ILE B O 1
ATOM 2983 N N . GLY B 1 93 ? 12.477 31.406 12.578 1 66.75 93 GLY B N 1
ATOM 2984 C CA . GLY B 1 93 ? 13.07 30.578 13.625 1 66.75 93 GLY B CA 1
ATOM 2985 C C . GLY B 1 93 ? 13.648 29.281 13.102 1 66.75 93 GLY B C 1
ATOM 2986 O O . GLY B 1 93 ? 13.906 28.359 13.867 1 66.75 93 GLY B O 1
ATOM 2987 N N . LYS B 1 94 ? 13.734 29.156 11.805 1 68.88 94 LYS B N 1
ATOM 2988 C CA . LYS B 1 94 ? 14.281 27.922 11.242 1 68.88 94 LYS B CA 1
ATOM 2989 C C . LYS B 1 94 ? 15.781 28.047 11 1 68.88 94 LYS B C 1
ATOM 2991 O O . LYS B 1 94 ? 16.297 29.141 10.773 1 68.88 94 LYS B O 1
ATOM 2996 N N . HIS B 1 95 ? 16.359 26.922 11.18 1 71.81 95 HIS B N 1
ATOM 2997 C CA . HIS B 1 95 ? 17.766 26.891 10.797 1 71.81 95 HIS B CA 1
ATOM 2998 C C . HIS B 1 95 ? 17.922 27.156 9.297 1 71.81 95 HIS B C 1
ATOM 3000 O O . HIS B 1 95 ? 17.125 26.672 8.492 1 71.81 95 HIS B O 1
ATOM 3006 N N . CYS B 1 96 ? 18.797 28.062 9 1 75.12 96 CYS B N 1
ATOM 3007 C CA . CYS B 1 96 ? 19.031 28.359 7.598 1 75.12 96 CYS B CA 1
ATOM 3008 C C . CYS B 1 96 ? 20.5 28.156 7.242 1 75.12 96 CYS B C 1
ATOM 3010 O O . CYS B 1 96 ? 21.375 28.328 8.094 1 75.12 96 CYS B O 1
ATOM 3012 N N . PRO B 1 97 ? 20.641 27.719 5.988 1 77.75 97 PRO B N 1
ATOM 3013 C CA . PRO B 1 97 ? 22.031 27.641 5.562 1 77.75 97 PRO B CA 1
ATOM 3014 C C . PRO B 1 97 ? 22.688 29.016 5.422 1 77.75 97 PRO B C 1
ATOM 3016 O O . PRO B 1 97 ? 21.984 30.016 5.219 1 77.75 97 PRO B O 1
ATOM 3019 N N . LEU B 1 98 ? 23.953 29 5.594 1 79.38 98 LEU B N 1
ATOM 3020 C CA . LEU B 1 98 ? 24.688 30.25 5.465 1 79.38 98 LEU B CA 1
ATOM 3021 C C . LEU B 1 98 ? 24.922 30.594 3.996 1 79.38 98 LEU B C 1
ATOM 3023 O O . LEU B 1 98 ? 24.859 31.766 3.609 1 79.38 98 LEU B O 1
ATOM 3027 N N . ARG B 1 99 ? 25.141 29.594 3.254 1 82.19 99 ARG B N 1
ATOM 3028 C CA . ARG B 1 99 ? 25.438 29.797 1.837 1 82.19 99 ARG B CA 1
ATOM 3029 C C . ARG B 1 99 ? 24.797 28.703 0.99 1 82.19 99 ARG B C 1
ATOM 3031 O O . ARG B 1 99 ? 24.656 27.562 1.444 1 82.19 99 ARG B O 1
ATOM 3038 N N . LEU B 1 100 ? 24.359 29.141 -0.166 1 85.06 100 LEU B N 1
ATOM 3039 C CA . LEU B 1 100 ? 23.906 28.219 -1.203 1 85.06 100 LEU B CA 1
ATOM 3040 C C . LEU B 1 100 ? 24.875 28.219 -2.385 1 85.06 100 LEU B C 1
ATOM 3042 O O . LEU B 1 100 ? 25.109 29.266 -2.996 1 85.06 100 LEU B O 1
ATOM 3046 N N . ARG B 1 101 ? 25.484 27.031 -2.561 1 85.44 101 ARG B N 1
ATOM 3047 C CA . ARG B 1 101 ? 26.469 26.906 -3.631 1 85.44 101 ARG B CA 1
ATOM 3048 C C . ARG B 1 101 ? 26.109 25.75 -4.562 1 85.44 101 ARG B C 1
ATOM 3050 O O . ARG B 1 101 ? 25.484 24.781 -4.141 1 85.44 101 ARG B O 1
ATOM 3057 N N . PRO B 1 102 ? 26.531 25.938 -5.844 1 86.81 102 PRO B N 1
ATOM 3058 C CA . PRO B 1 102 ? 26.297 24.812 -6.762 1 86.81 102 PRO B CA 1
ATOM 3059 C C . PRO B 1 102 ? 27.078 23.562 -6.391 1 86.81 102 PRO B C 1
ATOM 3061 O O . PRO B 1 102 ? 28.234 23.672 -5.961 1 86.81 102 PRO B O 1
ATOM 3064 N N . TRP B 1 103 ? 26.391 22.438 -6.414 1 89.19 103 TRP B N 1
ATOM 3065 C CA . TRP B 1 103 ? 27.031 21.125 -6.266 1 89.19 103 TRP B CA 1
ATOM 3066 C C . TRP B 1 103 ? 27.391 20.547 -7.629 1 89.19 103 TRP B C 1
ATOM 3068 O O . TRP B 1 103 ? 26.625 19.781 -8.203 1 89.19 103 TRP B O 1
ATOM 3078 N N . THR B 1 104 ? 28.625 20.828 -8.102 1 92 104 THR B N 1
ATOM 3079 C CA . THR B 1 104 ? 29.016 20.625 -9.492 1 92 104 THR B CA 1
ATOM 3080 C C . THR B 1 104 ? 29.219 19.141 -9.781 1 92 104 THR B C 1
ATOM 3082 O O . THR B 1 104 ? 29.031 18.703 -10.914 1 92 104 THR B O 1
ATOM 3085 N N . ASP B 1 105 ? 29.641 18.344 -8.844 1 94.44 105 ASP B N 1
ATOM 3086 C CA . ASP B 1 105 ? 29.906 16.938 -9.117 1 94.44 105 ASP B CA 1
ATOM 3087 C C . ASP B 1 105 ? 28.812 16.047 -8.539 1 94.44 105 ASP B C 1
ATOM 3089 O O . ASP B 1 105 ? 29.062 14.883 -8.227 1 94.44 105 ASP B O 1
ATOM 3093 N N . CYS B 1 106 ? 27.625 16.578 -8.383 1 94.44 106 CYS B N 1
ATOM 3094 C CA . CYS B 1 106 ? 26.516 15.852 -7.762 1 94.44 106 CYS B CA 1
ATOM 3095 C C . CYS B 1 106 ? 26.141 14.633 -8.586 1 94.44 106 CYS B C 1
ATOM 3097 O O . CYS B 1 106 ? 26 13.531 -8.047 1 94.44 106 CYS B O 1
ATOM 3099 N N . GLU B 1 107 ? 26.016 14.812 -9.828 1 95.56 107 GLU B N 1
ATOM 3100 C CA . GLU B 1 107 ? 25.594 13.727 -10.719 1 95.56 107 GLU B CA 1
ATOM 3101 C C . GLU B 1 107 ? 26.594 12.578 -10.695 1 95.56 107 GLU B C 1
ATOM 3103 O O . GLU B 1 107 ? 26.203 11.406 -10.656 1 95.56 107 GLU B O 1
ATOM 3108 N N . ASP B 1 108 ? 27.812 12.961 -10.758 1 96.75 108 ASP B N 1
ATOM 3109 C CA . ASP B 1 108 ? 28.875 11.945 -10.734 1 96.75 108 ASP B CA 1
ATOM 3110 C C . ASP B 1 108 ? 28.859 11.164 -9.422 1 96.75 108 ASP B C 1
ATOM 3112 O O . ASP B 1 108 ? 29 9.945 -9.414 1 96.75 108 ASP B O 1
ATOM 3116 N N . LYS B 1 109 ? 28.672 11.883 -8.414 1 96.25 109 LYS B N 1
ATOM 3117 C CA . LYS B 1 109 ? 28.641 11.242 -7.102 1 96.25 109 LYS B CA 1
ATOM 3118 C C . LYS B 1 109 ? 27.438 10.32 -6.973 1 96.25 109 LYS B C 1
ATOM 3120 O O . LYS B 1 109 ? 27.547 9.219 -6.426 1 96.25 109 LYS B O 1
ATOM 3125 N N . GLN B 1 110 ? 26.359 10.789 -7.461 1 95.62 110 GLN B N 1
ATOM 3126 C CA . GLN B 1 110 ? 25.156 9.969 -7.434 1 95.62 110 GLN B CA 1
ATOM 3127 C C . GLN B 1 110 ? 25.328 8.695 -8.25 1 95.62 110 GLN B C 1
ATOM 3129 O O . GLN B 1 110 ? 24.906 7.613 -7.836 1 95.62 110 GLN B O 1
ATOM 3134 N N . ARG B 1 111 ? 25.906 8.828 -9.32 1 96.75 111 ARG B N 1
ATOM 3135 C CA . ARG B 1 111 ? 26.156 7.684 -10.195 1 96.75 111 ARG B CA 1
ATOM 3136 C C . ARG B 1 111 ? 27.078 6.672 -9.516 1 96.75 111 ARG B C 1
ATOM 3138 O O . ARG B 1 111 ? 26.844 5.465 -9.594 1 96.75 111 ARG B O 1
ATOM 3145 N N . GLU B 1 112 ? 28.078 7.188 -8.93 1 97.06 112 GLU B N 1
ATOM 3146 C CA . GLU B 1 112 ? 29.031 6.324 -8.227 1 97.06 112 GLU B CA 1
ATOM 3147 C C . GLU B 1 112 ? 28.328 5.543 -7.109 1 97.06 112 GLU B C 1
ATOM 3149 O O . GLU B 1 112 ? 28.562 4.34 -6.957 1 97.06 112 GLU B O 1
ATOM 3154 N N . ILE B 1 113 ? 27.531 6.215 -6.406 1 96.62 113 ILE B N 1
ATOM 3155 C CA . ILE B 1 113 ? 26.812 5.586 -5.305 1 96.62 113 ILE B CA 1
ATOM 3156 C C . ILE B 1 113 ? 25.844 4.539 -5.848 1 96.62 113 ILE B C 1
ATOM 3158 O O . ILE B 1 113 ? 25.781 3.416 -5.34 1 96.62 113 ILE B O 1
ATOM 3162 N N . TYR B 1 114 ? 25.172 4.891 -6.871 1 96.12 114 TYR B N 1
ATOM 3163 C CA . TYR B 1 114 ? 24.219 3.975 -7.477 1 96.12 114 TYR B CA 1
ATOM 3164 C C . TYR B 1 114 ? 24.906 2.723 -7.996 1 96.12 114 TYR B C 1
ATOM 3166 O O . TYR B 1 114 ? 24.422 1.608 -7.82 1 96.12 114 TYR B O 1
ATOM 3174 N N . GLU B 1 115 ? 25.984 2.928 -8.609 1 95.81 115 GLU B N 1
ATOM 3175 C CA . GLU B 1 115 ? 26.75 1.797 -9.125 1 95.81 115 GLU B CA 1
ATOM 3176 C C . GLU B 1 115 ? 27.203 0.878 -7.996 1 95.81 115 GLU B C 1
ATOM 3178 O O . GLU B 1 115 ? 27.172 -0.347 -8.133 1 95.81 115 GLU B O 1
ATOM 3183 N N . SER B 1 116 ? 27.578 1.491 -6.973 1 96.5 116 SER B N 1
ATOM 3184 C CA . SER B 1 116 ? 27.984 0.706 -5.809 1 96.5 116 SER B CA 1
ATOM 3185 C C . SER B 1 116 ? 26.812 -0.072 -5.234 1 96.5 116 SER B C 1
ATOM 3187 O O . SER B 1 116 ? 26.938 -1.251 -4.898 1 96.5 116 SER B O 1
ATOM 3189 N N . VAL B 1 117 ? 25.688 0.559 -5.117 1 96.62 117 VAL B N 1
ATOM 3190 C CA . VAL B 1 117 ? 24.469 -0.1 -4.633 1 96.62 117 VAL B CA 1
ATOM 3191 C C . VAL B 1 117 ? 24.125 -1.284 -5.531 1 96.62 117 VAL B C 1
ATOM 3193 O O . VAL B 1 117 ? 23.828 -2.377 -5.047 1 96.62 117 VAL B O 1
ATOM 3196 N N . CYS B 1 118 ? 24.281 -1.099 -6.809 1 94.81 118 CYS B N 1
ATOM 3197 C CA . CYS B 1 118 ? 23.984 -2.152 -7.773 1 94.81 118 CYS B CA 1
ATOM 3198 C C . CYS B 1 118 ? 24.938 -3.326 -7.605 1 94.81 118 CYS B C 1
ATOM 3200 O O . CYS B 1 118 ? 24.531 -4.484 -7.695 1 94.81 118 CYS B O 1
ATOM 3202 N N . ARG B 1 119 ? 26.156 -3.008 -7.402 1 93.81 119 ARG B N 1
ATOM 3203 C CA . ARG B 1 119 ? 27.156 -4.059 -7.227 1 93.81 119 ARG B CA 1
ATOM 3204 C C . ARG B 1 119 ? 26.812 -4.945 -6.039 1 93.81 119 ARG B C 1
ATOM 3206 O O . ARG B 1 119 ? 26.984 -6.164 -6.098 1 93.81 119 ARG B O 1
ATOM 3213 N N . TYR B 1 120 ? 26.266 -4.367 -5.023 1 95 120 TYR B N 1
ATOM 3214 C CA . TYR B 1 120 ? 25.969 -5.121 -3.811 1 95 120 TYR B CA 1
ATOM 3215 C C . TYR B 1 120 ? 24.672 -5.891 -3.955 1 95 120 TYR B C 1
ATOM 3217 O O . TYR B 1 120 ? 24.531 -7.008 -3.451 1 95 120 TYR B O 1
ATOM 3225 N N . LEU B 1 121 ? 23.719 -5.281 -4.617 1 95.62 121 LEU B N 1
ATOM 3226 C CA . LEU B 1 121 ? 22.375 -5.848 -4.613 1 95.62 121 LEU B CA 1
ATOM 3227 C C . LEU B 1 121 ? 22.141 -6.711 -5.848 1 95.62 121 LEU B C 1
ATOM 3229 O O . LEU B 1 121 ? 21.188 -7.477 -5.906 1 95.62 121 LEU B O 1
ATOM 3233 N N . GLN B 1 122 ? 22.969 -6.559 -6.758 1 90.69 122 GLN B N 1
ATOM 3234 C CA . GLN B 1 122 ? 22.922 -7.359 -7.977 1 90.69 122 GLN B CA 1
ATOM 3235 C C . GLN B 1 122 ? 24.25 -8.07 -8.219 1 90.69 122 GLN B C 1
ATOM 3237 O O . GLN B 1 122 ? 24.984 -7.715 -9.141 1 90.69 122 GLN B O 1
ATOM 3242 N N . PRO B 1 123 ? 24.422 -9.047 -7.461 1 76.75 123 PRO B N 1
ATOM 3243 C CA . PRO B 1 123 ? 25.703 -9.695 -7.688 1 76.75 123 PRO B CA 1
ATOM 3244 C C . PRO B 1 123 ? 25.812 -10.336 -9.07 1 76.75 123 PRO B C 1
ATOM 3246 O O . PRO B 1 123 ? 24.812 -10.789 -9.625 1 76.75 123 PRO B O 1
ATOM 3249 N N . THR B 1 124 ? 26.938 -10.172 -9.633 1 76.44 124 THR B N 1
ATOM 3250 C CA . THR B 1 124 ? 27.234 -10.641 -10.977 1 76.44 124 THR B CA 1
ATOM 3251 C C . THR B 1 124 ? 27.203 -12.164 -11.039 1 76.44 124 THR B C 1
ATOM 3253 O O . THR B 1 124 ? 26.891 -12.742 -12.086 1 76.44 124 THR B O 1
ATOM 3256 N N . GLU B 1 125 ? 27.562 -12.672 -9.992 1 76.62 125 GLU B N 1
ATOM 3257 C CA . GLU B 1 125 ? 27.578 -14.133 -9.969 1 76.62 125 GLU B CA 1
ATOM 3258 C C . GLU B 1 125 ? 26.406 -14.68 -9.148 1 76.62 125 GLU B C 1
ATOM 3260 O O . GLU B 1 125 ? 26.047 -14.094 -8.125 1 76.62 125 GLU B O 1
ATOM 3265 N N . GLY B 1 126 ? 25.766 -15.609 -9.695 1 74.12 126 GLY B N 1
ATOM 3266 C CA . GLY B 1 126 ? 24.703 -16.266 -8.969 1 74.12 126 GLY B CA 1
ATOM 3267 C C . GLY B 1 126 ? 23.328 -15.734 -9.328 1 74.12 126 GLY B C 1
ATOM 3268 O O . GLY B 1 126 ? 23.188 -14.906 -10.227 1 74.12 126 GLY B O 1
ATOM 3269 N N . ASP B 1 127 ? 22.359 -16.297 -8.703 1 78.5 127 ASP B N 1
ATOM 3270 C CA . ASP B 1 127 ? 20.969 -15.93 -8.961 1 78.5 127 ASP B CA 1
ATOM 3271 C C . ASP B 1 127 ? 20.641 -14.562 -8.375 1 78.5 127 ASP B C 1
ATOM 3273 O O . ASP B 1 127 ? 21.141 -14.203 -7.309 1 78.5 127 ASP B O 1
ATOM 3277 N N . ALA B 1 128 ? 20.031 -13.789 -9.266 1 84.19 128 ALA B N 1
ATOM 3278 C CA . ALA B 1 128 ? 19.578 -12.484 -8.805 1 84.19 128 ALA B CA 1
ATOM 3279 C C . ALA B 1 128 ? 18.75 -12.609 -7.527 1 84.19 128 ALA B C 1
ATOM 3281 O O . ALA B 1 128 ? 17.906 -13.492 -7.414 1 84.19 128 ALA B O 1
ATOM 3282 N N . ARG B 1 129 ? 19.125 -11.812 -6.598 1 91.62 129 ARG B N 1
ATOM 3283 C CA . ARG B 1 129 ? 18.438 -11.828 -5.316 1 91.62 129 ARG B CA 1
ATOM 3284 C C . ARG B 1 129 ? 17.062 -11.164 -5.426 1 91.62 129 ARG B C 1
ATOM 3286 O O . ARG B 1 129 ? 16.953 -10.047 -5.938 1 91.62 129 ARG B O 1
ATOM 3293 N N . GLU B 1 130 ? 16.078 -11.852 -5.023 1 94.81 130 GLU B N 1
ATOM 3294 C CA . GLU B 1 130 ? 14.703 -11.352 -4.988 1 94.81 130 GLU B CA 1
ATOM 3295 C C . GLU B 1 130 ? 14.336 -10.852 -3.594 1 94.81 130 GLU B C 1
ATOM 3297 O O . GLU B 1 130 ? 13.938 -11.633 -2.73 1 94.81 130 GLU B O 1
ATOM 3302 N N . LEU B 1 131 ? 14.414 -9.461 -3.441 1 96.5 131 LEU B N 1
ATOM 3303 C CA . LEU B 1 131 ? 14.438 -8.938 -2.08 1 96.5 131 LEU B CA 1
ATOM 3304 C C . LEU B 1 131 ? 13.312 -7.93 -1.868 1 96.5 131 LEU B C 1
ATOM 3306 O O . LEU B 1 131 ? 12.969 -7.609 -0.728 1 96.5 131 LEU B O 1
ATOM 3310 N N . PHE B 1 132 ? 12.719 -7.492 -2.92 1 97.81 132 PHE B N 1
ATOM 3311 C CA . PHE B 1 132 ? 11.938 -6.273 -2.771 1 97.81 132 PHE B CA 1
ATOM 3312 C C . PHE B 1 132 ? 10.469 -6.531 -3.102 1 97.81 132 PHE B C 1
ATOM 3314 O O . PHE B 1 132 ? 10.086 -7.66 -3.418 1 97.81 132 PHE B O 1
ATOM 3321 N N . THR B 1 133 ? 9.688 -5.488 -2.973 1 97.94 133 THR B N 1
ATOM 3322 C CA . THR B 1 133 ? 8.234 -5.57 -3.1 1 97.94 133 THR B CA 1
ATOM 3323 C C . THR B 1 133 ? 7.844 -6.234 -4.414 1 97.94 133 THR B C 1
ATOM 3325 O O . THR B 1 133 ? 8.43 -5.949 -5.461 1 97.94 133 THR B O 1
ATOM 3328 N N . SER B 1 134 ? 6.832 -7.055 -4.367 1 98.06 134 SER B N 1
ATOM 3329 C CA . SER B 1 134 ? 6.371 -7.812 -5.527 1 98.06 134 SER B CA 1
ATOM 3330 C C . SER B 1 134 ? 5.648 -6.914 -6.523 1 98.06 134 SER B C 1
ATOM 3332 O O . SER B 1 134 ? 5.219 -5.812 -6.176 1 98.06 134 SER B O 1
ATOM 3334 N N . LEU B 1 135 ? 5.535 -7.449 -7.688 1 98.12 135 LEU B N 1
ATOM 3335 C CA . LEU B 1 135 ? 4.863 -6.715 -8.758 1 98.12 135 LEU B CA 1
ATOM 3336 C C . LEU B 1 135 ? 3.412 -6.426 -8.383 1 98.12 135 LEU B C 1
ATOM 3338 O O . LEU B 1 135 ? 2.939 -5.297 -8.547 1 98.12 135 LEU B O 1
ATOM 3342 N N . VAL B 1 136 ? 2.752 -7.375 -7.836 1 97.56 136 VAL B N 1
ATOM 3343 C CA . VAL B 1 136 ? 1.337 -7.246 -7.5 1 97.56 136 VAL B CA 1
ATOM 3344 C C . VAL B 1 136 ? 1.154 -6.152 -6.449 1 97.56 136 VAL B C 1
ATOM 3346 O O . VAL B 1 136 ? 0.236 -5.336 -6.547 1 97.56 136 VAL B O 1
ATOM 3349 N N . ALA B 1 137 ? 1.991 -6.117 -5.535 1 97.75 137 ALA B N 1
ATOM 3350 C CA . ALA B 1 137 ? 1.915 -5.109 -4.48 1 97.75 137 ALA B CA 1
ATOM 3351 C C . ALA B 1 137 ? 2.209 -3.717 -5.031 1 97.75 137 ALA B C 1
ATOM 3353 O O . ALA B 1 137 ? 1.521 -2.75 -4.691 1 97.75 137 ALA B O 1
ATOM 3354 N N . LEU B 1 138 ? 3.158 -3.645 -5.891 1 98.19 138 LEU B N 1
ATOM 3355 C CA . LEU B 1 138 ? 3.506 -2.354 -6.477 1 98.19 138 LEU B CA 1
ATOM 3356 C C . LEU B 1 138 ? 2.387 -1.845 -7.379 1 98.19 138 LEU B C 1
ATOM 3358 O O . LEU B 1 138 ? 2.113 -0.643 -7.418 1 98.19 138 LEU B O 1
ATOM 3362 N N . GLU B 1 139 ? 1.798 -2.766 -8.047 1 97.56 139 GLU B N 1
ATOM 3363 C CA . GLU B 1 139 ? 0.664 -2.387 -8.883 1 97.56 139 GLU B CA 1
ATOM 3364 C C . GLU B 1 139 ? -0.479 -1.823 -8.047 1 97.56 139 GLU B C 1
ATOM 3366 O O . GLU B 1 139 ? -1.128 -0.853 -8.438 1 97.56 139 GLU B O 1
ATOM 3371 N N . ASP B 1 140 ? -0.671 -2.428 -6.941 1 97 140 ASP B N 1
ATOM 3372 C CA . ASP B 1 140 ? -1.72 -1.937 -6.055 1 97 140 ASP B CA 1
ATOM 3373 C C . ASP B 1 140 ? -1.386 -0.542 -5.527 1 97 140 ASP B C 1
ATOM 3375 O O . ASP B 1 140 ? -2.246 0.342 -5.508 1 97 140 ASP B O 1
ATOM 3379 N N . HIS B 1 141 ? -0.197 -0.327 -5.137 1 96.19 141 HIS B N 1
ATOM 3380 C CA . HIS B 1 141 ? 0.252 1.002 -4.734 1 96.19 141 HIS B CA 1
ATOM 3381 C C . HIS B 1 141 ? 0.033 2.018 -5.852 1 96.19 141 HIS B C 1
ATOM 3383 O O . HIS B 1 141 ? -0.492 3.105 -5.613 1 96.19 141 HIS B O 1
ATOM 3389 N N . GLY B 1 142 ? 0.476 1.597 -6.953 1 96.56 142 GLY B N 1
ATOM 3390 C CA . GLY B 1 142 ? 0.357 2.49 -8.094 1 96.56 142 GLY B CA 1
ATOM 3391 C C . GLY B 1 142 ? -1.071 2.926 -8.367 1 96.56 142 GLY B C 1
ATOM 3392 O O . GLY B 1 142 ? -1.328 4.102 -8.633 1 96.56 142 GLY B O 1
ATOM 3393 N N . ARG B 1 143 ? -1.963 2.02 -8.258 1 94.06 143 ARG B N 1
ATOM 3394 C CA . ARG B 1 143 ? -3.375 2.318 -8.477 1 94.06 143 ARG B CA 1
ATOM 3395 C C . ARG B 1 143 ? -3.889 3.32 -7.445 1 94.06 143 ARG B C 1
ATOM 3397 O O . ARG B 1 143 ? -4.637 4.238 -7.789 1 94.06 143 ARG B O 1
ATOM 3404 N N . ARG B 1 144 ? -3.502 3.178 -6.297 1 92.5 144 ARG B N 1
ATOM 3405 C CA . ARG B 1 144 ? -3.967 4.043 -5.215 1 92.5 144 ARG B CA 1
ATOM 3406 C C . ARG B 1 144 ? -3.416 5.457 -5.371 1 92.5 144 ARG B C 1
ATOM 3408 O O . ARG B 1 144 ? -4.148 6.434 -5.207 1 92.5 144 ARG B O 1
ATOM 3415 N N . PHE B 1 145 ? -2.217 5.539 -5.734 1 92.75 145 PHE B N 1
ATOM 3416 C CA . PHE B 1 145 ? -1.604 6.852 -5.891 1 92.75 145 PHE B CA 1
ATOM 3417 C C . PHE B 1 145 ? -2.105 7.539 -7.156 1 92.75 145 PHE B C 1
ATOM 3419 O O . PHE B 1 145 ? -2.221 8.766 -7.199 1 92.75 145 PHE B O 1
ATOM 3426 N N . ALA B 1 146 ? -2.391 6.719 -8.141 1 92.12 146 ALA B N 1
ATOM 3427 C CA . ALA B 1 146 ? -2.859 7.281 -9.406 1 92.12 146 ALA B CA 1
ATOM 3428 C C . ALA B 1 146 ? -4.25 7.887 -9.25 1 92.12 146 ALA B C 1
ATOM 3430 O O . ALA B 1 146 ? -4.633 8.773 -10.016 1 92.12 146 ALA B O 1
ATOM 3431 N N . ARG B 1 147 ? -4.922 7.477 -8.289 1 88.19 147 ARG B N 1
ATOM 3432 C CA . ARG B 1 147 ? -6.297 7.918 -8.078 1 88.19 147 ARG B CA 1
ATOM 3433 C C . ARG B 1 147 ? -6.336 9.305 -7.449 1 88.19 147 ARG B C 1
ATOM 3435 O O . ARG B 1 147 ? -7.336 10.023 -7.57 1 88.19 147 ARG B O 1
ATOM 3442 N N . ARG B 1 148 ? -5.266 9.664 -6.867 1 87.44 148 ARG B N 1
ATOM 3443 C CA . ARG B 1 148 ? -5.301 10.891 -6.082 1 87.44 148 ARG B CA 1
ATOM 3444 C C . ARG B 1 148 ? -4.195 11.852 -6.504 1 87.44 148 ARG B C 1
ATOM 3446 O O . ARG B 1 148 ? -3.076 11.781 -5.988 1 87.44 148 ARG B O 1
ATOM 3453 N N . PRO B 1 149 ? -4.59 12.797 -7.309 1 92.19 149 PRO B N 1
ATOM 3454 C CA . PRO B 1 149 ? -3.58 13.828 -7.574 1 92.19 149 PRO B CA 1
ATOM 3455 C C . PRO B 1 149 ? -3.193 14.609 -6.32 1 92.19 149 PRO B C 1
ATOM 3457 O O . PRO B 1 149 ? -4.016 14.789 -5.418 1 92.19 149 PRO B O 1
ATOM 3460 N N . ILE B 1 150 ? -2.002 15.078 -6.273 1 93.69 150 ILE B N 1
ATOM 3461 C CA . ILE B 1 150 ? -1.494 15.797 -5.113 1 93.69 150 ILE B CA 1
ATOM 3462 C C . ILE B 1 150 ? -2.139 17.188 -5.043 1 93.69 150 ILE B C 1
ATOM 3464 O O . ILE B 1 150 ? -1.938 18.016 -5.934 1 93.69 150 ILE B O 1
ATOM 3468 N N . SER B 1 151 ? -2.885 17.406 -3.99 1 90.81 151 SER B N 1
ATOM 3469 C CA . SER B 1 151 ? -3.598 18.672 -3.867 1 90.81 151 SER B CA 1
ATOM 3470 C C . SER B 1 151 ? -3.232 19.391 -2.568 1 90.81 151 SER B C 1
ATOM 3472 O O . SER B 1 151 ? -3.709 20.5 -2.309 1 90.81 151 SER B O 1
ATOM 3474 N N . SER B 1 152 ? -2.438 18.719 -1.771 1 89.12 152 SER B N 1
ATOM 3475 C CA . SER B 1 152 ? -2.08 19.266 -0.464 1 89.12 152 SER B CA 1
ATOM 3476 C C . SER B 1 152 ? -0.721 18.75 -0.005 1 89.12 152 SER B C 1
ATOM 3478 O O . SER B 1 152 ? -0.181 17.812 -0.584 1 89.12 152 SER B O 1
ATOM 3480 N N . GLU B 1 153 ? -0.187 19.406 1.013 1 89.12 153 GLU B N 1
ATOM 3481 C CA . GLU B 1 153 ? 1.046 18.938 1.641 1 89.12 153 GLU B CA 1
ATOM 3482 C C . GLU B 1 153 ? 0.874 17.531 2.221 1 89.12 153 GLU B C 1
ATOM 3484 O O . GLU B 1 153 ? 1.785 16.703 2.141 1 89.12 153 GLU B O 1
ATOM 3489 N N . GLN B 1 154 ? -0.238 17.328 2.691 1 86.94 154 GLN B N 1
ATOM 3490 C CA . GLN B 1 154 ? -0.528 16.016 3.271 1 86.94 154 GLN B CA 1
ATOM 3491 C C . GLN B 1 154 ? -0.505 14.922 2.207 1 86.94 154 GLN B C 1
ATOM 3493 O O . GLN B 1 154 ? -0.022 13.812 2.457 1 86.94 154 GLN B O 1
ATOM 3498 N N . ASP B 1 155 ? -1.081 15.234 1.091 1 90.81 155 ASP B N 1
ATOM 3499 C CA . ASP B 1 155 ? -1.028 14.281 -0.014 1 90.81 155 ASP B CA 1
ATOM 3500 C C . ASP B 1 155 ? 0.416 13.945 -0.383 1 90.81 155 ASP B C 1
ATOM 3502 O O . ASP B 1 155 ? 0.755 12.781 -0.589 1 90.81 155 ASP B O 1
ATOM 3506 N N . LEU B 1 156 ? 1.135 14.969 -0.426 1 92.38 156 LEU B N 1
ATOM 3507 C CA . LEU B 1 156 ? 2.535 14.805 -0.805 1 92.38 156 LEU B CA 1
ATOM 3508 C C . LEU B 1 156 ? 3.291 13.992 0.242 1 92.38 156 LEU B C 1
ATOM 3510 O O . LEU B 1 156 ? 4.09 13.117 -0.101 1 92.38 156 LEU B O 1
ATOM 3514 N N . GLU B 1 157 ? 3.059 14.297 1.436 1 90.88 157 GLU B N 1
ATOM 3515 C CA . GLU B 1 157 ? 3.701 13.562 2.525 1 90.88 157 GLU B CA 1
ATOM 3516 C C . GLU B 1 157 ? 3.338 12.086 2.488 1 90.88 157 GLU B C 1
ATOM 3518 O O . GLU B 1 157 ? 4.195 11.227 2.707 1 90.88 157 GLU B O 1
ATOM 3523 N N . THR B 1 158 ? 2.129 11.828 2.26 1 90.75 158 THR B N 1
ATOM 3524 C CA . THR B 1 158 ? 1.671 10.453 2.166 1 90.75 158 THR B CA 1
ATOM 3525 C C . THR B 1 158 ? 2.365 9.727 1.015 1 90.75 158 THR B C 1
ATOM 3527 O O . THR B 1 158 ? 2.836 8.602 1.176 1 90.75 158 THR B O 1
ATOM 3530 N N . TYR B 1 159 ? 2.389 10.406 -0.077 1 93.94 159 TYR B N 1
ATOM 3531 C CA . TYR B 1 159 ? 3.066 9.828 -1.231 1 93.94 159 TYR B CA 1
ATOM 3532 C C . TYR B 1 159 ? 4.531 9.547 -0.921 1 93.94 159 TYR B C 1
ATOM 3534 O O . TYR B 1 159 ? 5.031 8.445 -1.183 1 93.94 159 TYR B O 1
ATOM 3542 N N . GLU B 1 160 ? 5.211 10.523 -0.389 1 93.75 160 GLU B N 1
ATOM 3543 C CA . GLU B 1 160 ? 6.633 10.383 -0.098 1 93.75 160 GLU B CA 1
ATOM 3544 C C . GLU B 1 160 ? 6.883 9.242 0.889 1 93.75 160 GLU B C 1
ATOM 3546 O O . GLU B 1 160 ? 7.836 8.477 0.734 1 93.75 160 GLU B O 1
ATOM 3551 N N . ARG B 1 161 ? 6.086 9.133 1.796 1 91.38 161 ARG B N 1
ATOM 3552 C CA . ARG B 1 161 ? 6.25 8.102 2.822 1 91.38 161 ARG B CA 1
ATOM 3553 C C . ARG B 1 161 ? 6.102 6.707 2.227 1 91.38 161 ARG B C 1
ATOM 3555 O O . ARG B 1 161 ? 6.969 5.852 2.42 1 91.38 161 ARG B O 1
ATOM 3562 N N . LEU B 1 162 ? 5.09 6.551 1.433 1 92.62 162 LEU B N 1
ATOM 3563 C CA . LEU B 1 162 ? 4.715 5.195 1.042 1 92.62 162 LEU B CA 1
ATOM 3564 C C . LEU B 1 162 ? 5.367 4.809 -0.281 1 92.62 162 LEU B C 1
ATOM 3566 O O . LEU B 1 162 ? 5.684 3.639 -0.503 1 92.62 162 LEU B O 1
ATOM 3570 N N . ALA B 1 163 ? 5.531 5.77 -1.111 1 95.12 163 ALA B N 1
ATOM 3571 C CA . ALA B 1 163 ? 6.039 5.457 -2.445 1 95.12 163 ALA B CA 1
ATOM 3572 C C . ALA B 1 163 ? 7.555 5.609 -2.504 1 95.12 163 ALA B C 1
ATOM 3574 O O . ALA B 1 163 ? 8.203 5.082 -3.408 1 95.12 163 ALA B O 1
ATOM 3575 N N . VAL B 1 164 ? 8.117 6.293 -1.514 1 95.12 164 VAL B N 1
ATOM 3576 C CA . VAL B 1 164 ? 9.547 6.57 -1.622 1 95.12 164 VAL B CA 1
ATOM 3577 C C . VAL B 1 164 ? 10.266 6.078 -0.367 1 95.12 164 VAL B C 1
ATOM 3579 O O . VAL B 1 164 ? 11.008 5.098 -0.414 1 95.12 164 VAL B O 1
ATOM 3582 N N . GLU B 1 165 ? 9.93 6.648 0.729 1 94 165 GLU B N 1
ATOM 3583 C CA . GLU B 1 165 ? 10.688 6.414 1.955 1 94 165 GLU B CA 1
ATOM 3584 C C . GLU B 1 165 ? 10.664 4.941 2.348 1 94 165 GLU B C 1
ATOM 3586 O O . GLU B 1 165 ? 11.688 4.375 2.725 1 94 165 GLU B O 1
ATOM 3591 N N . ASP B 1 166 ? 9.531 4.363 2.287 1 93.94 166 ASP B N 1
ATOM 3592 C CA . ASP B 1 166 ? 9.414 2.955 2.652 1 93.94 166 ASP B CA 1
ATOM 3593 C C . ASP B 1 166 ? 10.305 2.084 1.776 1 93.94 166 ASP B C 1
ATOM 3595 O O . ASP B 1 166 ? 10.93 1.137 2.264 1 93.94 166 ASP B O 1
ATOM 3599 N N . HIS B 1 167 ? 10.297 2.379 0.567 1 96.56 167 HIS B N 1
ATOM 3600 C CA . HIS B 1 167 ? 11.094 1.578 -0.355 1 96.56 167 HIS B CA 1
ATOM 3601 C C . HIS B 1 167 ? 12.586 1.851 -0.176 1 96.56 167 HIS B C 1
ATOM 3603 O O . HIS B 1 167 ? 13.406 0.94 -0.303 1 96.56 167 HIS B O 1
ATOM 3609 N N . VAL B 1 168 ? 12.93 3.076 0.112 1 95.81 168 VAL B N 1
ATOM 3610 C CA . VAL B 1 168 ? 14.312 3.402 0.43 1 95.81 168 VAL B CA 1
ATOM 3611 C C . VAL B 1 168 ? 14.742 2.66 1.694 1 95.81 168 VAL B C 1
ATOM 3613 O O . VAL B 1 168 ? 15.852 2.121 1.761 1 95.81 168 VAL B O 1
ATOM 3616 N N . HIS B 1 169 ? 13.891 2.648 2.594 1 95.25 169 HIS B N 1
ATOM 3617 C CA . HIS B 1 169 ? 14.164 1.892 3.811 1 95.25 169 HIS B CA 1
ATOM 3618 C C . HIS B 1 169 ? 14.461 0.431 3.496 1 95.25 169 HIS B C 1
ATOM 3620 O O . HIS B 1 169 ? 15.398 -0.148 4.051 1 95.25 169 HIS B O 1
ATOM 3626 N N . ASP B 1 170 ? 13.648 -0.15 2.623 1 96.56 170 ASP B N 1
ATOM 3627 C CA . ASP B 1 170 ? 13.852 -1.546 2.246 1 96.56 170 ASP B CA 1
ATOM 3628 C C . ASP B 1 170 ? 15.234 -1.751 1.635 1 96.56 170 ASP B C 1
ATOM 3630 O O . ASP B 1 170 ? 15.922 -2.721 1.956 1 96.56 170 ASP B O 1
ATOM 3634 N N . ILE B 1 171 ? 15.57 -0.854 0.791 1 97.31 171 ILE B N 1
ATOM 3635 C CA . ILE B 1 171 ? 16.859 -0.956 0.114 1 97.31 171 ILE B CA 1
ATOM 3636 C C . ILE B 1 171 ? 17.984 -0.853 1.136 1 97.31 171 ILE B C 1
ATOM 3638 O O . ILE B 1 171 ? 18.906 -1.678 1.143 1 97.31 171 ILE B O 1
ATOM 3642 N N . VAL B 1 172 ? 17.922 0.101 1.979 1 97 172 VAL B N 1
ATOM 3643 C CA . VAL B 1 172 ? 18.953 0.331 2.986 1 97 172 VAL B CA 1
ATOM 3644 C C . VAL B 1 172 ? 19.031 -0.861 3.938 1 97 172 VAL B C 1
ATOM 3646 O O . VAL B 1 172 ? 20.109 -1.287 4.332 1 97 172 VAL B O 1
ATOM 3649 N N . ALA B 1 173 ? 17.875 -1.376 4.289 1 95.94 173 ALA B N 1
ATOM 3650 C CA . ALA B 1 173 ? 17.828 -2.539 5.172 1 95.94 173 ALA B CA 1
ATOM 3651 C C . ALA B 1 173 ? 18.578 -3.721 4.559 1 95.94 173 ALA B C 1
ATOM 3653 O O . ALA B 1 173 ? 19.312 -4.43 5.25 1 95.94 173 ALA B O 1
ATOM 3654 N N . GLU B 1 174 ? 18.391 -3.926 3.285 1 97.19 174 GLU B N 1
ATOM 3655 C CA . GLU B 1 174 ? 19.078 -5.012 2.605 1 97.19 174 GLU B CA 1
ATOM 3656 C C . GLU B 1 174 ? 20.578 -4.746 2.537 1 97.19 174 GLU B C 1
ATOM 3658 O O . GLU B 1 174 ? 21.391 -5.668 2.689 1 97.19 174 GLU B O 1
ATOM 3663 N N . LEU B 1 175 ? 20.922 -3.516 2.332 1 97.06 175 LEU B N 1
ATOM 3664 C CA . LEU B 1 175 ? 22.328 -3.146 2.299 1 97.06 175 LEU B CA 1
ATOM 3665 C C . LEU B 1 175 ? 22.969 -3.342 3.666 1 97.06 175 LEU B C 1
ATOM 3667 O O . LEU B 1 175 ? 24.141 -3.723 3.756 1 97.06 175 LEU B O 1
ATOM 3671 N N . CYS B 1 176 ? 22.25 -3.123 4.676 1 96.44 176 CYS B N 1
ATOM 3672 C CA . CYS B 1 176 ? 22.766 -3.238 6.039 1 96.44 176 CYS B CA 1
ATOM 3673 C C . CYS B 1 176 ? 23.125 -4.68 6.363 1 96.44 176 CYS B C 1
ATOM 3675 O O . CYS B 1 176 ? 23.906 -4.934 7.281 1 96.44 176 CYS B O 1
ATOM 3677 N N . LYS B 1 177 ? 22.625 -5.625 5.645 1 95.56 177 LYS B N 1
ATOM 3678 C CA . LYS B 1 177 ? 22.922 -7.039 5.859 1 95.56 177 LYS B CA 1
ATOM 3679 C C . LYS B 1 177 ? 24.281 -7.414 5.254 1 95.56 177 LYS B C 1
ATOM 3681 O O . LYS B 1 177 ? 24.797 -8.5 5.516 1 95.56 177 LYS B O 1
ATOM 3686 N N . ILE B 1 178 ? 24.766 -6.562 4.453 1 95.38 178 ILE B N 1
ATOM 3687 C CA . ILE B 1 178 ? 26.047 -6.77 3.807 1 95.38 178 ILE B CA 1
ATOM 3688 C C . ILE B 1 178 ? 27.125 -5.922 4.5 1 95.38 178 ILE B C 1
ATOM 3690 O O . ILE B 1 178 ? 27.172 -4.707 4.309 1 95.38 178 ILE B O 1
ATOM 3694 N N . PRO B 1 179 ? 28.047 -6.539 5.223 1 96.31 179 PRO B N 1
ATOM 3695 C CA . PRO B 1 179 ? 29.031 -5.789 6.02 1 96.31 179 PRO B CA 1
ATOM 3696 C C . PRO B 1 179 ? 29.812 -4.781 5.191 1 96.31 179 PRO B C 1
ATOM 3698 O O . PRO B 1 179 ? 30.016 -3.645 5.625 1 96.31 179 PRO B O 1
ATOM 3701 N N . GLU B 1 180 ? 30.219 -5.156 4.027 1 96.38 180 GLU B N 1
ATOM 3702 C CA . GLU B 1 180 ? 31 -4.262 3.184 1 96.38 180 GLU B CA 1
ATOM 3703 C C . GLU B 1 180 ? 30.188 -3.039 2.771 1 96.38 180 GLU B C 1
ATOM 3705 O O . GLU B 1 180 ? 30.719 -1.924 2.73 1 96.38 180 GLU B O 1
ATOM 3710 N N . ALA B 1 181 ? 28.969 -3.242 2.494 1 96.44 181 ALA B N 1
ATOM 3711 C CA . ALA B 1 181 ? 28.094 -2.139 2.125 1 96.44 181 ALA B CA 1
ATOM 3712 C C . ALA B 1 181 ? 27.844 -1.216 3.312 1 96.44 181 ALA B C 1
ATOM 3714 O O . ALA B 1 181 ? 27.859 0.009 3.17 1 96.44 181 ALA B O 1
ATOM 3715 N N . ARG B 1 182 ? 27.641 -1.818 4.445 1 95.12 182 ARG B N 1
ATOM 3716 C CA . ARG B 1 182 ? 27.406 -1.055 5.668 1 95.12 182 ARG B CA 1
ATOM 3717 C C . ARG B 1 182 ? 28.562 -0.113 5.953 1 95.12 182 ARG B C 1
ATOM 3719 O O . ARG B 1 182 ? 28.359 1.045 6.32 1 95.12 182 ARG B O 1
ATOM 3726 N N . GLU B 1 183 ? 29.703 -0.577 5.789 1 95.75 183 GLU B N 1
ATOM 3727 C CA . GLU B 1 183 ? 30.906 0.218 6.023 1 95.75 183 GLU B CA 1
ATOM 3728 C C . GLU B 1 183 ? 31.078 1.299 4.961 1 95.75 183 GLU B C 1
ATOM 3730 O O . GLU B 1 183 ? 31.312 2.463 5.281 1 95.75 183 GLU B O 1
ATOM 3735 N N . GLU B 1 184 ? 30.875 0.948 3.758 1 96.69 184 GLU B N 1
ATOM 3736 C CA . GLU B 1 184 ? 31.062 1.885 2.654 1 96.69 184 GLU B CA 1
ATOM 3737 C C . GLU B 1 184 ? 30.109 3.07 2.758 1 96.69 184 GLU B C 1
ATOM 3739 O O . GLU B 1 184 ? 30.516 4.219 2.549 1 96.69 184 GLU B O 1
ATOM 3744 N N . PHE B 1 185 ? 28.828 2.711 3.104 1 95.38 185 PHE B N 1
ATOM 3745 C CA . PHE B 1 185 ? 27.812 3.758 3.107 1 95.38 185 PHE B CA 1
ATOM 3746 C C . PHE B 1 185 ? 27.578 4.277 4.52 1 95.38 185 PHE B C 1
ATOM 3748 O O . PHE B 1 185 ? 26.703 5.109 4.742 1 95.38 185 PHE B O 1
ATOM 3755 N N . ARG B 1 186 ? 28.312 3.762 5.461 1 92.5 186 ARG B N 1
ATOM 3756 C CA . ARG B 1 186 ? 28.188 4.188 6.852 1 92.5 186 ARG B CA 1
ATOM 3757 C C . ARG B 1 186 ? 26.734 4.137 7.32 1 92.5 186 ARG B C 1
ATOM 3759 O O . ARG B 1 186 ? 26.219 5.117 7.859 1 92.5 186 ARG B O 1
ATOM 3766 N N . LEU B 1 187 ? 26.172 2.975 7.188 1 94.12 187 LEU B N 1
ATOM 3767 C CA . LEU B 1 187 ? 24.734 2.836 7.379 1 94.12 187 LEU B CA 1
ATOM 3768 C C . LEU B 1 187 ? 24.406 2.486 8.828 1 94.12 187 LEU B C 1
ATOM 3770 O O . LEU B 1 187 ? 23.266 2.633 9.266 1 94.12 187 LEU B O 1
ATOM 3774 N N . GLY B 1 188 ? 25.391 2.096 9.516 1 91.75 188 GLY B N 1
ATOM 3775 C CA . GLY B 1 188 ? 25.078 1.6 10.844 1 91.75 188 GLY B CA 1
ATOM 3776 C C . GLY B 1 188 ? 24.047 0.488 10.844 1 91.75 188 GLY B C 1
ATOM 3777 O O . GLY B 1 188 ? 24.203 -0.502 10.117 1 91.75 188 GLY B O 1
ATOM 3778 N N . ASN B 1 189 ? 23 0.683 11.641 1 91.69 189 ASN B N 1
ATOM 3779 C CA . ASN B 1 189 ? 21.938 -0.316 11.688 1 91.69 189 ASN B CA 1
ATOM 3780 C C . ASN B 1 189 ? 20.75 0.095 10.828 1 91.69 189 ASN B C 1
ATOM 3782 O O . ASN B 1 189 ? 19.656 -0.452 10.977 1 91.69 189 ASN B O 1
ATOM 3786 N N . GLY B 1 190 ? 20.969 1.072 9.977 1 93.12 190 GLY B N 1
ATOM 3787 C CA . GLY B 1 190 ? 19.906 1.461 9.055 1 93.12 190 GLY B CA 1
ATOM 3788 C C . GLY B 1 190 ? 19.422 2.885 9.273 1 93.12 190 GLY B C 1
ATOM 3789 O O . GLY B 1 190 ? 20 3.629 10.062 1 93.12 190 GLY B O 1
ATOM 3790 N N . ILE B 1 191 ? 18.391 3.26 8.492 1 91.94 191 ILE B N 1
ATOM 3791 C CA . ILE B 1 191 ? 17.844 4.609 8.562 1 91.94 191 ILE B CA 1
ATOM 3792 C C . ILE B 1 191 ? 16.359 4.547 8.945 1 91.94 191 ILE B C 1
ATOM 3794 O O . ILE B 1 191 ? 15.703 3.527 8.727 1 91.94 191 ILE B O 1
ATOM 3798 N N . TRP B 1 192 ? 15.953 5.633 9.492 1 88.06 192 TRP B N 1
ATOM 3799 C CA . TRP B 1 192 ? 14.555 5.746 9.891 1 88.06 192 TRP B CA 1
ATOM 3800 C C . TRP B 1 192 ? 13.984 7.098 9.477 1 88.06 192 TRP B C 1
ATOM 3802 O O . TRP B 1 192 ? 14.664 8.125 9.562 1 88.06 192 TRP B O 1
ATOM 3812 N N . PHE B 1 193 ? 12.773 7.008 9.016 1 89.44 193 PHE B N 1
ATOM 3813 C CA . PHE B 1 193 ? 12.047 8.211 8.633 1 89.44 193 PHE B CA 1
ATOM 3814 C C . PHE B 1 193 ? 10.992 8.555 9.672 1 89.44 193 PHE B C 1
ATOM 3816 O O . PHE B 1 193 ? 10.203 7.695 10.078 1 89.44 193 PHE B O 1
ATOM 3823 N N . ASP B 1 194 ? 11.078 9.773 10.117 1 85.19 194 ASP B N 1
ATOM 3824 C CA . ASP B 1 194 ? 10.078 10.234 11.078 1 85.19 194 ASP B CA 1
ATOM 3825 C C . ASP B 1 194 ? 9.523 11.602 10.688 1 85.19 194 ASP B C 1
ATOM 3827 O O . ASP B 1 194 ? 10.195 12.383 10.008 1 85.19 194 ASP B O 1
ATOM 3831 N N . ASN B 1 195 ? 8.297 11.797 11.133 1 81.81 195 ASN B N 1
ATOM 3832 C CA . ASN B 1 195 ? 7.695 13.078 10.789 1 81.81 195 ASN B CA 1
ATOM 3833 C C . ASN B 1 195 ? 7.82 14.078 11.938 1 81.81 195 ASN B C 1
ATOM 3835 O O . ASN B 1 195 ? 7.273 15.18 11.867 1 81.81 195 ASN B O 1
ATOM 3839 N N . HIS B 1 196 ? 8.492 13.648 13.031 1 75.81 196 HIS B N 1
ATOM 3840 C CA . HIS B 1 196 ? 8.766 14.531 14.156 1 75.81 196 HIS B CA 1
ATOM 3841 C C . HIS B 1 196 ? 10.07 14.156 14.844 1 75.81 196 HIS B C 1
ATOM 3843 O O . HIS B 1 196 ? 10.562 13.031 14.695 1 75.81 196 HIS B O 1
ATOM 3849 N N . PRO B 1 197 ? 10.633 15.133 15.516 1 68.25 197 PRO B N 1
ATOM 3850 C CA . PRO B 1 197 ? 11.969 14.914 16.062 1 68.25 197 PRO B CA 1
ATOM 3851 C C . PRO B 1 197 ? 11.938 14.148 17.391 1 68.25 197 PRO B C 1
ATOM 3853 O O . PRO B 1 197 ? 12.984 13.75 17.906 1 68.25 197 PRO B O 1
ATOM 3856 N N . ASN B 1 198 ? 10.836 14.039 18.047 1 64.56 198 ASN B N 1
ATOM 3857 C CA . ASN B 1 198 ? 10.781 13.469 19.391 1 64.56 198 ASN B CA 1
ATOM 3858 C C . ASN B 1 198 ? 11.148 11.984 19.391 1 64.56 198 ASN B C 1
ATOM 3860 O O . ASN B 1 198 ? 11.289 11.383 20.453 1 64.56 198 ASN B O 1
ATOM 3864 N N . ALA B 1 199 ? 11.289 11.547 18.281 1 58.59 199 ALA B N 1
ATOM 3865 C CA . ALA B 1 199 ? 11.625 10.125 18.25 1 58.59 199 ALA B CA 1
ATOM 3866 C C . ALA B 1 199 ? 13.039 9.891 18.766 1 58.59 199 ALA B C 1
ATOM 3868 O O . ALA B 1 199 ? 13.445 8.742 18.984 1 58.59 199 ALA B O 1
ATOM 3869 N N . LEU B 1 200 ? 14.008 10.914 18.875 1 49.5 200 LEU B N 1
ATOM 3870 C CA . LEU B 1 200 ? 15.422 10.805 19.188 1 49.5 200 LEU B CA 1
ATOM 3871 C C . LEU B 1 200 ? 15.633 10.664 20.688 1 49.5 200 LEU B C 1
ATOM 3873 O O . LEU B 1 200 ? 16.656 10.133 21.141 1 49.5 200 LEU B O 1
ATOM 3877 N N . ASP B 1 201 ? 15.242 11.719 21.578 1 46.72 201 ASP B N 1
ATOM 3878 C CA . ASP B 1 201 ? 15.953 12.07 22.797 1 46.72 201 ASP B CA 1
ATOM 3879 C C . ASP B 1 201 ? 15.844 10.961 23.844 1 46.72 201 ASP B C 1
ATOM 3881 O O . ASP B 1 201 ? 14.859 10.883 24.562 1 46.72 201 ASP B O 1
ATOM 3885 N N . ASP B 1 202 ? 16.141 9.812 23.625 1 45.19 202 ASP B N 1
ATOM 3886 C CA . ASP B 1 202 ? 16.438 9.359 24.984 1 45.19 202 ASP B CA 1
ATOM 3887 C C . ASP B 1 202 ? 17.219 10.414 25.75 1 45.19 202 ASP B C 1
ATOM 3889 O O . ASP B 1 202 ? 16.906 10.727 26.906 1 45.19 202 ASP B O 1
ATOM 3893 N N . ASP B 1 203 ? 18.656 10.617 25.531 1 39.81 203 ASP B N 1
ATOM 3894 C CA . ASP B 1 203 ? 19.672 11.383 26.25 1 39.81 203 ASP B CA 1
ATOM 3895 C C . ASP B 1 203 ? 19.531 12.875 25.953 1 39.81 203 ASP B C 1
ATOM 3897 O O . ASP B 1 203 ? 20.266 13.695 26.516 1 39.81 203 ASP B O 1
ATOM 3901 N N . ASN B 1 204 ? 19.375 13.383 24.875 1 36.84 204 ASN B N 1
ATOM 3902 C CA . ASN B 1 204 ? 19.375 14.836 24.812 1 36.84 204 ASN B CA 1
ATOM 3903 C C . ASN B 1 204 ? 18.109 15.43 25.422 1 36.84 204 ASN B C 1
ATOM 3905 O O . ASN B 1 204 ? 17.062 15.5 24.766 1 36.84 204 ASN B O 1
ATOM 3909 N N . GLU B 1 205 ? 17.969 15.375 26.734 1 36.56 205 GLU B N 1
ATOM 3910 C CA . GLU B 1 205 ? 17.297 16.328 27.609 1 36.56 205 GLU B CA 1
ATOM 3911 C C . GLU B 1 205 ? 17.391 17.75 27.062 1 36.56 205 GLU B C 1
ATOM 3913 O O . GLU B 1 205 ? 18.406 18.422 27.25 1 36.56 205 GLU B O 1
ATOM 3918 N N . VAL B 1 206 ? 17.078 18.125 25.953 1 35.91 206 VAL B N 1
ATOM 3919 C CA . VAL B 1 206 ? 16.906 19.578 25.953 1 35.91 206 VAL B CA 1
ATOM 3920 C C . VAL B 1 206 ? 16.344 20.031 27.297 1 35.91 206 VAL B C 1
ATOM 3922 O O . VAL B 1 206 ? 15.352 19.469 27.781 1 35.91 206 VAL B O 1
ATOM 3925 N N . ASP B 1 207 ? 17.172 20.547 28.172 1 32.91 207 ASP B N 1
ATOM 3926 C CA . ASP B 1 207 ? 16.906 21.188 29.453 1 32.91 207 ASP B CA 1
ATOM 3927 C C . ASP B 1 207 ? 15.578 21.938 29.422 1 32.91 207 ASP B C 1
ATOM 3929 O O . ASP B 1 207 ? 15.398 22.891 28.656 1 32.91 207 ASP B O 1
ATOM 3933 N N . ALA B 1 208 ? 14.523 21.391 29.719 1 36.59 208 ALA B N 1
ATOM 3934 C CA . ALA B 1 208 ? 13.266 22.016 30.109 1 36.59 208 ALA B CA 1
ATOM 3935 C C . ALA B 1 208 ? 13.508 23.359 30.812 1 36.59 208 ALA B C 1
ATOM 3937 O O . ALA B 1 208 ? 12.562 24.078 31.109 1 36.59 208 ALA B O 1
ATOM 3938 N N . SER B 1 209 ? 14.641 23.516 31.406 1 33.47 209 SER B N 1
ATOM 3939 C CA . SER B 1 209 ? 14.898 24.766 32.125 1 33.47 209 SER B CA 1
ATOM 3940 C C . SER B 1 209 ? 15.078 25.922 31.141 1 33.47 209 SER B C 1
ATOM 3942 O O . SER B 1 209 ? 15.305 27.062 31.562 1 33.47 209 SER B O 1
ATOM 3944 N N . GLN B 1 210 ? 15.562 25.688 29.875 1 36.75 210 GLN B N 1
ATOM 3945 C CA . GLN B 1 210 ? 15.625 26.969 29.172 1 36.75 210 GLN B CA 1
ATOM 3946 C C . GLN B 1 210 ? 14.227 27.469 28.828 1 36.75 210 GLN B C 1
ATOM 3948 O O . GLN B 1 210 ? 13.32 26.672 28.547 1 36.75 210 GLN B O 1
ATOM 3953 N N . PRO B 1 211 ? 13.812 28.719 29.219 1 35.31 211 PRO B N 1
ATOM 3954 C CA . PRO B 1 211 ? 12.508 29.359 29.062 1 35.31 211 PRO B CA 1
ATOM 3955 C C . PRO B 1 211 ? 11.867 29.062 27.703 1 35.31 211 PRO B C 1
ATOM 3957 O O . PRO B 1 211 ? 12.578 28.781 26.734 1 35.31 211 PRO B O 1
ATOM 3960 N N . SER B 1 212 ? 10.633 28.422 27.609 1 39.19 212 SER B N 1
ATOM 3961 C CA . SER B 1 212 ? 9.656 28.156 26.562 1 39.19 212 SER B CA 1
ATOM 3962 C C . SER B 1 212 ? 9.758 29.188 25.438 1 39.19 212 SER B C 1
ATOM 3964 O O . SER B 1 212 ? 9.039 29.094 24.438 1 39.19 212 SER B O 1
ATOM 3966 N N . THR B 1 213 ? 10.375 30.312 25.641 1 38.03 213 THR B N 1
ATOM 3967 C CA . THR B 1 213 ? 10.219 31.469 24.781 1 38.03 213 THR B CA 1
ATOM 3968 C C . THR B 1 213 ? 10.766 31.188 23.391 1 38.03 213 THR B C 1
ATOM 3970 O O . THR B 1 213 ? 10.203 31.641 22.391 1 38.03 213 THR B O 1
ATOM 3973 N N . THR B 1 214 ? 12.211 31.219 23.125 1 40.16 214 THR B N 1
ATOM 3974 C CA . THR B 1 214 ? 12.75 31.375 21.781 1 40.16 214 THR B CA 1
ATOM 3975 C C . THR B 1 214 ? 12.938 30 21.125 1 40.16 214 THR B C 1
ATOM 3977 O O . THR B 1 214 ? 14.07 29.531 20.969 1 40.16 214 THR B O 1
ATOM 3980 N N . LYS B 1 215 ? 12.359 28.984 21.578 1 44.78 215 LYS B N 1
ATOM 3981 C CA . LYS B 1 215 ? 12.719 27.734 20.922 1 44.78 215 LYS B CA 1
ATOM 3982 C C . LYS B 1 215 ? 12.508 27.797 19.422 1 44.78 215 LYS B C 1
ATOM 3984 O O . LYS B 1 215 ? 11.438 28.203 18.953 1 44.78 215 LYS B O 1
ATOM 3989 N N . PRO B 1 216 ? 13.617 27.922 18.672 1 44.94 216 PRO B N 1
ATOM 3990 C CA . PRO B 1 216 ? 13.43 27.922 17.219 1 44.94 216 PRO B CA 1
ATOM 3991 C C . PRO B 1 216 ? 12.359 26.938 16.766 1 44.94 216 PRO B C 1
ATOM 3993 O O . PRO B 1 216 ? 12.117 25.922 17.438 1 44.94 216 PRO B O 1
ATOM 3996 N N . SER B 1 217 ? 11.438 27.516 16.109 1 46.22 217 SER B N 1
ATOM 3997 C CA . SER B 1 217 ? 10.367 26.719 15.516 1 46.22 217 SER B CA 1
ATOM 3998 C C . SER B 1 217 ? 10.875 25.359 15.047 1 46.22 217 SER B C 1
ATOM 4000 O O . SER B 1 217 ? 11.891 25.281 14.352 1 46.22 217 SER B O 1
ATOM 4002 N N . LYS B 1 218 ? 10.852 24.359 15.898 1 48.94 218 LYS B N 1
ATOM 4003 C CA . LYS B 1 218 ? 11.117 22.969 15.516 1 48.94 218 LYS B CA 1
ATOM 4004 C C . LYS B 1 218 ? 10.68 22.703 14.078 1 48.94 218 LYS B C 1
ATOM 4006 O O . LYS B 1 218 ? 9.672 23.25 13.625 1 48.94 218 LYS B O 1
ATOM 4011 N N . PRO B 1 219 ? 11.602 22.5 13.312 1 47.06 219 PRO B N 1
ATOM 4012 C CA . PRO B 1 219 ? 11.148 22.141 11.961 1 47.06 219 PRO B CA 1
ATOM 4013 C C . PRO B 1 219 ? 9.922 21.25 11.969 1 47.06 219 PRO B C 1
ATOM 4015 O O . PRO B 1 219 ? 9.836 20.312 12.773 1 47.06 219 PRO B O 1
ATOM 4018 N N . ASP B 1 220 ? 8.758 21.672 11.914 1 51.88 220 ASP B N 1
ATOM 4019 C CA . ASP B 1 220 ? 7.562 20.859 11.695 1 51.88 220 ASP B CA 1
ATOM 4020 C C . ASP B 1 220 ? 7.887 19.625 10.852 1 51.88 220 ASP B C 1
ATOM 4022 O O . ASP B 1 220 ? 6.98 18.906 10.43 1 51.88 220 ASP B O 1
ATOM 4026 N N . GLN B 1 221 ? 9.344 19.25 10.438 1 59.25 221 GLN B N 1
ATOM 4027 C CA . GLN B 1 221 ? 9.672 18.625 9.156 1 59.25 221 GLN B CA 1
ATOM 4028 C C . GLN B 1 221 ? 10.07 17.172 9.344 1 59.25 221 GLN B C 1
ATOM 4030 O O . GLN B 1 221 ? 10.438 16.75 10.445 1 59.25 221 GLN B O 1
ATOM 4035 N N . PHE B 1 222 ? 9.906 16.359 8.391 1 75.81 222 PHE B 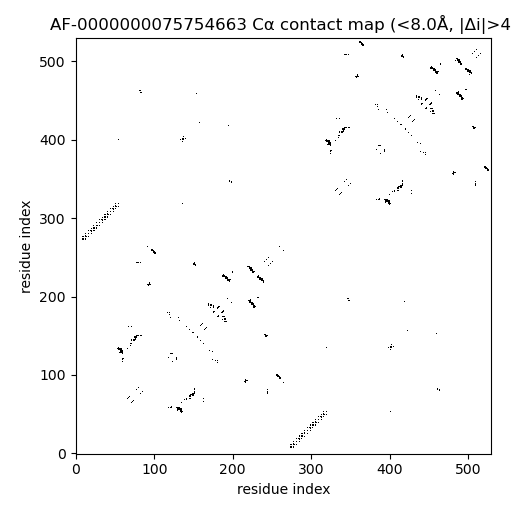N 1
ATOM 4036 C CA . PHE B 1 222 ? 10.305 14.977 8.172 1 75.81 222 PHE B CA 1
ATOM 4037 C C . PHE B 1 222 ? 11.797 14.797 8.422 1 75.81 222 PHE B C 1
ATOM 4039 O O . PHE B 1 222 ? 12.609 15.602 7.945 1 75.81 222 PHE B O 1
ATOM 4046 N N . CYS B 1 223 ? 12.094 14 9.375 1 82.69 223 CYS B N 1
ATOM 4047 C CA . CYS B 1 223 ? 13.469 13.734 9.797 1 82.69 223 CYS B CA 1
ATOM 4048 C C . CYS B 1 223 ? 13.922 12.359 9.328 1 82.69 223 CYS B C 1
ATOM 4050 O O . CYS B 1 223 ? 13.148 11.398 9.352 1 82.69 223 CYS B O 1
ATOM 4052 N N . ILE B 1 224 ? 15.133 12.32 8.914 1 89.25 224 ILE B N 1
ATOM 4053 C CA . ILE B 1 224 ? 15.789 11.062 8.586 1 89.25 224 ILE B CA 1
ATOM 4054 C C . ILE B 1 224 ? 16.906 10.781 9.594 1 89.25 224 ILE B C 1
ATOM 4056 O O . ILE B 1 224 ? 17.781 11.617 9.797 1 89.25 224 ILE B O 1
ATOM 4060 N N . TYR B 1 225 ? 16.812 9.594 10.156 1 87.75 225 TYR B N 1
ATOM 4061 C CA . TYR B 1 225 ? 17.766 9.234 11.195 1 87.75 225 TYR B CA 1
ATOM 4062 C C . TYR B 1 225 ? 18.562 7.988 10.805 1 87.75 225 TYR B C 1
ATOM 4064 O O . TYR B 1 225 ? 18.062 7.141 10.055 1 87.75 225 TYR B O 1
ATOM 4072 N N . GLN B 1 226 ? 19.703 8.016 11.344 1 91.06 226 GLN B N 1
ATOM 4073 C CA . GLN B 1 226 ? 20.484 6.785 11.328 1 91.06 226 GLN B CA 1
ATOM 4074 C C . GLN B 1 226 ? 20.531 6.137 12.711 1 91.06 226 GLN B C 1
ATOM 4076 O O . GLN B 1 226 ? 20.641 6.832 13.719 1 91.06 226 GLN B O 1
ATOM 4081 N N . ARG B 1 227 ? 20.359 4.801 12.586 1 86.25 227 ARG B N 1
ATOM 4082 C CA . ARG B 1 227 ? 20.484 4.055 13.836 1 86.25 227 ARG B CA 1
ATOM 4083 C C . ARG B 1 227 ? 21.766 3.236 13.867 1 86.25 227 ARG B C 1
ATOM 4085 O O . ARG B 1 227 ? 22.109 2.561 12.891 1 86.25 227 ARG B O 1
ATOM 4092 N N . ASP B 1 228 ? 22.438 3.494 14.992 1 85.62 228 ASP B N 1
ATOM 4093 C CA . ASP B 1 228 ? 23.641 2.703 15.258 1 85.62 228 ASP B CA 1
ATOM 4094 C C . ASP B 1 228 ? 23.656 2.201 16.703 1 85.62 228 ASP B C 1
ATOM 4096 O O . ASP B 1 228 ? 24.062 2.922 17.609 1 85.62 228 ASP B O 1
ATOM 4100 N N . GLY B 1 229 ? 23.266 0.95 16.797 1 80.25 229 GLY B N 1
ATOM 4101 C CA . GLY B 1 229 ? 23.047 0.478 18.141 1 80.25 229 GLY B CA 1
ATOM 4102 C C . GLY B 1 229 ? 21.969 1.257 18.875 1 80.25 229 GLY B C 1
ATOM 4103 O O . GLY B 1 229 ? 20.828 1.348 18.406 1 80.25 229 GLY B O 1
ATOM 4104 N N . ASN B 1 230 ? 22.344 1.9 19.969 1 79.94 230 ASN B N 1
ATOM 4105 C CA . ASN B 1 230 ? 21.375 2.666 20.75 1 79.94 230 ASN B CA 1
ATOM 4106 C C . ASN B 1 230 ? 21.438 4.152 20.406 1 79.94 230 ASN B C 1
ATOM 4108 O O . ASN B 1 230 ? 20.641 4.945 20.938 1 79.94 230 ASN B O 1
ATOM 4112 N N . ARG B 1 231 ? 22.281 4.426 19.453 1 83.31 231 ARG B N 1
ATOM 4113 C CA . ARG B 1 231 ? 22.453 5.824 19.078 1 83.31 231 ARG B CA 1
ATOM 4114 C C . ARG B 1 231 ? 21.641 6.164 17.828 1 83.31 231 ARG B C 1
ATOM 4116 O O . ARG B 1 231 ? 21.625 5.387 16.875 1 83.31 231 ARG B O 1
ATOM 4123 N N . ARG B 1 232 ? 20.953 7.242 17.875 1 83.06 232 ARG B N 1
ATOM 4124 C CA . ARG B 1 232 ? 20.234 7.785 16.719 1 83.06 232 ARG B CA 1
ATOM 4125 C C . ARG B 1 232 ? 20.828 9.125 16.297 1 83.06 232 ARG B C 1
ATOM 4127 O O . ARG B 1 232 ? 20.969 10.031 17.109 1 83.06 232 ARG B O 1
ATOM 4134 N N . THR B 1 233 ? 21.172 9.242 15.117 1 86.12 233 THR B N 1
ATOM 4135 C CA . THR B 1 233 ? 21.75 10.477 14.594 1 86.12 233 THR B CA 1
ATOM 4136 C C . THR B 1 233 ? 20.875 11.062 13.492 1 86.12 233 THR B C 1
ATOM 4138 O O . THR B 1 233 ? 20.484 10.359 12.562 1 86.12 233 THR B O 1
ATOM 4141 N N . LEU B 1 234 ? 20.531 12.328 13.68 1 86 234 LEU B N 1
ATOM 4142 C CA . LEU B 1 234 ? 19.797 13.023 12.633 1 86 234 LEU B CA 1
ATOM 4143 C C . LEU B 1 234 ? 20.656 13.242 11.398 1 86 234 LEU B C 1
ATOM 4145 O O . LEU B 1 234 ? 21.719 13.859 11.484 1 86 234 LEU B O 1
ATOM 4149 N N . LEU B 1 235 ? 20.156 12.703 10.305 1 87.69 235 LEU B N 1
ATOM 4150 C CA . LEU B 1 235 ? 20.922 12.844 9.07 1 87.69 235 LEU B CA 1
ATOM 4151 C C . LEU B 1 235 ? 20.516 14.102 8.32 1 87.69 235 LEU B C 1
ATOM 4153 O O . LEU B 1 235 ? 21.375 14.852 7.836 1 87.69 235 LEU B O 1
ATOM 4157 N N . THR B 1 236 ? 19.281 14.211 8.219 1 85.81 236 THR B N 1
ATOM 4158 C CA . THR B 1 236 ? 18.766 15.367 7.496 1 85.81 236 THR B CA 1
ATOM 4159 C C . THR B 1 236 ? 17.281 15.586 7.797 1 85.81 236 THR B C 1
ATOM 4161 O O . THR B 1 236 ? 16.656 14.742 8.438 1 85.81 236 THR B O 1
ATOM 4164 N N . THR B 1 237 ? 16.812 16.797 7.523 1 83.94 237 THR B N 1
ATOM 4165 C CA . THR B 1 237 ? 15.398 17.141 7.617 1 83.94 237 THR B CA 1
ATOM 4166 C C . THR B 1 237 ? 14.828 17.453 6.238 1 83.94 237 THR B C 1
ATOM 4168 O O . THR B 1 237 ? 15.555 17.859 5.332 1 83.94 237 THR B O 1
ATOM 4171 N N . VAL B 1 238 ? 13.586 17.109 6.141 1 86.5 238 VAL B N 1
ATOM 4172 C CA . VAL B 1 238 ? 12.906 17.344 4.867 1 86.5 238 VAL B CA 1
ATOM 4173 C C . VAL B 1 238 ? 11.648 18.172 5.102 1 86.5 238 VAL B C 1
ATOM 4175 O O . VAL B 1 238 ? 10.914 17.938 6.062 1 86.5 238 VAL B O 1
ATOM 4178 N N . GLU B 1 239 ? 11.477 19.172 4.254 1 82.81 239 GLU B N 1
ATOM 4179 C CA . GLU B 1 239 ? 10.227 19.938 4.227 1 82.81 239 GLU B CA 1
ATOM 4180 C C . GLU B 1 239 ? 9.555 19.828 2.863 1 82.81 239 GLU B C 1
ATOM 4182 O O . GLU B 1 239 ? 10.211 19.984 1.829 1 82.81 239 GLU B O 1
ATOM 4187 N N . TYR B 1 240 ? 8.195 19.562 2.945 1 85.88 240 TYR B N 1
ATOM 4188 C CA . TYR B 1 240 ? 7.441 19.406 1.707 1 85.88 240 TYR B CA 1
ATOM 4189 C C . TYR B 1 240 ? 6.527 20.609 1.472 1 85.88 240 TYR B C 1
ATOM 4191 O O . TYR B 1 240 ? 5.934 21.141 2.412 1 85.88 240 TYR B O 1
ATOM 4199 N N . LYS B 1 241 ? 6.527 21 0.204 1 87.75 241 LYS B N 1
ATOM 4200 C CA . LYS B 1 241 ? 5.551 21.984 -0.272 1 87.75 241 LYS B CA 1
ATOM 4201 C C . LYS B 1 241 ? 4.824 21.469 -1.513 1 87.75 241 LYS B C 1
ATOM 4203 O O . LYS B 1 241 ? 5.449 20.938 -2.432 1 87.75 241 LYS B O 1
ATOM 4208 N N . PRO B 1 242 ? 3.539 21.562 -1.504 1 89.5 242 PRO B N 1
ATOM 4209 C CA . PRO B 1 242 ? 2.812 21.047 -2.666 1 89.5 242 PRO B CA 1
ATOM 4210 C C . PRO B 1 242 ? 3.145 21.797 -3.953 1 89.5 242 PRO B C 1
ATOM 4212 O O . PRO B 1 242 ? 3.562 22.953 -3.902 1 89.5 242 PRO B O 1
ATOM 4215 N N . PRO B 1 243 ? 2.887 21.141 -5.012 1 90 243 PRO B N 1
ATOM 4216 C CA . PRO B 1 243 ? 3.344 21.672 -6.293 1 90 243 PRO B CA 1
ATOM 4217 C C . PRO B 1 243 ? 2.65 22.984 -6.664 1 90 243 PRO B C 1
ATOM 4219 O O . PRO B 1 243 ? 3.229 23.812 -7.371 1 90 243 PRO B O 1
ATOM 4222 N N . HIS B 1 244 ? 1.451 23.203 -6.215 1 89.25 244 HIS B N 1
ATOM 4223 C CA . HIS B 1 244 ? 0.739 24.406 -6.613 1 89.25 244 HIS B CA 1
ATOM 4224 C C . HIS B 1 244 ? 1.225 25.625 -5.82 1 89.25 244 HIS B C 1
ATOM 4226 O O . HIS B 1 244 ? 0.94 26.766 -6.188 1 89.25 244 HIS B O 1
ATOM 4232 N N . LYS B 1 245 ? 1.896 25.359 -4.754 1 88.69 245 LYS B N 1
ATOM 4233 C CA . LYS B 1 245 ? 2.443 26.438 -3.945 1 88.69 245 LYS B CA 1
ATOM 4234 C C . LYS B 1 245 ? 3.898 26.719 -4.309 1 88.69 245 LYS B C 1
ATOM 4236 O O . LYS B 1 245 ? 4.371 27.859 -4.188 1 88.69 245 LYS B O 1
ATOM 4241 N N . LEU B 1 246 ? 4.605 25.734 -4.559 1 89 246 LEU B N 1
ATOM 4242 C CA . LEU B 1 246 ? 6.008 25.844 -4.953 1 89 246 LEU B CA 1
ATOM 4243 C C . LEU B 1 246 ? 6.246 25.156 -6.297 1 89 246 LEU B C 1
ATOM 4245 O O . LEU B 1 246 ? 6.379 23.938 -6.359 1 89 246 LEU B O 1
ATOM 4249 N N . SER B 1 247 ? 6.395 26.016 -7.285 1 85.62 247 SER B N 1
ATOM 4250 C CA . SER B 1 247 ? 6.555 25.484 -8.633 1 85.62 247 SER B CA 1
ATOM 4251 C C . SER B 1 247 ? 8.023 25.281 -8.984 1 85.62 247 SER B C 1
ATOM 4253 O O . SER B 1 247 ? 8.906 25.781 -8.281 1 85.62 247 SER B O 1
ATOM 4255 N N . ALA B 1 248 ? 8.133 24.469 -9.992 1 86.5 248 ALA B N 1
ATOM 4256 C CA . ALA B 1 248 ? 9.492 24.281 -10.492 1 86.5 248 ALA B CA 1
ATOM 4257 C C . ALA B 1 248 ? 10.125 25.609 -10.875 1 86.5 248 ALA B C 1
ATOM 4259 O O . ALA B 1 248 ? 11.328 25.812 -10.688 1 86.5 248 ALA B O 1
ATOM 4260 N N . ALA B 1 249 ? 9.312 26.516 -11.312 1 88.25 249 ALA B N 1
ATOM 4261 C CA . ALA B 1 249 ? 9.797 27.844 -11.688 1 88.25 249 ALA B CA 1
ATOM 4262 C C . ALA B 1 249 ? 10.297 28.609 -10.469 1 88.25 249 ALA B C 1
ATOM 4264 O O . ALA B 1 249 ? 11.344 29.266 -10.531 1 88.25 249 ALA B O 1
ATOM 4265 N N . ASN B 1 250 ? 9.562 28.469 -9.398 1 85.81 250 ASN B N 1
ATOM 4266 C CA . ASN B 1 250 ? 9.984 29.109 -8.156 1 85.81 250 ASN B CA 1
ATOM 4267 C C . ASN B 1 250 ? 11.328 28.578 -7.684 1 85.81 250 ASN B C 1
ATOM 4269 O O . ASN B 1 250 ? 12.188 29.344 -7.234 1 85.81 250 ASN B O 1
ATOM 4273 N N . LEU B 1 251 ? 11.5 27.281 -7.852 1 87.12 251 LEU B N 1
ATOM 4274 C CA . LEU B 1 251 ? 12.734 26.641 -7.41 1 87.12 251 LEU B CA 1
ATOM 4275 C C . LEU B 1 251 ? 13.914 27.094 -8.266 1 87.12 251 LEU B C 1
ATOM 4277 O O . LEU B 1 251 ? 14.992 27.375 -7.746 1 87.12 251 LEU B O 1
ATOM 4281 N N . ARG B 1 252 ? 13.672 27.203 -9.523 1 86.25 252 ARG B N 1
ATOM 4282 C CA . ARG B 1 252 ? 14.727 27.641 -10.43 1 86.25 252 ARG B CA 1
ATOM 4283 C C . ARG B 1 252 ? 15.172 29.062 -10.125 1 86.25 252 ARG B C 1
ATOM 4285 O O . ARG B 1 252 ? 16.359 29.359 -10.172 1 86.25 252 ARG B O 1
ATOM 4292 N N . LEU B 1 253 ? 14.25 29.828 -9.758 1 83.69 253 LEU B N 1
ATOM 4293 C CA . LEU B 1 253 ? 14.539 31.219 -9.445 1 83.69 253 LEU B CA 1
ATOM 4294 C C . LEU B 1 253 ? 15.273 31.344 -8.117 1 83.69 253 LEU B C 1
ATOM 4296 O O . LEU B 1 253 ? 16.141 32.188 -7.949 1 83.69 253 LEU B O 1
ATOM 4300 N N . GLY B 1 254 ? 14.953 30.438 -7.277 1 83.44 254 GLY B N 1
ATOM 4301 C CA . GLY B 1 254 ? 15.492 30.516 -5.934 1 83.44 254 GLY B CA 1
ATOM 4302 C C . GLY B 1 254 ? 16.844 29.844 -5.793 1 83.44 254 GLY B C 1
ATOM 4303 O O . GLY B 1 254 ? 17.641 30.188 -4.914 1 83.44 254 GLY B O 1
ATOM 4304 N N . LEU B 1 255 ? 17.047 28.844 -6.629 1 85.69 255 LEU B N 1
ATOM 4305 C CA . LEU B 1 255 ? 18.266 28.062 -6.516 1 85.69 255 LEU B CA 1
ATOM 4306 C C . LEU B 1 255 ? 19.406 28.75 -7.262 1 85.69 255 LEU B C 1
ATOM 4308 O O . LEU B 1 255 ? 19.797 28.312 -8.352 1 85.69 255 LEU B O 1
ATOM 4312 N N . ARG B 1 256 ? 19.891 29.828 -6.75 1 83.88 256 ARG B N 1
ATOM 4313 C CA . ARG B 1 256 ? 21.031 30.594 -7.219 1 83.88 256 ARG B CA 1
ATOM 4314 C C . ARG B 1 256 ? 22 30.891 -6.07 1 83.88 256 ARG B C 1
ATOM 4316 O O . ARG B 1 256 ? 21.609 30.844 -4.902 1 83.88 256 ARG B O 1
ATOM 4323 N N . PRO B 1 257 ? 23.281 31.047 -6.527 1 83.69 257 PRO B N 1
ATOM 4324 C CA . PRO B 1 257 ? 24.172 31.469 -5.449 1 83.69 257 PRO B CA 1
ATOM 4325 C C . PRO B 1 257 ? 23.688 32.719 -4.719 1 83.69 257 PRO B C 1
ATOM 4327 O O . PRO B 1 257 ? 23.266 33.688 -5.355 1 83.69 257 PRO B O 1
ATOM 4330 N N . MET B 1 258 ? 23.547 32.562 -3.34 1 82.75 258 MET B N 1
ATOM 4331 C CA . MET B 1 258 ? 23.047 33.719 -2.592 1 82.75 258 MET B CA 1
ATOM 4332 C C . MET B 1 258 ? 23.516 33.688 -1.143 1 82.75 258 MET B C 1
ATOM 4334 O O . MET B 1 258 ? 23.906 32.625 -0.643 1 82.75 258 MET B O 1
ATOM 4338 N N . ASP B 1 259 ? 23.594 34.938 -0.614 1 80.94 259 ASP B N 1
ATOM 4339 C CA . ASP B 1 259 ? 23.688 35.031 0.839 1 80.94 259 ASP B CA 1
ATOM 4340 C C . ASP B 1 259 ? 22.328 34.812 1.493 1 80.94 259 ASP B C 1
ATOM 4342 O O . ASP B 1 259 ? 21.531 35.75 1.586 1 80.94 259 ASP B O 1
ATOM 4346 N N . PHE B 1 260 ? 22.078 33.625 1.913 1 78.38 260 PHE B N 1
ATOM 4347 C CA . PHE B 1 260 ? 20.75 33.156 2.295 1 78.38 260 PHE B CA 1
ATOM 4348 C C . PHE B 1 260 ? 20.141 34.031 3.387 1 78.38 260 PHE B C 1
ATOM 4350 O O . PHE B 1 260 ? 18.969 34.375 3.318 1 78.38 260 PHE B O 1
ATOM 4357 N N . TRP B 1 261 ? 20.953 34.344 4.402 1 76.44 261 TRP B N 1
ATOM 4358 C CA . TRP B 1 261 ? 20.453 35.125 5.539 1 76.44 261 TRP B CA 1
ATOM 4359 C C . TRP B 1 261 ? 19.984 36.5 5.102 1 76.44 261 TRP B C 1
ATOM 4361 O O . TRP B 1 261 ? 18.969 37 5.59 1 76.44 261 TRP B O 1
ATOM 4371 N N . ARG B 1 262 ? 20.609 37.062 4.195 1 76.69 262 ARG B N 1
ATOM 4372 C CA . ARG B 1 262 ? 20.312 38.438 3.768 1 76.69 262 ARG B CA 1
ATOM 4373 C C . ARG B 1 262 ? 19.125 38.469 2.805 1 76.69 262 ARG B C 1
ATOM 4375 O O . ARG B 1 262 ? 18.312 39.375 2.836 1 76.69 262 ARG B O 1
ATOM 4382 N N . GLU B 1 263 ? 19.031 37.406 2.064 1 77.12 263 GLU B N 1
ATOM 4383 C CA . GLU B 1 263 ? 18.062 37.469 0.972 1 77.12 263 GLU B CA 1
ATOM 4384 C C . GLU B 1 263 ? 16.75 36.781 1.345 1 77.12 263 GLU B C 1
ATOM 4386 O O . GLU B 1 263 ? 15.703 37.094 0.775 1 77.12 263 GLU B O 1
ATOM 4391 N N . VAL B 1 264 ? 16.828 35.812 2.213 1 74.19 264 VAL B N 1
ATOM 4392 C CA . VAL B 1 264 ? 15.648 35.031 2.482 1 74.19 264 VAL B CA 1
ATOM 4393 C C . VAL B 1 264 ? 15.125 35.312 3.887 1 74.19 264 VAL B C 1
ATOM 4395 O O . VAL B 1 264 ? 13.914 35.375 4.105 1 74.19 264 VAL B O 1
ATOM 4398 N N . VAL B 1 265 ? 16.078 35.531 4.758 1 69.25 265 VAL B N 1
ATOM 4399 C CA . VAL B 1 265 ? 15.672 35.75 6.141 1 69.25 265 VAL B CA 1
ATOM 4400 C C . VAL B 1 265 ? 15.578 37.25 6.406 1 69.25 265 VAL B C 1
ATOM 4402 O O . VAL B 1 265 ? 14.625 37.719 7.039 1 69.25 265 VAL B O 1
#

pLDDT: mean 85.17, std 16.16, range [32.59, 98.31]